Protein 6DDM (pdb70)

Sequence (519 aa):
EIILTQSSPTTTTMMAASPGEKIITITTCSASSSISSHYLHWYQQKSGFSSPKLLIYRTSNLASGVPARFSGSSGSGTSSYSLTIGTMEEAEDVVATYYCQQGSSSLPLTFGAGTKLLEEIKRTVAAPSVFIFPPPSDEQLKSGTASVVCCLLNNFYPREAKVQWKVDNALQSGNSQESVTEQDSSKDSTYSLSSSTLTLLSKADYEKHKVYACCEVTHQGLSSPVTKSFNRGECTTVPPMVNVTRSITVTCCRASSSSFYPRNIIILTWRQDGVSLSHHDTQQWGDDVLPDGNGTYQTWVATRICRGEEQRFTCCYMMEHSGNHSTHHPVPSIQLQQQSGPEELVKPGASSVKVSCCKASGYAFTSQNIYWVKQSHGKSLEWIGYIEPYNVVPMYNPKFKGKATLTVDKSSSSSAYIHLNSLTSEDSAIYYCCARSGSSNFDYWGQGTTLTVSSASTTKGPSVFPLAPSSSSGGTAALGCLVKDYFPEPVTVSWNSGALTSGVHTFPAVVLQSSSGLYSSLSSSVVTVPSSSSSLGTQTYICNVNHKPSNTKVDKKVEPKSC

B-factor: mean 20.98, std 7.05, range [11.7, 67.47]

Secondary structure (DSSP, 8-state):
---EEEE-SEEEE-TT--EEEEEEEEEEE-GGGEEEEEE-TTS--EEEEETTTEEPTT--TTEEEEEEEEEEEEEESS--GGG-EEEEEEE-SSSSPEE---EEEEE----BPPEEEEEPPPHHHHTTTEEEEEEEEEEEBSS--EEEEEETTEEP-SSEEEEEPPPPTTT--EEEEEEEEEEHHHHHT--EEEEEEE-TTSSS-EEEEEETT--/-EEEE---EEE-TT--EEEEEEEESS-GGGS-EEEEEE-TT--EEEEEEEETTTTEEEE-GGGTTTEEEEEETTTTEEEEEE-S--GGG-EEEEEEE-SSSTTSEE---EEEEE-SSPPBPPEEEEE-----TTEEEEEEEEEEEBSS--EEEEGGGTB-TTEEEPPPEE-TTS-EEEEEEEEEEGGGTTT---EEEEEEGGGTEEEEEE------/-BPPEEEEEE--EEEEEEEEEBSS--EEEEEETTEEPPGGGSEE---EE-SSS-EEEEEEEE--TT-GGGEEEEEEETTEEEEEEPP-

Nearest PDB structures (foldseek):
  6ddm-assembly1_C  TM=1.011E+00  e=1.868E-17  Homo sapiens
  7s7i-assembly2_B  TM=9.954E-01  e=9.973E-15  Homo sapiens
  1b3j-assembly1_A  TM=9.824E-01  e=3.465E-14  Homo sapiens
  7fi5-assembly1_C  TM=9.754E-01  e=7.003E-14  Homo sapiens
  7fi7-assembly1_C  TM=9.740E-01  e=9.181E-14  Homo sapiens

Foldseek 3Di:
DWAKAKPPQEDAEEFFDKDKIKIFTPWFFQLQFKFKWWAAPPGDIDTAGGSFFHGDPPHDPQWGKDDGIGMIMIIRNGDALQRFTWMKMWGDRDPPTDIYPTYGYAYDDPFDFWDKDKDWADPVVLVVWKTKIKIKGPFGPDPDKDKWKDFLNHTDDDQKDKDKDDQDSHSRGIMMMIIGMDTSVVVVVTFKIKIWMDDPNDPDIDIDIGTPPDD/DAFWDWDWEVPVKIKIKTDFAPDQDKDKAKFFQNHTDDPVQKDWFDWADDVPRGTMIMIMHDDDPPRQQRMWMWMDDPHDIDIGGHDD/DAWAKDAADEAEAQAKDKIKIADDDDQLQPWKKWKWWAAVPGDIDTAWIFRQNVTRIDGDPVCVVAWDWGADDVRSMIMIMGGNDDQVRFTWMKMAIDDPHRGPGIHPTYGYGHHPDDFDFWDKDKQAWDDPPQKTKIWIKTDFGDDDDKDKDKPVPPDDPQKDKDDWDQDPVRGIITMIMGMDGPVCLVPDWIWMWMADVHVRDTDIDTHHHDDD

CATH classification: 2.60.40.10 (+1 more: 2.60.40.10)

Structure (mmCIF, N/CA/C/O backbone):
data_6DDM
#
_entry.id   6DDM
#
_cell.length_a   58.690
_cell.length_b   50.177
_cell.length_c   88.633
_cell.angle_alpha   90.000
_cell.angle_beta   90.850
_cell.angle_gamma   90.000
#
_symmetry.space_group_name_H-M   'P 1 21 1'
#
loop_
_entity.id
_entity.type
_entity.pdbx_description
1 polymer 'Anti-MICA Fab fragment light chain clone 1D5'
2 polymer 'MHC class I polypeptide-related sequence A'
3 polymer 'Anti-MICA Fab fragment heavy chain clone 1D5'
4 water water
#
loop_
_atom_site.group_PDB
_atom_site.id
_atom_site.type_symbol
_atom_site.label_atom_id
_atom_site.label_alt_id
_atom_site.label_comp_id
_atom_site.label_asym_id
_atom_site.label_entity_id
_atom_site.label_seq_id
_atom_site.pdbx_PDB_ins_code
_atom_site.Cartn_x
_atom_site.Cartn_y
_atom_site.Cartn_z
_atom_site.occupancy
_atom_site.B_iso_or_equiv
_atom_site.auth_seq_id
_atom_site.auth_comp_id
_atom_site.auth_asym_id
_atom_site.auth_atom_id
_atom_site.pdbx_PDB_model_num
ATOM 1 N N . GLU A 1 1 ? 90.928 -0.064 46.215 1.00 28.86 1 GLU A N 1
ATOM 2 C CA . GLU A 1 1 ? 91.191 0.847 45.060 1.00 27.70 1 GLU A CA 1
ATOM 3 C C . GLU A 1 1 ? 90.156 1.975 44.993 1.00 26.67 1 GLU A C 1
ATOM 4 O O . GLU A 1 1 ? 89.080 1.874 45.589 1.00 27.21 1 GLU A O 1
ATOM 10 N N . ILE A 1 2 ? 90.485 3.058 44.285 1.00 24.49 2 ILE A N 1
ATOM 11 C CA . ILE A 1 2 ? 89.488 4.087 43.973 1.00 23.53 2 ILE A CA 1
ATOM 12 C C . ILE A 1 2 ? 88.513 3.506 42.950 1.00 22.32 2 ILE A C 1
ATOM 13 O O . ILE A 1 2 ? 88.916 3.101 41.853 1.00 22.64 2 ILE A O 1
ATOM 18 N N . ILE A 1 3 ? 87.235 3.440 43.328 1.00 21.53 3 ILE A N 1
ATOM 19 C CA . ILE A 1 3 ? 86.178 2.962 42.447 1.00 21.08 3 ILE A CA 1
ATOM 20 C C . ILE A 1 3 ? 85.562 4.170 41.750 1.00 19.73 3 ILE A C 1
ATOM 21 O O . ILE A 1 3 ? 85.227 5.161 42.406 1.00 19.52 3 ILE A O 1
ATOM 26 N N . LEU A 1 4 ? 85.443 4.083 40.424 1.00 18.78 4 LEU A N 1
ATOM 27 C CA . LEU A 1 4 ? 84.832 5.132 39.628 1.00 18.29 4 LEU A CA 1
ATOM 28 C C . LEU A 1 4 ? 83.480 4.620 39.163 1.00 18.13 4 LEU A C 1
ATOM 29 O O . LEU A 1 4 ? 83.402 3.583 38.511 1.00 18.22 4 LEU A O 1
ATOM 34 N N . THR A 1 5 ? 82.421 5.349 39.512 1.00 18.51 5 THR A N 1
ATOM 35 C CA . THR A 1 5 ? 81.059 4.964 39.174 1.00 18.65 5 THR A CA 1
ATOM 36 C C . THR A 1 5 ? 80.525 5.916 38.116 1.00 18.30 5 THR A C 1
ATOM 37 O O . THR A 1 5 ? 80.381 7.117 38.369 1.00 18.16 5 THR A O 1
ATOM 41 N N . GLN A 1 6 ? 80.232 5.368 36.944 1.00 18.45 6 GLN A N 1
ATOM 42 C CA . GLN A 1 6 ? 79.762 6.167 35.819 1.00 18.76 6 GLN A CA 1
ATOM 43 C C . GLN A 1 6 ? 78.252 6.099 35.704 1.00 19.97 6 GLN A C 1
ATOM 44 O O . GLN A 1 6 ? 77.663 5.019 35.845 1.00 20.43 6 GLN A O 1
ATOM 50 N N A SER A 1 7 ? 77.629 7.252 35.464 0.50 20.55 7 SER A N 1
ATOM 51 N N B SER A 1 7 ? 77.639 7.253 35.436 0.50 20.58 7 SER A N 1
ATOM 52 C CA A SER A 1 7 ? 76.184 7.336 35.277 0.50 21.31 7 SER A CA 1
ATOM 53 C CA B SER A 1 7 ? 76.193 7.368 35.283 0.50 21.37 7 SER A CA 1
ATOM 54 C C A SER A 1 7 ? 75.881 8.301 34.128 0.50 21.56 7 SER A C 1
ATOM 55 C C B SER A 1 7 ? 75.895 8.303 34.108 0.50 21.57 7 SER A C 1
ATOM 56 O O A SER A 1 7 ? 76.590 9.300 33.960 0.50 21.41 7 SER A O 1
ATOM 57 O O B SER A 1 7 ? 76.622 9.282 33.903 0.50 21.34 7 SER A O 1
ATOM 62 N N . PRO A 1 8 ? 74.869 7.983 33.296 1.00 22.05 8 PRO A N 1
ATOM 63 C CA . PRO A 1 8 ? 74.066 6.743 33.290 1.00 22.58 8 PRO A CA 1
ATOM 64 C C . PRO A 1 8 ? 74.895 5.585 32.690 1.00 23.04 8 PRO A C 1
ATOM 65 O O . PRO A 1 8 ? 75.968 5.829 32.143 1.00 23.12 8 PRO A O 1
ATOM 69 N N A THR A 1 9 ? 74.406 4.356 32.840 0.50 23.42 9 THR A N 1
ATOM 70 N N B THR A 1 9 ? 74.409 4.349 32.789 0.50 23.31 9 THR A N 1
ATOM 71 C CA A THR A 1 9 ? 75.047 3.174 32.267 0.50 23.42 9 THR A CA 1
ATOM 72 C CA B THR A 1 9 ? 75.091 3.200 32.174 0.50 23.20 9 THR A CA 1
ATOM 73 C C A THR A 1 9 ? 74.936 3.220 30.754 0.50 23.26 9 THR A C 1
ATOM 74 C C B THR A 1 9 ? 74.922 3.215 30.658 0.50 22.91 9 THR A C 1
ATOM 75 O O A THR A 1 9 ? 75.858 2.847 30.023 0.50 22.78 9 THR A O 1
ATOM 76 O O B THR A 1 9 ? 75.844 2.886 29.905 0.50 22.29 9 THR A O 1
ATOM 83 N N A THR A 1 10 ? 73.784 3.689 30.294 0.50 23.54 10 THR A N 1
ATOM 84 N N B THR A 1 10 ? 73.727 3.591 30.218 0.50 23.04 10 THR A N 1
ATOM 85 C CA A THR A 1 10 ? 73.531 3.835 28.886 0.50 23.80 10 THR A CA 1
ATOM 86 C CA B THR A 1 10 ? 73.467 3.806 28.812 0.50 23.24 10 THR A CA 1
ATOM 87 C C A THR A 1 10 ? 72.544 4.974 28.699 0.50 24.18 10 THR A C 1
ATOM 88 C C B THR A 1 10 ? 72.570 5.024 28.682 0.50 23.81 10 THR A C 1
ATOM 89 O O A THR A 1 10 ? 71.731 5.254 29.581 0.50 24.79 10 THR A O 1
ATOM 90 O O B THR A 1 10 ? 71.831 5.367 29.605 0.50 24.38 10 THR A O 1
ATOM 97 N N A MET A 1 11 ? 72.623 5.650 27.564 0.50 24.28 11 MET A N 1
ATOM 98 N N B MET A 1 11 ? 72.642 5.693 27.544 0.50 24.20 11 MET A N 1
ATOM 99 C CA A MET A 1 11 ? 71.677 6.712 27.285 0.50 24.91 11 MET A CA 1
ATOM 100 C CA B MET A 1 11 ? 71.714 6.770 27.276 0.50 25.05 11 MET A CA 1
ATOM 101 C C A MET A 1 11 ? 71.610 6.976 25.794 0.50 24.70 11 MET A C 1
ATOM 102 C C B MET A 1 11 ? 71.618 6.996 25.784 0.50 24.79 11 MET A C 1
ATOM 103 O O A MET A 1 11 ? 72.618 6.871 25.093 0.50 23.81 11 MET A O 1
ATOM 104 O O B MET A 1 11 ? 72.616 6.878 25.070 0.50 23.90 11 MET A O 1
ATOM 113 N N . ALA A 1 12 ? 70.405 7.298 25.327 1.00 24.94 12 ALA A N 1
ATOM 114 C CA . ALA A 1 12 ? 70.148 7.664 23.944 1.00 25.28 12 ALA A CA 1
ATOM 115 C C . ALA A 1 12 ? 69.921 9.172 23.950 1.00 25.39 12 ALA A C 1
ATOM 116 O O . ALA A 1 12 ? 69.120 9.678 24.745 1.00 27.49 12 ALA A O 1
ATOM 118 N N . ALA A 1 13 ? 70.640 9.882 23.088 1.00 24.04 13 ALA A N 1
ATOM 119 C CA . ALA A 1 13 ? 70.502 11.322 22.917 1.00 23.44 13 ALA A CA 1
ATOM 120 C C . ALA A 1 13 ? 69.965 11.621 21.522 1.00 23.02 13 ALA A C 1
ATOM 121 O O . ALA A 1 13 ? 70.322 10.941 20.567 1.00 22.44 13 ALA A O 1
ATOM 123 N N . SER A 1 14 ? 69.124 12.642 21.385 1.00 22.72 14 SER A N 1
ATOM 124 C CA . SER A 1 14 ? 68.689 13.079 20.060 1.00 23.01 14 SER A CA 1
ATOM 125 C C . SER A 1 14 ? 69.824 13.803 19.356 1.00 22.31 14 SER A C 1
ATOM 126 O O . SER A 1 14 ? 70.694 14.369 20.028 1.00 21.45 14 SER A O 1
ATOM 129 N N . PRO A 1 15 ? 69.836 13.791 18.006 1.00 22.27 15 PRO A N 1
ATOM 130 C CA . PRO A 1 15 ? 70.818 14.591 17.274 1.00 22.13 15 PRO A CA 1
ATOM 131 C C . PRO A 1 15 ? 70.727 16.057 17.686 1.00 22.11 15 PRO A C 1
ATOM 132 O O . PRO A 1 15 ? 69.626 16.596 17.779 1.00 22.07 15 PRO A O 1
ATOM 136 N N . GLY A 1 16 ? 71.871 16.668 17.983 1.00 21.49 16 GLY A N 1
ATOM 137 C CA . GLY A 1 16 ? 71.917 18.065 18.404 1.00 21.67 16 GLY A CA 1
ATOM 138 C C . GLY A 1 16 ? 71.681 18.317 19.880 1.00 21.72 16 GLY A C 1
ATOM 139 O O . GLY A 1 16 ? 71.717 19.467 20.324 1.00 22.50 16 GLY A O 1
ATOM 140 N N . GLU A 1 17 ? 71.421 17.261 20.644 1.00 21.00 17 GLU A N 1
ATOM 141 C CA . GLU A 1 17 ? 71.150 17.373 22.069 1.00 21.55 17 GLU A CA 1
ATOM 142 C C . GLU A 1 17 ? 72.457 17.556 22.841 1.00 20.28 17 GLU A C 1
ATOM 143 O O . GLU A 1 17 ? 73.478 16.945 22.507 1.00 19.37 17 GLU A O 1
ATOM 149 N N . LYS A 1 18 ? 72.418 18.404 23.864 1.00 19.84 18 LYS A N 1
ATOM 150 C CA . LYS A 1 18 ? 73.516 18.522 24.816 1.00 19.69 18 LYS A CA 1
ATOM 151 C C . LYS A 1 18 ? 73.384 17.369 25.809 1.00 19.50 18 LYS A C 1
ATOM 152 O O . LYS A 1 18 ? 72.345 17.236 26.464 1.00 20.87 18 LYS A O 1
ATOM 158 N N A ILE A 1 19 ? 74.415 16.540 25.922 0.50 18.62 19 ILE A N 1
ATOM 159 N N B ILE A 1 19 ? 74.423 16.542 25.909 0.50 18.86 19 ILE A N 1
ATOM 160 C CA A ILE A 1 19 ? 74.360 15.390 26.814 0.50 18.38 19 ILE A CA 1
ATOM 161 C CA B ILE A 1 19 ? 74.412 15.361 26.770 0.50 18.76 19 ILE A CA 1
ATOM 162 C C A ILE A 1 19 ? 75.568 15.392 27.738 0.50 17.99 19 ILE A C 1
ATOM 163 C C B ILE A 1 19 ? 75.569 15.465 27.752 0.50 18.23 19 ILE A C 1
ATOM 164 O O A ILE A 1 19 ? 76.702 15.601 27.297 0.50 17.50 19 ILE A O 1
ATOM 165 O O B ILE A 1 19 ? 76.680 15.817 27.359 0.50 17.72 19 ILE A O 1
ATOM 174 N N . THR A 1 20 ? 75.300 15.165 29.023 1.00 17.98 20 THR A N 1
ATOM 175 C CA . THR A 1 20 ? 76.316 15.157 30.070 1.00 17.99 20 THR A CA 1
ATOM 176 C C . THR A 1 20 ? 76.298 13.797 30.748 1.00 17.93 20 THR A C 1
ATOM 177 O O . THR A 1 20 ? 75.239 13.306 31.154 1.00 18.76 20 THR A O 1
ATOM 181 N N . ILE A 1 21 ? 77.479 13.201 30.869 1.00 17.25 21 ILE A N 1
ATOM 182 C CA . ILE A 1 21 ? 77.669 11.951 31.611 1.00 17.13 21 ILE A CA 1
ATOM 183 C C . ILE A 1 21 ? 78.603 12.242 32.783 1.00 16.86 21 ILE A C 1
ATOM 184 O O . ILE A 1 21 ? 79.438 13.155 32.713 1.00 16.60 21 ILE A O 1
ATOM 189 N N A THR A 1 22 ? 78.471 11.450 33.844 0.50 16.84 22 THR A N 1
ATOM 190 N N B THR A 1 22 ? 78.443 11.492 33.873 0.50 16.84 22 THR A N 1
ATOM 191 C CA A THR A 1 22 ? 79.125 11.724 35.116 0.50 17.08 22 THR A CA 1
ATOM 192 C CA B THR A 1 22 ? 79.168 11.770 35.110 0.50 17.05 22 THR A CA 1
ATOM 193 C C A THR A 1 22 ? 80.016 10.572 35.551 0.50 16.82 22 THR A C 1
ATOM 194 C C B THR A 1 22 ? 79.999 10.587 35.572 0.50 16.82 22 THR A C 1
ATOM 195 O O A THR A 1 22 ? 79.772 9.419 35.193 0.50 16.65 22 THR A O 1
ATOM 196 O O B THR A 1 22 ? 79.699 9.435 35.261 0.50 16.67 22 THR A O 1
ATOM 203 N N . CYS A 1 23 ? 81.053 10.908 36.311 1.00 16.80 23 CYS A N 1
ATOM 204 C CA . CYS A 1 23 ? 81.992 9.939 36.864 1.00 16.89 23 CYS A CA 1
ATOM 205 C C . CYS A 1 23 ? 82.196 10.328 38.322 1.00 17.16 23 CYS A C 1
ATOM 206 O O . CYS A 1 23 ? 82.682 11.427 38.628 1.00 17.42 23 CYS A O 1
ATOM 209 N N . SER A 1 24 ? 81.803 9.428 39.217 1.00 17.70 24 SER A N 1
ATOM 210 C CA . SER A 1 24 ? 81.888 9.666 40.648 1.00 18.49 24 SER A CA 1
ATOM 211 C C . SER A 1 24 ? 82.970 8.771 41.256 1.00 18.98 24 SER A C 1
ATOM 212 O O . SER A 1 24 ? 82.913 7.555 41.099 1.00 19.16 24 SER A O 1
ATOM 215 N N . ALA A 1 25 ? 83.938 9.377 41.932 1.00 19.42 25 ALA A N 1
ATOM 216 C CA . ALA A 1 25 ? 85.056 8.651 42.549 1.00 19.83 25 ALA A CA 1
ATOM 217 C C . ALA A 1 25 ? 84.755 8.354 44.013 1.00 20.96 25 ALA A C 1
ATOM 218 O O . ALA A 1 25 ? 84.177 9.188 44.714 1.00 21.57 25 ALA A O 1
ATOM 220 N N . SER A 1 26 ? 85.162 7.172 44.475 1.00 21.57 26 SER A N 1
ATOM 221 C CA . SER A 1 26 ? 84.886 6.752 45.860 1.00 22.93 26 SER A CA 1
ATOM 222 C C . SER A 1 26 ? 85.617 7.593 46.907 1.00 23.86 26 SER A C 1
ATOM 223 O O . SER A 1 26 ? 85.197 7.648 48.059 1.00 24.62 26 SER A O 1
ATOM 226 N N . SER A 1 27 ? 86.706 8.248 46.513 1.00 24.12 27 SER A N 1
ATOM 227 C CA . SER A 1 27 ? 87.333 9.283 47.340 1.00 24.76 27 SER A CA 1
ATOM 228 C C . SER A 1 27 ? 87.928 10.386 46.459 1.00 23.77 27 SER A C 1
ATOM 229 O O . SER A 1 27 ? 88.019 10.234 45.234 1.00 23.25 27 SER A O 1
ATOM 232 N N . SER A 1 28 A 88.300 11.498 47.083 1.00 23.75 27 SER A N 1
ATOM 233 C CA . SER A 1 28 A 88.734 12.692 46.359 1.00 23.56 27 SER A CA 1
ATOM 234 C C . SER A 1 28 A 90.040 12.470 45.601 1.00 23.21 27 SER A C 1
ATOM 235 O O . SER A 1 28 A 90.968 11.855 46.119 1.00 24.25 27 SER A O 1
ATOM 238 N N . ILE A 1 29 ? 90.084 12.958 44.363 1.00 22.01 28 ILE A N 1
ATOM 239 C CA . ILE A 1 29 ? 91.296 12.920 43.538 1.00 21.58 28 ILE A CA 1
ATOM 240 C C . ILE A 1 29 ? 91.553 14.306 42.953 1.00 20.82 28 ILE A C 1
ATOM 241 O O . ILE A 1 29 ? 90.637 15.121 42.856 1.00 21.28 28 ILE A O 1
ATOM 246 N N . SER A 1 30 ? 92.805 14.576 42.580 1.00 20.27 29 SER A N 1
ATOM 247 C CA . SER A 1 30 ? 93.129 15.787 41.828 1.00 19.45 29 SER A CA 1
ATOM 248 C C . SER A 1 30 ? 92.535 15.671 40.429 1.00 18.19 29 SER A C 1
ATOM 249 O O . SER A 1 30 ? 92.614 14.620 39.794 1.00 17.68 29 SER A O 1
ATOM 252 N N . SER A 1 31 ? 92.011 16.784 39.936 1.00 17.52 30 SER A N 1
ATOM 253 C CA . SER A 1 31 ? 91.506 16.858 38.569 1.00 17.02 30 SER A CA 1
ATOM 254 C C . SER A 1 31 ? 92.616 16.618 37.546 1.00 16.20 30 SER A C 1
ATOM 255 O O . SER A 1 31 ? 92.341 16.301 36.395 1.00 15.39 30 SER A O 1
ATOM 258 N N . HIS A 1 32 ? 93.874 16.766 37.962 1.00 15.93 31 HIS A N 1
ATOM 259 C CA . HIS A 1 32 ? 94.995 16.527 37.065 1.00 15.79 31 HIS A CA 1
ATOM 260 C C . HIS A 1 32 ? 95.243 15.042 36.785 1.00 15.09 31 HIS A C 1
ATOM 261 O O . HIS A 1 32 ? 96.009 14.708 35.886 1.00 14.95 31 HIS A O 1
ATOM 268 N N . TYR A 1 33 ? 94.598 14.160 37.547 1.00 14.91 32 TYR A N 1
ATOM 269 C CA . TYR A 1 33 ? 94.786 12.728 37.388 1.00 14.97 32 TYR A CA 1
ATOM 270 C C . TYR A 1 33 ? 93.467 12.018 37.055 1.00 14.58 32 TYR A C 1
ATOM 271 O O . TYR A 1 33 ? 93.268 10.865 37.428 1.00 14.93 32 TYR A O 1
ATOM 280 N N . LEU A 1 34 ? 92.584 12.710 36.330 1.00 14.11 33 LEU A N 1
ATOM 281 C CA . LEU A 1 34 ? 91.314 12.167 35.867 1.00 13.58 33 LEU A CA 1
ATOM 282 C C . LEU A 1 34 ? 91.230 12.414 34.369 1.00 12.99 33 LEU A C 1
ATOM 283 O O . LEU A 1 34 ? 91.383 13.556 33.921 1.00 13.15 33 LEU A O 1
ATOM 288 N N . HIS A 1 35 ? 91.024 11.343 33.606 1.00 12.41 34 HIS A N 1
ATOM 289 C CA . HIS A 1 35 ? 91.055 11.395 32.145 1.00 12.19 34 HIS A CA 1
ATOM 290 C C . HIS A 1 35 ? 89.855 10.628 31.602 1.00 11.91 34 HIS A C 1
ATOM 291 O O . HIS A 1 35 ? 89.278 9.786 32.294 1.00 12.13 34 HIS A O 1
ATOM 298 N N . TRP A 1 36 ? 89.482 10.935 30.358 1.00 11.86 35 TRP A N 1
ATOM 299 C CA . TRP A 1 36 ? 88.392 10.234 29.667 1.00 12.05 35 TRP A CA 1
ATOM 300 C C . TRP A 1 36 ? 88.835 9.630 28.340 1.00 12.34 35 TRP A C 1
ATOM 301 O O . TRP A 1 36 ? 89.631 10.224 27.616 1.00 12.33 35 TRP A O 1
ATOM 312 N N . TYR A 1 37 ? 88.261 8.471 28.016 1.00 12.39 36 TYR A N 1
ATOM 313 C CA . TYR A 1 37 ? 88.535 7.732 26.788 1.00 12.61 36 TYR A CA 1
ATOM 314 C C . TYR A 1 37 ? 87.233 7.434 26.065 1.00 12.91 36 TYR A C 1
ATOM 315 O O . TYR A 1 37 ? 86.191 7.263 26.690 1.00 13.60 36 TYR A O 1
ATOM 324 N N . GLN A 1 38 ? 87.312 7.365 24.741 1.00 13.32 37 GLN A N 1
ATOM 325 C CA . GLN A 1 38 ? 86.192 7.000 23.890 1.00 13.88 37 GLN A CA 1
ATOM 326 C C . GLN A 1 38 ? 86.548 5.721 23.153 1.00 14.45 37 GLN A C 1
ATOM 327 O O . GLN A 1 38 ? 87.626 5.638 22.576 1.00 14.39 37 GLN A O 1
ATOM 333 N N . GLN A 1 39 ? 85.649 4.742 23.168 1.00 15.07 38 GLN A N 1
ATOM 334 C CA . GLN A 1 39 ? 85.848 3.498 22.427 1.00 16.14 38 GLN A CA 1
ATOM 335 C C . GLN A 1 39 ? 84.660 3.264 21.513 1.00 16.97 38 GLN A C 1
ATOM 336 O O . GLN A 1 39 ? 83.554 2.978 21.983 1.00 17.02 38 GLN A O 1
ATOM 342 N N . LYS A 1 40 ? 84.904 3.422 20.216 1.00 19.24 39 LYS A N 1
ATOM 343 C CA . LYS A 1 40 ? 83.906 3.154 19.189 1.00 21.22 39 LYS A CA 1
ATOM 344 C C . LYS A 1 40 ? 83.935 1.662 18.919 1.00 22.93 39 LYS A C 1
ATOM 345 O O . LYS A 1 40 ? 84.995 1.030 18.989 1.00 23.25 39 LYS A O 1
ATOM 351 N N . SER A 1 41 ? 82.766 1.086 18.644 1.00 25.09 40 SER A N 1
ATOM 352 C CA . SER A 1 41 ? 82.632 -0.372 18.525 1.00 26.36 40 SER A CA 1
ATOM 353 C C . SER A 1 41 ? 83.525 -0.931 17.413 1.00 26.56 40 SER A C 1
ATOM 354 O O . SER A 1 41 ? 83.558 -0.394 16.306 1.00 27.70 40 SER A O 1
ATOM 357 N N . GLY A 1 42 ? 84.271 -1.984 17.739 1.00 26.85 41 GLY A N 1
ATOM 358 C CA . GLY A 1 42 ? 85.248 -2.587 16.821 1.00 26.79 41 GLY A CA 1
ATOM 359 C C . GLY A 1 42 ? 86.633 -1.950 16.818 1.00 26.30 41 GLY A C 1
ATOM 360 O O . GLY A 1 42 ? 87.500 -2.350 16.035 1.00 27.55 41 GLY A O 1
ATOM 361 N N . PHE A 1 43 ? 86.860 -0.971 17.693 1.00 24.66 42 PHE A N 1
ATOM 362 C CA . PHE A 1 43 ? 88.125 -0.256 17.733 1.00 22.95 42 PHE A CA 1
ATOM 363 C C . PHE A 1 43 ? 88.699 -0.223 19.146 1.00 20.05 42 PHE A C 1
ATOM 364 O O . PHE A 1 43 ? 88.030 -0.569 20.133 1.00 19.46 42 PHE A O 1
ATOM 372 N N A SER A 1 44 ? 89.959 0.184 19.241 0.50 19.19 43 SER A N 1
ATOM 373 N N B SER A 1 44 ? 89.959 0.190 19.233 0.50 18.74 43 SER A N 1
ATOM 374 C CA A SER A 1 44 ? 90.591 0.382 20.533 0.50 18.24 43 SER A CA 1
ATOM 375 C CA B SER A 1 44 ? 90.609 0.404 20.515 0.50 17.56 43 SER A CA 1
ATOM 376 C C A SER A 1 44 ? 90.060 1.673 21.159 0.50 17.13 43 SER A C 1
ATOM 377 C C B SER A 1 44 ? 90.074 1.688 21.153 0.50 16.76 43 SER A C 1
ATOM 378 O O A SER A 1 44 ? 89.537 2.537 20.446 0.50 16.88 43 SER A O 1
ATOM 379 O O B SER A 1 44 ? 89.556 2.558 20.445 0.50 16.52 43 SER A O 1
ATOM 384 N N . PRO A 1 45 ? 90.214 1.822 22.486 1.00 15.98 44 PRO A N 1
ATOM 385 C CA . PRO A 1 45 ? 89.938 3.121 23.100 1.00 15.43 44 PRO A CA 1
ATOM 386 C C . PRO A 1 45 ? 90.891 4.189 22.583 1.00 15.02 44 PRO A C 1
ATOM 387 O O . PRO A 1 45 ? 91.979 3.866 22.094 1.00 15.13 44 PRO A O 1
ATOM 391 N N . LYS A 1 46 ? 90.452 5.437 22.675 1.00 14.54 45 LYS A N 1
ATOM 392 C CA . LYS A 1 46 ? 91.255 6.596 22.332 1.00 14.52 45 LYS A CA 1
ATOM 393 C C . LYS A 1 46 ? 91.126 7.624 23.432 1.00 13.87 45 LYS A C 1
ATOM 394 O O . LYS A 1 46 ? 90.053 7.789 24.010 1.00 13.32 45 LYS A O 1
ATOM 396 N N . LEU A 1 47 ? 92.221 8.313 23.730 1.00 13.43 46 LEU A N 1
ATOM 397 C CA . LEU A 1 47 ? 92.173 9.447 24.652 1.00 13.11 46 LEU A CA 1
ATOM 398 C C . LEU A 1 47 ? 91.282 10.552 24.099 1.00 12.87 46 LEU A C 1
ATOM 399 O O . LEU A 1 47 ? 91.421 10.953 22.950 1.00 13.18 46 LEU A O 1
ATOM 404 N N . LEU A 1 48 ? 90.355 11.004 24.939 1.00 12.94 47 LEU A N 1
ATOM 405 C CA . LEU A 1 48 ? 89.424 12.065 24.606 1.00 13.11 47 LEU A CA 1
ATOM 406 C C . LEU A 1 48 ? 89.718 13.353 25.378 1.00 12.86 47 LEU A C 1
ATOM 407 O O . LEU A 1 48 ? 89.775 14.433 24.788 1.00 12.51 47 LEU A O 1
ATOM 412 N N . ILE A 1 49 ? 89.872 13.240 26.695 1.00 12.29 48 ILE A N 1
ATOM 413 C CA . ILE A 1 49 ? 90.085 14.398 27.582 1.00 12.85 48 ILE A CA 1
ATOM 414 C C . ILE A 1 49 ? 91.148 14.032 28.593 1.00 12.61 48 ILE A C 1
ATOM 415 O O . ILE A 1 49 ? 91.060 12.974 29.219 1.00 12.60 48 ILE A O 1
ATOM 420 N N . TYR A 1 50 ? 92.144 14.904 28.761 1.00 12.42 49 TYR A N 1
ATOM 421 C CA . TYR A 1 50 ? 93.158 14.714 29.791 1.00 12.53 49 TYR A CA 1
ATOM 422 C C . TYR A 1 50 ? 93.084 15.820 30.822 1.00 12.60 49 TYR A C 1
ATOM 423 O O . TYR A 1 50 ? 92.718 16.957 30.514 1.00 12.62 49 TYR A O 1
ATOM 432 N N . ARG A 1 51 ? 93.455 15.469 32.053 1.00 12.68 50 ARG A N 1
ATOM 433 C CA . ARG A 1 51 ? 93.380 16.327 33.227 1.00 12.94 50 ARG A CA 1
ATOM 434 C C . ARG A 1 51 ? 92.032 17.035 33.304 1.00 13.04 50 ARG A C 1
ATOM 435 O O . ARG A 1 51 ? 91.965 18.263 33.342 1.00 13.07 50 ARG A O 1
ATOM 443 N N . THR A 1 52 ? 90.970 16.230 33.268 1.00 12.78 51 THR A N 1
ATOM 444 C CA . THR A 1 52 ? 89.576 16.663 33.485 1.00 12.92 51 THR A CA 1
ATOM 445 C C . THR A 1 52 ? 88.920 17.467 32.371 1.00 12.94 51 THR A C 1
ATOM 446 O O . THR A 1 52 ? 87.761 17.204 32.067 1.00 12.81 51 THR A O 1
ATOM 450 N N . SER A 1 53 ? 89.631 18.431 31.793 1.00 12.96 52 SER A N 1
ATOM 451 C CA . SER A 1 53 ? 89.020 19.433 30.928 1.00 13.27 52 SER A CA 1
ATOM 452 C C . SER A 1 53 ? 89.773 19.747 29.635 1.00 13.33 52 SER A C 1
ATOM 453 O O . SER A 1 53 ? 89.328 20.618 28.892 1.00 13.89 52 SER A O 1
ATOM 456 N N . ASN A 1 54 ? 90.871 19.058 29.332 1.00 12.98 53 ASN A N 1
ATOM 457 C CA . ASN A 1 54 ? 91.674 19.390 28.158 1.00 13.29 53 ASN A CA 1
ATOM 458 C C . ASN A 1 54 ? 91.419 18.394 27.042 1.00 13.01 53 ASN A C 1
ATOM 459 O O . ASN A 1 54 ? 91.649 17.188 27.206 1.00 12.84 53 ASN A O 1
ATOM 464 N N . LEU A 1 55 ? 90.965 18.894 25.898 1.00 13.16 54 LEU A N 1
ATOM 465 C CA . LEU A 1 55 ? 90.695 18.031 24.751 1.00 13.31 54 LEU A CA 1
ATOM 466 C C . LEU A 1 55 ? 91.980 17.471 24.167 1.00 13.51 54 LEU A C 1
ATOM 467 O O . LEU A 1 55 ? 92.940 18.203 23.940 1.00 13.65 54 LEU A O 1
ATOM 472 N N . ALA A 1 56 ? 91.988 16.165 23.923 1.00 13.60 55 ALA A N 1
ATOM 473 C CA . ALA A 1 56 ? 93.130 15.528 23.281 1.00 14.40 55 ALA A CA 1
ATOM 474 C C . ALA A 1 56 ? 93.210 15.907 21.817 1.00 15.76 55 ALA A C 1
ATOM 475 O O . ALA A 1 56 ? 92.272 16.481 21.254 1.00 15.70 55 ALA A O 1
ATOM 477 N N . SER A 1 57 ? 94.344 15.592 21.195 1.00 17.26 56 SER A N 1
ATOM 478 C CA . SER A 1 57 ? 94.524 15.862 19.769 1.00 19.09 56 SER A CA 1
ATOM 479 C C . SER A 1 57 ? 93.447 15.158 18.932 1.00 19.03 56 SER A C 1
ATOM 480 O O . SER A 1 57 ? 93.040 14.027 19.232 1.00 19.64 56 SER A O 1
ATOM 483 N N . GLY A 1 58 ? 92.942 15.877 17.931 1.00 19.22 57 GLY A N 1
ATOM 484 C CA . GLY A 1 58 ? 91.888 15.371 17.054 1.00 18.87 57 GLY A CA 1
ATOM 485 C C . GLY A 1 58 ? 90.466 15.418 17.582 1.00 18.24 57 GLY A C 1
ATOM 486 O O . GLY A 1 58 ? 89.542 15.056 16.858 1.00 20.20 57 GLY A O 1
ATOM 487 N N . VAL A 1 59 ? 90.265 15.860 18.824 1.00 16.27 58 VAL A N 1
ATOM 488 C CA . VAL A 1 59 ? 88.941 15.839 19.447 1.00 15.24 58 VAL A CA 1
ATOM 489 C C . VAL A 1 59 ? 88.230 17.158 19.131 1.00 14.91 58 VAL A C 1
ATOM 490 O O . VAL A 1 59 ? 88.792 18.235 19.363 1.00 14.72 58 VAL A O 1
ATOM 494 N N . PRO A 1 60 ? 86.996 17.084 18.601 1.00 14.53 59 PRO A N 1
ATOM 495 C CA . PRO A 1 60 ? 86.299 18.312 18.228 1.00 14.61 59 PRO A CA 1
ATOM 496 C C . PRO A 1 60 ? 85.818 19.131 19.415 1.00 14.19 59 PRO A C 1
ATOM 497 O O . PRO A 1 60 ? 85.602 18.605 20.508 1.00 13.66 59 PRO A O 1
ATOM 501 N N . ALA A 1 61 ? 85.621 20.422 19.162 1.00 13.96 60 ALA A N 1
ATOM 502 C CA . ALA A 1 61 ? 85.322 21.410 20.204 1.00 13.97 60 ALA A CA 1
ATOM 503 C C . ALA A 1 61 ? 83.980 21.211 20.925 1.00 13.92 60 ALA A C 1
ATOM 504 O O . ALA A 1 61 ? 83.749 21.808 21.972 1.00 13.70 60 ALA A O 1
ATOM 506 N N . ARG A 1 62 ? 83.097 20.384 20.363 1.00 13.93 61 ARG A N 1
ATOM 507 C CA . ARG A 1 62 ? 81.828 20.069 21.022 1.00 14.17 61 ARG A CA 1
ATOM 508 C C . ARG A 1 62 ? 81.993 19.257 22.314 1.00 13.73 61 ARG A C 1
ATOM 509 O O . ARG A 1 62 ? 81.049 19.187 23.108 1.00 13.97 61 ARG A O 1
ATOM 517 N N . PHE A 1 63 ? 83.155 18.630 22.517 1.00 13.55 62 PHE A N 1
ATOM 518 C CA . PHE A 1 63 ? 83.441 17.952 23.772 1.00 13.22 62 PHE A CA 1
ATOM 519 C C . PHE A 1 63 ? 83.991 18.924 24.809 1.00 13.48 62 PHE A C 1
ATOM 520 O O . PHE A 1 63 ? 84.711 19.881 24.474 1.00 13.79 62 PHE A O 1
ATOM 528 N N . SER A 1 64 ? 83.663 18.651 26.067 1.00 13.30 63 SER A N 1
ATOM 529 C CA . SER A 1 64 ? 84.237 19.369 27.202 1.00 13.61 63 SER A CA 1
ATOM 530 C C . SER A 1 64 ? 84.153 18.495 28.432 1.00 13.52 63 SER A C 1
ATOM 531 O O . SER A 1 64 ? 83.439 17.482 28.448 1.00 13.58 63 SER A O 1
ATOM 534 N N . GLY A 1 65 ? 84.906 18.884 29.449 1.00 13.67 64 GLY A N 1
ATOM 535 C CA . GLY A 1 65 ? 84.906 18.174 30.710 1.00 13.94 64 GLY A CA 1
ATOM 536 C C . GLY A 1 65 ? 85.063 19.132 31.866 1.00 14.44 64 GLY A C 1
ATOM 537 O O . GLY A 1 65 ? 85.653 20.206 31.720 1.00 14.41 64 GLY A O 1
ATOM 538 N N A SER A 1 66 ? 84.512 18.747 33.015 0.50 14.83 65 SER A N 1
ATOM 539 N N B SER A 1 66 ? 84.516 18.762 33.020 0.50 14.87 65 SER A N 1
ATOM 540 C CA A SER A 1 66 ? 84.561 19.561 34.219 0.50 15.40 65 SER A CA 1
ATOM 541 C CA B SER A 1 66 ? 84.652 19.574 34.219 0.50 15.47 65 SER A CA 1
ATOM 542 C C A SER A 1 66 ? 84.668 18.633 35.419 0.50 15.54 65 SER A C 1
ATOM 543 C C B SER A 1 66 ? 84.538 18.695 35.443 0.50 15.66 65 SER A C 1
ATOM 544 O O A SER A 1 66 ? 84.455 17.422 35.306 0.50 15.41 65 SER A O 1
ATOM 545 O O B SER A 1 66 ? 83.972 17.602 35.389 0.50 15.71 65 SER A O 1
ATOM 550 N N . GLY A 1 67 ? 85.051 19.204 36.555 1.00 16.08 66 GLY A N 1
ATOM 551 C CA . GLY A 1 67 ? 84.979 18.511 37.828 1.00 16.54 66 GLY A CA 1
ATOM 552 C C . GLY A 1 67 ? 86.137 18.765 38.744 1.00 16.87 66 GLY A C 1
ATOM 553 O O . GLY A 1 67 ? 87.150 19.360 38.367 1.00 16.94 66 GLY A O 1
ATOM 554 N N . SER A 1 68 ? 85.950 18.303 39.971 1.00 17.45 67 SER A N 1
ATOM 555 C CA . SER A 1 68 ? 86.978 18.341 40.994 1.00 17.98 67 SER A CA 1
ATOM 556 C C . SER A 1 68 ? 86.525 17.419 42.103 1.00 18.04 67 SER A C 1
ATOM 557 O O . SER A 1 68 ? 85.358 17.015 42.139 1.00 17.81 67 SER A O 1
ATOM 560 N N . GLY A 1 69 ? 87.447 17.106 43.010 1.00 18.03 68 GLY A N 1
ATOM 561 C CA . GLY A 1 69 ? 87.122 16.290 44.173 1.00 18.34 68 GLY A CA 1
ATOM 562 C C . GLY A 1 69 ? 86.732 14.888 43.768 1.00 18.29 68 GLY A C 1
ATOM 563 O O . GLY A 1 69 ? 87.550 14.161 43.203 1.00 17.59 68 GLY A O 1
ATOM 564 N N . THR A 1 70 ? 85.472 14.535 44.026 1.00 18.76 69 THR A N 1
ATOM 565 C CA . THR A 1 70 ? 84.923 13.227 43.687 1.00 19.01 69 THR A CA 1
ATOM 566 C C . THR A 1 70 ? 83.962 13.218 42.486 1.00 18.51 69 THR A C 1
ATOM 567 O O . THR A 1 70 ? 83.505 12.148 42.091 1.00 19.19 69 THR A O 1
ATOM 571 N N A SER A 1 71 ? 83.676 14.387 41.909 0.50 18.13 70 SER A N 1
ATOM 572 N N B SER A 1 71 ? 83.651 14.391 41.927 0.50 18.25 70 SER A N 1
ATOM 573 C CA A SER A 1 71 ? 82.617 14.515 40.913 0.50 17.89 70 SER A CA 1
ATOM 574 C CA B SER A 1 71 ? 82.613 14.513 40.903 0.50 18.07 70 SER A CA 1
ATOM 575 C C A SER A 1 71 ? 83.129 15.120 39.615 0.50 17.17 70 SER A C 1
ATOM 576 C C B SER A 1 71 ? 83.166 15.105 39.622 0.50 17.26 70 SER A C 1
ATOM 577 O O A SER A 1 71 ? 83.534 16.282 39.591 0.50 17.47 70 SER A O 1
ATOM 578 O O B SER A 1 71 ? 83.656 16.234 39.620 0.50 17.56 70 SER A O 1
ATOM 583 N N . TYR A 1 72 ? 83.073 14.327 38.544 1.00 16.70 71 TYR A N 1
ATOM 584 C CA . TYR A 1 72 ? 83.568 14.708 37.218 1.00 16.15 71 TYR A CA 1
ATOM 585 C C . TYR A 1 72 ? 82.483 14.475 36.172 1.00 16.12 71 TYR A C 1
ATOM 586 O O . TYR A 1 72 ? 81.613 13.618 36.341 1.00 16.57 71 TYR A O 1
ATOM 595 N N . SER A 1 73 ? 82.532 15.254 35.101 1.00 15.76 72 SER A N 1
ATOM 596 C CA . SER A 1 73 ? 81.584 15.106 34.020 1.00 15.67 72 SER A CA 1
ATOM 597 C C . SER A 1 73 ? 82.227 15.345 32.667 1.00 14.99 72 SER A C 1
ATOM 598 O O . SER A 1 73 ? 83.249 16.035 32.557 1.00 14.64 72 SER A O 1
ATOM 601 N N . LEU A 1 74 ? 81.585 14.775 31.658 1.00 14.73 73 LEU A N 1
ATOM 602 C CA . LEU A 1 74 ? 81.937 14.966 30.261 1.00 14.67 73 LEU A CA 1
ATOM 603 C C . LEU A 1 74 ? 80.665 15.416 29.569 1.00 14.60 73 LEU A C 1
ATOM 604 O O . LEU A 1 74 ? 79.599 14.836 29.789 1.00 14.36 73 LEU A O 1
ATOM 609 N N . THR A 1 75 ? 80.776 16.449 28.741 1.00 14.52 74 THR A N 1
ATOM 610 C CA . THR A 1 75 ? 79.632 16.985 28.006 1.00 14.94 74 THR A CA 1
ATOM 611 C C . THR A 1 75 ? 79.904 17.022 26.508 1.00 14.78 74 THR A C 1
ATOM 612 O O . THR A 1 75 ? 80.968 17.453 26.081 1.00 14.67 74 THR A O 1
ATOM 616 N N . ILE A 1 76 ? 78.928 16.571 25.725 1.00 14.60 75 ILE A N 1
ATOM 617 C CA . ILE A 1 76 ? 78.912 16.759 24.279 1.00 14.80 75 ILE A CA 1
ATOM 618 C C . ILE A 1 76 ? 77.876 17.852 24.025 1.00 15.02 75 ILE A C 1
ATOM 619 O O . ILE A 1 76 ? 76.701 17.686 24.342 1.00 14.86 75 ILE A O 1
ATOM 624 N N . GLY A 1 77 ? 78.312 18.983 23.479 1.00 15.27 76 GLY A N 1
ATOM 625 C CA . GLY A 1 77 ? 77.438 20.145 23.337 1.00 15.82 76 GLY A CA 1
ATOM 626 C C . GLY A 1 77 ? 76.338 19.963 22.305 1.00 16.40 76 GLY A C 1
ATOM 627 O O . GLY A 1 77 ? 75.284 20.591 22.392 1.00 17.13 76 GLY A O 1
ATOM 628 N N . THR A 1 78 ? 76.605 19.104 21.323 1.00 16.49 77 THR A N 1
ATOM 629 C CA . THR A 1 78 ? 75.653 18.767 20.280 1.00 17.24 77 THR A CA 1
ATOM 630 C C . THR A 1 78 ? 75.922 17.331 19.816 1.00 16.94 77 THR A C 1
ATOM 631 O O . THR A 1 78 ? 76.934 17.066 19.176 1.00 16.73 77 THR A O 1
ATOM 635 N N . MET A 1 79 ? 75.043 16.398 20.177 1.00 16.93 78 MET A N 1
ATOM 636 C CA . MET A 1 79 ? 75.264 14.985 19.870 1.00 16.98 78 MET A CA 1
ATOM 637 C C . MET A 1 79 ? 75.275 14.761 18.358 1.00 17.18 78 MET A C 1
ATOM 638 O O . MET A 1 79 ? 74.323 15.142 17.677 1.00 17.89 78 MET A O 1
ATOM 643 N N A GLU A 1 80 ? 76.330 14.127 17.854 0.50 17.04 79 GLU A N 1
ATOM 644 N N B GLU A 1 80 ? 76.348 14.150 17.853 0.50 16.99 79 GLU A N 1
ATOM 645 C CA A GLU A 1 80 ? 76.422 13.791 16.436 0.50 17.45 79 GLU A CA 1
ATOM 646 C CA B GLU A 1 80 ? 76.468 13.797 16.435 0.50 17.36 79 GLU A CA 1
ATOM 647 C C A GLU A 1 80 ? 76.451 12.287 16.254 0.50 17.10 79 GLU A C 1
ATOM 648 C C B GLU A 1 80 ? 76.423 12.286 16.266 0.50 17.06 79 GLU A C 1
ATOM 649 O O A GLU A 1 80 ? 76.819 11.552 17.172 0.50 16.48 79 GLU A O 1
ATOM 650 O O B GLU A 1 80 ? 76.728 11.545 17.203 0.50 16.48 79 GLU A O 1
ATOM 661 N N . ALA A 1 81 ? 76.060 11.838 15.064 1.00 17.31 80 ALA A N 1
ATOM 662 C CA . ALA A 1 81 ? 75.992 10.397 14.740 1.00 17.39 80 ALA A CA 1
ATOM 663 C C . ALA A 1 81 ? 77.297 9.661 15.029 1.00 17.40 80 ALA A C 1
ATOM 664 O O . ALA A 1 81 ? 77.278 8.541 15.544 1.00 17.10 80 ALA A O 1
ATOM 666 N N . GLU A 1 82 ? 78.427 10.312 14.750 1.00 17.78 81 GLU A N 1
ATOM 667 C CA . GLU A 1 82 ? 79.740 9.704 14.993 1.00 18.11 81 GLU A CA 1
ATOM 668 C C . GLU A 1 82 ? 80.166 9.614 16.465 1.00 16.98 81 GLU A C 1
ATOM 669 O O . GLU A 1 82 ? 81.179 8.989 16.768 1.00 17.39 81 GLU A O 1
ATOM 675 N N . ASP A 1 83 ? 79.403 10.224 17.373 1.00 16.12 82 ASP A N 1
ATOM 676 C CA . ASP A 1 83 ? 79.697 10.183 18.805 1.00 15.27 82 ASP A CA 1
ATOM 677 C C . ASP A 1 83 ? 79.169 8.945 19.539 1.00 14.99 82 ASP A C 1
ATOM 678 O O . ASP A 1 83 ? 79.396 8.796 20.748 1.00 14.46 82 ASP A O 1
ATOM 683 N N A VAL A 1 84 ? 78.467 8.064 18.830 0.50 14.96 83 VAL A N 1
ATOM 684 N N B VAL A 1 84 ? 78.467 8.060 18.829 0.50 14.94 83 VAL A N 1
ATOM 685 C CA A VAL A 1 84 ? 78.029 6.808 19.413 0.50 14.94 83 VAL A CA 1
ATOM 686 C CA B VAL A 1 84 ? 78.019 6.803 19.417 0.50 14.90 83 VAL A CA 1
ATOM 687 C C A VAL A 1 84 ? 79.265 5.969 19.739 0.50 14.70 83 VAL A C 1
ATOM 688 C C B VAL A 1 84 ? 79.255 5.958 19.736 0.50 14.68 83 VAL A C 1
ATOM 689 O O A VAL A 1 84 ? 80.101 5.704 18.867 0.50 14.85 83 VAL A O 1
ATOM 690 O O B VAL A 1 84 ? 80.082 5.682 18.860 0.50 14.86 83 VAL A O 1
ATOM 697 N N . ALA A 1 85 ? 79.379 5.604 21.010 1.00 14.40 84 ALA A N 1
ATOM 698 C CA . ALA A 1 85 ? 80.597 4.998 21.561 1.00 14.22 84 ALA A CA 1
ATOM 699 C C . ALA A 1 85 ? 80.359 4.726 23.023 1.00 14.25 84 ALA A C 1
ATOM 700 O O . ALA A 1 85 ? 79.365 5.168 23.608 1.00 14.36 84 ALA A O 1
ATOM 702 N N . THR A 1 86 ? 81.298 4.007 23.617 1.00 14.34 85 THR A N 1
ATOM 703 C CA . THR A 1 86 ? 81.365 3.887 25.058 1.00 14.41 85 THR A CA 1
ATOM 704 C C . THR A 1 86 ? 82.447 4.833 25.574 1.00 14.06 85 THR A C 1
ATOM 705 O O . THR A 1 86 ? 83.527 4.910 24.991 1.00 14.30 85 THR A O 1
ATOM 709 N N . TYR A 1 87 ? 82.121 5.548 26.647 1.00 13.91 86 TYR A N 1
ATOM 710 C CA . TYR A 1 87 ? 82.973 6.574 27.235 1.00 13.84 86 TYR A CA 1
ATOM 711 C C . TYR A 1 87 ? 83.392 6.117 28.612 1.00 13.85 86 TYR A C 1
ATOM 712 O O . TYR A 1 87 ? 82.543 5.749 29.430 1.00 14.55 86 TYR A O 1
ATOM 721 N N . TYR A 1 88 ? 84.703 6.124 28.865 1.00 13.91 87 TYR A N 1
ATOM 722 C CA . TYR A 1 88 ? 85.279 5.669 30.138 1.00 13.91 87 TYR A CA 1
ATOM 723 C C . TYR A 1 88 ? 86.015 6.793 30.820 1.00 14.00 87 TYR A C 1
ATOM 724 O O . TYR A 1 88 ? 86.795 7.495 30.180 1.00 13.98 87 TYR A O 1
ATOM 733 N N . CYS A 1 89 ? 85.802 6.942 32.120 1.00 13.73 88 CYS A N 1
ATOM 734 C CA . CYS A 1 89 ? 86.680 7.766 32.938 1.00 13.99 88 CYS A CA 1
ATOM 735 C C . CYS A 1 89 ? 87.745 6.870 33.548 1.00 13.44 88 CYS A C 1
ATOM 736 O O . CYS A 1 89 ? 87.580 5.648 33.626 1.00 13.09 88 CYS A O 1
ATOM 739 N N . GLN A 1 90 ? 88.842 7.491 33.963 1.00 13.03 89 GLN A N 1
ATOM 740 C CA . GLN A 1 90 ? 90.008 6.766 34.469 1.00 13.16 89 GLN A CA 1
ATOM 741 C C . GLN A 1 90 ? 90.763 7.677 35.415 1.00 13.07 89 GLN A C 1
ATOM 742 O O . GLN A 1 90 ? 91.004 8.840 35.088 1.00 12.96 89 GLN A O 1
ATOM 748 N N . GLN A 1 91 ? 91.150 7.147 36.572 1.00 13.24 90 GLN A N 1
ATOM 749 C CA . GLN A 1 91 ? 91.947 7.901 37.543 1.00 13.46 90 GLN A CA 1
ATOM 750 C C . GLN A 1 91 ? 93.382 7.375 37.639 1.00 13.65 90 GLN A C 1
ATOM 751 O O . GLN A 1 91 ? 93.622 6.152 37.600 1.00 13.41 90 GLN A O 1
ATOM 757 N N . GLY A 1 92 ? 94.321 8.310 37.774 1.00 14.02 91 GLY A N 1
ATOM 758 C CA . GLY A 1 92 ? 95.720 7.987 38.005 1.00 14.35 91 GLY A CA 1
ATOM 759 C C . GLY A 1 92 ? 96.281 8.584 39.270 1.00 14.86 91 GLY A C 1
ATOM 760 O O . GLY A 1 92 ? 97.490 8.713 39.413 1.00 15.04 91 GLY A O 1
ATOM 761 N N . SER A 1 93 ? 95.395 8.955 40.188 1.00 15.53 92 SER A N 1
ATOM 762 C CA . SER A 1 93 ? 95.787 9.534 41.469 1.00 16.58 92 SER A CA 1
ATOM 763 C C . SER A 1 93 ? 96.401 8.492 42.396 1.00 17.17 92 SER A C 1
ATOM 764 O O . SER A 1 93 ? 97.421 8.755 43.027 1.00 17.39 92 SER A O 1
ATOM 767 N N A SER A 1 94 ? 95.779 7.325 42.500 0.50 17.50 93 SER A N 1
ATOM 768 N N B SER A 1 94 ? 95.762 7.320 42.449 0.50 17.37 93 SER A N 1
ATOM 769 C CA A SER A 1 94 ? 96.312 6.276 43.361 0.50 18.11 93 SER A CA 1
ATOM 770 C CA B SER A 1 94 ? 96.105 6.230 43.366 0.50 17.93 93 SER A CA 1
ATOM 771 C C A SER A 1 94 ? 96.379 4.958 42.628 0.50 18.15 93 SER A C 1
ATOM 772 C C B SER A 1 94 ? 96.375 4.948 42.586 0.50 18.03 93 SER A C 1
ATOM 773 O O A SER A 1 94 ? 95.591 4.677 41.723 0.50 18.12 93 SER A O 1
ATOM 774 O O B SER A 1 94 ? 95.715 4.687 41.576 0.50 17.97 93 SER A O 1
ATOM 779 N N . LEU A 1 95 ? 97.351 4.157 43.040 1.00 18.36 94 LEU A N 1
ATOM 780 C CA . LEU A 1 95 ? 97.547 2.821 42.515 1.00 18.63 94 LEU A CA 1
ATOM 781 C C . LEU A 1 95 ? 96.659 1.861 43.318 1.00 18.92 94 LEU A C 1
ATOM 782 O O . LEU A 1 95 ? 96.561 2.016 44.542 1.00 19.64 94 LEU A O 1
ATOM 787 N N . PRO A 1 96 ? 96.015 0.888 42.677 1.00 18.29 95 PRO A N 1
ATOM 788 C CA . PRO A 1 96 ? 96.080 0.668 41.236 1.00 17.77 95 PRO A CA 1
ATOM 789 C C . PRO A 1 96 ? 95.274 1.685 40.441 1.00 16.90 95 PRO A C 1
ATOM 790 O O . PRO A 1 96 ? 94.250 2.181 40.900 1.00 16.73 95 PRO A O 1
ATOM 794 N N . LEU A 1 97 ? 95.756 1.975 39.244 1.00 16.25 96 LEU A N 1
ATOM 795 C CA . LEU A 1 97 ? 95.025 2.799 38.290 1.00 15.92 96 LEU A CA 1
ATOM 796 C C . LEU A 1 97 ? 93.718 2.082 37.964 1.00 15.63 96 LEU A C 1
ATOM 797 O O . LEU A 1 97 ? 93.705 0.853 37.809 1.00 15.65 96 LEU A O 1
ATOM 802 N N . THR A 1 98 ? 92.620 2.839 37.881 1.00 15.17 97 THR A N 1
ATOM 803 C CA . THR A 1 98 ? 91.305 2.249 37.658 1.00 15.26 97 THR A CA 1
ATOM 804 C C . THR A 1 98 ? 90.482 3.019 36.635 1.00 14.73 97 THR A C 1
ATOM 805 O O . THR A 1 98 ? 90.679 4.225 36.442 1.00 14.22 97 THR A O 1
ATOM 809 N N . PHE A 1 99 ? 89.560 2.292 36.005 1.00 14.65 98 PHE A N 1
ATOM 810 C CA . PHE A 1 99 ? 88.614 2.825 35.030 1.00 14.56 98 PHE A CA 1
ATOM 811 C C . PHE A 1 99 ? 87.211 2.662 35.583 1.00 14.89 98 PHE A C 1
ATOM 812 O O . PHE A 1 99 ? 86.928 1.722 36.335 1.00 15.63 98 PHE A O 1
ATOM 820 N N . GLY A 1 100 ? 86.319 3.561 35.183 1.00 14.89 99 GLY A N 1
ATOM 821 C CA . GLY A 1 100 ? 84.887 3.332 35.370 1.00 15.30 99 GLY A CA 1
ATOM 822 C C . GLY A 1 100 ? 84.414 2.236 34.432 1.00 15.55 99 GLY A C 1
ATOM 823 O O . GLY A 1 100 ? 85.140 1.824 33.512 1.00 15.32 99 GLY A O 1
ATOM 824 N N . ALA A 1 101 ? 83.180 1.788 34.644 1.00 16.07 100 ALA A N 1
ATOM 825 C CA . ALA A 1 101 ? 82.591 0.705 33.858 1.00 16.73 100 ALA A CA 1
ATOM 826 C C . ALA A 1 101 ? 82.113 1.119 32.463 1.00 16.81 100 ALA A C 1
ATOM 827 O O . ALA A 1 101 ? 81.768 0.257 31.653 1.00 17.56 100 ALA A O 1
ATOM 829 N N . GLY A 1 102 ? 82.083 2.424 32.186 1.00 16.54 101 GLY A N 1
ATOM 830 C CA . GLY A 1 102 ? 81.723 2.925 30.873 1.00 16.83 101 GLY A CA 1
ATOM 831 C C . GLY A 1 102 ? 80.276 3.370 30.806 1.00 17.29 101 GLY A C 1
ATOM 832 O O . GLY A 1 102 ? 79.400 2.826 31.502 1.00 18.13 101 GLY A O 1
ATOM 833 N N . THR A 1 103 ? 80.038 4.393 29.995 1.00 17.26 102 THR A N 1
ATOM 834 C CA . THR A 1 103 ? 78.690 4.834 29.644 1.00 17.43 102 THR A CA 1
ATOM 835 C C . THR A 1 103 ? 78.568 4.681 28.144 1.00 17.53 102 THR A C 1
ATOM 836 O O . THR A 1 103 ? 79.368 5.251 27.398 1.00 16.57 102 THR A O 1
ATOM 840 N N . LYS A 1 104 ? 77.560 3.926 27.708 1.00 17.85 103 LYS A N 1
ATOM 841 C CA . LYS A 1 104 ? 77.322 3.706 26.294 1.00 18.54 103 LYS A CA 1
ATOM 842 C C . LYS A 1 104 ? 76.327 4.732 25.767 1.00 18.31 103 LYS A C 1
ATOM 843 O O . LYS A 1 104 ? 75.179 4.755 26.213 1.00 18.76 103 LYS A O 1
ATOM 849 N N A LEU A 1 105 ? 76.774 5.594 24.860 0.50 17.79 104 LEU A N 1
ATOM 850 N N B LEU A 1 105 ? 76.756 5.533 24.792 0.50 18.17 104 LEU A N 1
ATOM 851 C CA A LEU A 1 105 ? 75.917 6.623 24.276 0.50 17.98 104 LEU A CA 1
ATOM 852 C CA B LEU A 1 105 ? 75.896 6.520 24.127 0.50 18.59 104 LEU A CA 1
ATOM 853 C C A LEU A 1 105 ? 75.503 6.218 22.879 0.50 18.26 104 LEU A C 1
ATOM 854 C C B LEU A 1 105 ? 75.289 5.997 22.831 0.50 18.90 104 LEU A C 1
ATOM 855 O O A LEU A 1 105 ? 76.343 5.928 22.019 0.50 17.99 104 LEU A O 1
ATOM 856 O O B LEU A 1 105 ? 75.996 5.521 21.937 0.50 18.79 104 LEU A O 1
ATOM 865 N N A GLU A 1 106 ? 74.191 6.189 22.671 0.50 18.62 105 GLU A N 1
ATOM 866 N N B GLU A 1 106 ? 73.967 6.110 22.751 0.50 19.12 105 GLU A N 1
ATOM 867 C CA A GLU A 1 106 ? 73.613 5.939 21.368 0.50 19.11 105 GLU A CA 1
ATOM 868 C CA B GLU A 1 106 ? 73.203 5.816 21.549 0.50 19.52 105 GLU A CA 1
ATOM 869 C C A GLU A 1 106 ? 72.798 7.161 20.963 0.50 19.40 105 GLU A C 1
ATOM 870 C C B GLU A 1 106 ? 72.702 7.148 20.996 0.50 19.60 105 GLU A C 1
ATOM 871 O O A GLU A 1 106 ? 72.587 8.082 21.764 0.50 19.53 105 GLU A O 1
ATOM 872 O O B GLU A 1 106 ? 72.628 8.144 21.732 0.50 19.65 105 GLU A O 1
ATOM 883 N N . ILE A 1 107 ? 72.384 7.187 19.705 1.00 19.56 106 ILE A N 1
ATOM 884 C CA . ILE A 1 107 ? 71.725 8.354 19.128 1.00 20.26 106 ILE A CA 1
ATOM 885 C C . ILE A 1 107 ? 70.328 7.967 18.651 1.00 21.14 106 ILE A C 1
ATOM 886 O O . ILE A 1 107 ? 70.122 6.889 18.091 1.00 20.90 106 ILE A O 1
ATOM 891 N N . LYS A 1 108 ? 69.358 8.827 18.930 1.00 22.03 107 LYS A N 1
ATOM 892 C CA . LYS A 1 108 ? 68.036 8.668 18.349 1.00 23.56 107 LYS A CA 1
ATOM 893 C C . LYS A 1 108 ? 68.074 9.102 16.893 1.00 23.53 107 LYS A C 1
ATOM 894 O O . LYS A 1 108 ? 68.932 9.880 16.453 1.00 24.52 107 LYS A O 1
ATOM 900 N N . ARG A 1 109 ? 67.152 8.566 16.128 1.00 23.17 108 ARG A N 1
ATOM 901 C CA . ARG A 1 109 ? 66.937 9.024 14.782 1.00 22.91 108 ARG A CA 1
ATOM 902 C C . ARG A 1 109 ? 65.506 8.677 14.460 1.00 23.15 108 ARG A C 1
ATOM 903 O O . ARG A 1 109 ? 64.823 8.036 15.273 1.00 23.54 108 ARG A O 1
ATOM 911 N N . THR A 1 110 ? 65.059 9.084 13.284 1.00 23.41 109 THR A N 1
ATOM 912 C CA . THR A 1 110 ? 63.711 8.767 12.850 1.00 23.62 109 THR A CA 1
ATOM 913 C C . THR A 1 110 ? 63.561 7.253 12.758 1.00 22.57 109 THR A C 1
ATOM 914 O O . THR A 1 110 ? 64.526 6.532 12.477 1.00 22.44 109 THR A O 1
ATOM 918 N N . VAL A 1 111 ? 62.352 6.778 13.025 1.00 21.58 110 VAL A N 1
ATOM 919 C CA . VAL A 1 111 ? 62.052 5.356 12.925 1.00 20.44 110 VAL A CA 1
ATOM 920 C C . VAL A 1 111 ? 62.330 4.914 11.489 1.00 19.47 110 VAL A C 1
ATOM 921 O O . VAL A 1 111 ? 61.947 5.594 10.535 1.00 20.04 110 VAL A O 1
ATOM 925 N N . ALA A 1 112 ? 63.030 3.787 11.352 1.00 18.13 111 ALA A N 1
ATOM 926 C CA . ALA A 1 112 ? 63.350 3.199 10.057 1.00 17.47 111 ALA A CA 1
ATOM 927 C C . ALA A 1 112 ? 62.992 1.723 10.114 1.00 16.82 111 ALA A C 1
ATOM 928 O O . ALA A 1 112 ? 63.488 1.000 10.970 1.00 16.11 111 ALA A O 1
ATOM 930 N N . ALA A 1 113 ? 62.112 1.283 9.222 1.00 16.64 112 ALA A N 1
ATOM 931 C CA . ALA A 1 113 ? 61.736 -0.118 9.139 1.00 16.54 112 ALA A CA 1
ATOM 932 C C . ALA A 1 113 ? 62.890 -0.925 8.578 1.00 16.21 112 ALA A C 1
ATOM 933 O O . ALA A 1 113 ? 63.647 -0.422 7.746 1.00 16.66 112 ALA A O 1
ATOM 935 N N . PRO A 1 114 ? 63.034 -2.181 9.016 1.00 15.93 113 PRO A N 1
ATOM 936 C CA . PRO A 1 114 ? 64.041 -3.006 8.376 1.00 15.76 113 PRO A CA 1
ATOM 937 C C . PRO A 1 114 ? 63.674 -3.367 6.956 1.00 16.03 113 PRO A C 1
ATOM 938 O O . PRO A 1 114 ? 62.493 -3.503 6.636 1.00 16.53 113 PRO A O 1
ATOM 942 N N . SER A 1 115 ? 64.696 -3.502 6.119 1.00 15.95 114 SER A N 1
ATOM 943 C CA . SER A 1 115 ? 64.579 -4.227 4.864 1.00 16.05 114 SER A CA 1
ATOM 944 C C . SER A 1 115 ? 64.899 -5.674 5.190 1.00 15.63 114 SER A C 1
ATOM 945 O O . SER A 1 115 ? 65.930 -5.949 5.809 1.00 15.20 114 SER A O 1
ATOM 948 N N . VAL A 1 116 ? 64.033 -6.602 4.795 1.00 15.51 115 VAL A N 1
ATOM 949 C CA . VAL A 1 116 ? 64.154 -8.002 5.201 1.00 15.49 115 VAL A CA 1
ATOM 950 C C . VAL A 1 116 ? 64.528 -8.875 4.003 1.00 15.65 115 VAL A C 1
ATOM 951 O O . VAL A 1 116 ? 63.934 -8.749 2.932 1.00 16.27 115 VAL A O 1
ATOM 955 N N . PHE A 1 117 ? 65.513 -9.758 4.194 1.00 15.56 116 PHE A N 1
ATOM 956 C CA . PHE A 1 117 ? 66.022 -10.631 3.136 1.00 15.83 116 PHE A CA 1
ATOM 957 C C . PHE A 1 117 ? 66.197 -12.027 3.721 1.00 15.70 116 PHE A C 1
ATOM 958 O O . PHE A 1 117 ? 66.632 -12.155 4.860 1.00 15.46 116 PHE A O 1
ATOM 966 N N . ILE A 1 118 ? 65.882 -13.060 2.945 1.00 15.85 117 ILE A N 1
ATOM 967 C CA . 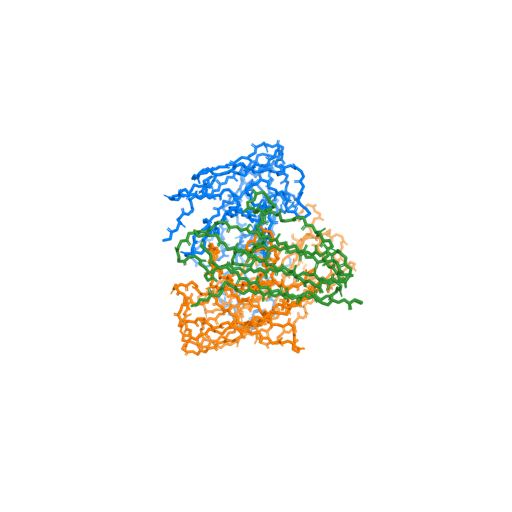ILE A 1 118 ? 66.056 -14.446 3.372 1.00 15.73 117 ILE A CA 1
ATOM 968 C C . ILE A 1 118 ? 66.967 -15.168 2.381 1.00 15.86 117 ILE A C 1
ATOM 969 O O . ILE A 1 118 ? 66.894 -14.945 1.161 1.00 16.00 117 ILE A O 1
ATOM 974 N N . PHE A 1 119 ? 67.836 -16.017 2.921 1.00 15.91 118 PHE A N 1
ATOM 975 C CA . PHE A 1 119 ? 68.827 -16.751 2.160 1.00 16.16 118 PHE A CA 1
ATOM 976 C C . PHE A 1 119 ? 68.691 -18.248 2.453 1.00 16.44 118 PHE A C 1
ATOM 977 O O . PHE A 1 119 ? 68.791 -18.658 3.621 1.00 15.98 118 PHE A O 1
ATOM 985 N N A PRO A 1 120 ? 68.522 -19.075 1.404 0.50 16.87 119 PRO A N 1
ATOM 986 N N B PRO A 1 120 ? 68.440 -19.071 1.422 0.50 16.82 119 PRO A N 1
ATOM 987 C CA A PRO A 1 120 ? 68.513 -20.509 1.631 0.50 17.28 119 PRO A CA 1
ATOM 988 C CA B PRO A 1 120 ? 68.504 -20.518 1.619 0.50 17.25 119 PRO A CA 1
ATOM 989 C C A PRO A 1 120 ? 69.929 -21.004 1.890 0.50 17.54 119 PRO A C 1
ATOM 990 C C B PRO A 1 120 ? 69.925 -20.999 1.894 0.50 17.51 119 PRO A C 1
ATOM 991 O O A PRO A 1 120 ? 70.885 -20.276 1.618 0.50 17.61 119 PRO A O 1
ATOM 992 O O B PRO A 1 120 ? 70.879 -20.262 1.636 0.50 17.58 119 PRO A O 1
ATOM 999 N N . PRO A 1 121 ? 70.072 -22.236 2.407 1.00 17.99 120 PRO A N 1
ATOM 1000 C CA . PRO A 1 121 ? 71.403 -22.810 2.513 1.00 18.63 120 PRO A CA 1
ATOM 1001 C C . PRO A 1 121 ? 72.006 -23.019 1.125 1.00 19.68 120 PRO A C 1
ATOM 1002 O O . PRO A 1 121 ? 71.275 -23.299 0.161 1.00 20.26 120 PRO A O 1
ATOM 1006 N N . SER A 1 122 ? 73.320 -22.850 1.032 1.00 20.69 121 SER A N 1
ATOM 1007 C CA . SER A 1 122 ? 74.057 -23.088 -0.205 1.00 21.93 121 SER A CA 1
ATOM 1008 C C . SER A 1 122 ? 74.116 -24.587 -0.497 1.00 23.12 121 SER A C 1
ATOM 1009 O O . SER A 1 122 ? 74.089 -25.402 0.422 1.00 22.74 121 SER A O 1
ATOM 1012 N N . ASP A 1 123 ? 74.180 -24.958 -1.778 1.00 24.94 122 ASP A N 1
ATOM 1013 C CA . ASP A 1 123 ? 74.397 -26.366 -2.139 1.00 26.54 122 ASP A CA 1
ATOM 1014 C C . ASP A 1 123 ? 75.723 -26.888 -1.586 1.00 27.00 122 ASP A C 1
ATOM 1015 O O . ASP A 1 123 ? 75.814 -28.052 -1.184 1.00 27.75 122 ASP A O 1
ATOM 1020 N N . GLU A 1 124 ? 76.733 -26.017 -1.546 1.00 27.52 123 GLU A N 1
ATOM 1021 C CA . GLU A 1 124 ? 78.040 -26.345 -0.954 1.00 28.08 123 GLU A CA 1
ATOM 1022 C C . GLU A 1 124 ? 77.918 -26.804 0.502 1.00 27.17 123 GLU A C 1
ATOM 1023 O O . GLU A 1 124 ? 78.496 -27.822 0.882 1.00 27.46 123 GLU A O 1
ATOM 1029 N N . GLN A 1 125 ? 77.164 -26.061 1.313 1.00 25.97 124 GLN A N 1
ATOM 1030 C CA . GLN A 1 125 ? 76.977 -26.443 2.716 1.00 25.54 124 GLN A CA 1
ATOM 1031 C C . GLN A 1 125 ? 76.164 -27.735 2.860 1.00 26.26 124 GLN A C 1
ATOM 1032 O O . GLN A 1 125 ? 76.468 -28.563 3.717 1.00 26.49 124 GLN A O 1
ATOM 1038 N N . LEU A 1 126 ? 75.139 -27.911 2.026 1.00 26.90 125 LEU A N 1
ATOM 1039 C CA . LEU A 1 126 ? 74.306 -29.116 2.114 1.00 27.95 125 LEU A CA 1
ATOM 1040 C C . LEU A 1 126 ? 75.099 -30.415 1.912 1.00 29.59 125 LEU A C 1
ATOM 1041 O O . LEU A 1 126 ? 74.779 -31.428 2.532 1.00 30.30 125 LEU A O 1
ATOM 1046 N N . LYS A 1 127 ? 76.146 -30.366 1.084 1.00 30.88 126 LYS A N 1
ATOM 1047 C CA . LYS A 1 127 ? 77.052 -31.509 0.882 1.00 32.31 126 LYS A CA 1
ATOM 1048 C C . LYS A 1 127 ? 77.619 -32.107 2.175 1.00 33.08 126 LYS A C 1
ATOM 1049 O O . LYS A 1 127 ? 77.823 -33.322 2.241 1.00 34.23 126 LYS A O 1
ATOM 1051 N N . SER A 1 128 ? 77.860 -31.269 3.190 1.00 33.09 127 SER A N 1
ATOM 1052 C CA . SER A 1 128 ? 78.464 -31.704 4.459 1.00 33.35 127 SER A CA 1
ATOM 1053 C C . SER A 1 128 ? 77.470 -31.948 5.616 1.00 32.68 127 SER A C 1
ATOM 1054 O O . SER A 1 128 ? 77.889 -32.076 6.774 1.00 33.18 127 SER A O 1
ATOM 1057 N N . GLY A 1 129 ? 76.173 -32.010 5.315 1.00 31.46 128 GLY A N 1
ATOM 1058 C CA . GLY A 1 129 ? 75.170 -32.513 6.266 1.00 30.69 128 GLY A CA 1
ATOM 1059 C C . GLY A 1 129 ? 74.413 -31.527 7.142 1.00 29.24 128 GLY A C 1
ATOM 1060 O O . GLY A 1 129 ? 73.593 -31.951 7.965 1.00 29.27 128 GLY A O 1
ATOM 1061 N N . THR A 1 130 ? 74.655 -30.225 6.974 1.00 27.76 129 THR A N 1
ATOM 1062 C CA . THR A 1 130 ? 73.962 -29.191 7.759 1.00 26.19 129 THR A CA 1
ATOM 1063 C C . THR A 1 130 ? 73.393 -28.123 6.831 1.00 24.42 129 THR A C 1
ATOM 1064 O O . THR A 1 130 ? 73.907 -27.902 5.736 1.00 24.84 129 THR A O 1
ATOM 1068 N N . ALA A 1 131 ? 72.299 -27.501 7.268 1.00 22.61 130 ALA A N 1
ATOM 1069 C CA . ALA A 1 131 ? 71.635 -26.434 6.536 1.00 21.15 130 ALA A CA 1
ATOM 1070 C C . ALA A 1 131 ? 71.486 -25.220 7.448 1.00 19.81 130 ALA A C 1
ATOM 1071 O O . ALA A 1 131 ? 70.902 -25.328 8.513 1.00 20.00 130 ALA A O 1
ATOM 1073 N N . SER A 1 132 ? 71.998 -24.069 7.015 1.00 18.44 131 SER A N 1
ATOM 1074 C CA . SER A 1 132 ? 71.829 -22.807 7.713 1.00 17.54 131 SER A CA 1
ATOM 1075 C C . SER A 1 132 ? 70.953 -21.918 6.839 1.00 16.89 131 SER A C 1
ATOM 1076 O O . SER A 1 132 ? 71.272 -21.712 5.678 1.00 17.14 131 SER A O 1
ATOM 1079 N N . VAL A 1 133 ? 69.848 -21.427 7.391 1.00 16.31 132 VAL A N 1
ATOM 1080 C CA . VAL A 1 133 ? 68.953 -20.504 6.700 1.00 16.05 132 VAL A CA 1
ATOM 1081 C C . VAL A 1 133 ? 69.140 -19.156 7.381 1.00 15.61 132 VAL A C 1
ATOM 1082 O O . VAL A 1 133 ? 69.074 -19.074 8.607 1.00 15.09 132 VAL A O 1
ATOM 1086 N N . VAL A 1 134 ? 69.393 -18.107 6.616 1.00 15.29 133 VAL A N 1
ATOM 1087 C CA . VAL A 1 134 ? 69.723 -16.811 7.193 1.00 15.19 133 VAL A CA 1
ATOM 1088 C C . VAL A 1 134 ? 68.688 -15.763 6.828 1.00 15.02 133 VAL A C 1
ATOM 1089 O O . VAL A 1 134 ? 68.313 -15.637 5.656 1.00 14.89 133 VAL A O 1
ATOM 1093 N N A CYS A 1 135 ? 68.233 -15.015 7.832 0.50 15.04 134 CYS A N 1
ATOM 1094 N N B CYS A 1 135 ? 68.211 -15.038 7.834 0.50 14.81 134 CYS A N 1
ATOM 1095 C CA A CYS A 1 135 ? 67.281 -13.923 7.672 0.50 15.22 134 CYS A CA 1
ATOM 1096 C CA B CYS A 1 135 ? 67.332 -13.907 7.638 0.50 14.83 134 CYS A CA 1
ATOM 1097 C C A CYS A 1 135 ? 67.970 -12.628 8.112 0.50 14.74 134 CYS A C 1
ATOM 1098 C C B CYS A 1 135 ? 68.074 -12.661 8.065 0.50 14.53 134 CYS A C 1
ATOM 1099 O O A CYS A 1 135 ? 68.450 -12.537 9.249 0.50 14.39 134 CYS A O 1
ATOM 1100 O O B CYS A 1 135 ? 68.696 -12.635 9.136 0.50 14.19 134 CYS A O 1
ATOM 1105 N N . LEU A 1 136 ? 68.031 -11.643 7.215 1.00 14.50 135 LEU A N 1
ATOM 1106 C CA . LEU A 1 136 ? 68.713 -10.376 7.453 1.00 14.34 135 LEU A CA 1
ATOM 1107 C C . LEU A 1 136 ? 67.688 -9.275 7.605 1.00 14.41 135 LEU A C 1
ATOM 1108 O O . LEU A 1 136 ? 66.815 -9.128 6.752 1.00 14.51 135 LEU A O 1
ATOM 1113 N N . LEU A 1 137 ? 67.784 -8.524 8.701 1.00 14.49 136 LEU A N 1
ATOM 1114 C CA . LEU A 1 137 ? 67.010 -7.306 8.909 1.00 14.69 136 LEU A CA 1
ATOM 1115 C C . LEU A 1 137 ? 68.003 -6.164 8.788 1.00 14.78 136 LEU A C 1
ATOM 1116 O O . LEU A 1 137 ? 68.895 -6.041 9.636 1.00 14.53 136 LEU A O 1
ATOM 1121 N N . ASN A 1 138 ? 67.877 -5.344 7.750 1.00 15.24 137 ASN A N 1
ATOM 1122 C CA . ASN A 1 138 ? 68.922 -4.373 7.442 1.00 15.55 137 ASN A CA 1
ATOM 1123 C C . ASN A 1 138 ? 68.489 -2.945 7.729 1.00 15.49 137 ASN A C 1
ATOM 1124 O O . ASN A 1 138 ? 67.405 -2.524 7.323 1.00 15.25 137 ASN A O 1
ATOM 1129 N N . ASN A 1 139 ? 69.362 -2.214 8.425 1.00 15.25 138 ASN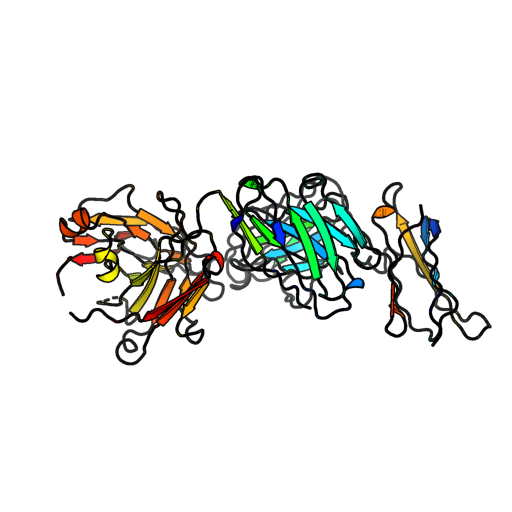 A N 1
ATOM 1130 C CA . ASN A 1 139 ? 69.286 -0.747 8.558 1.00 15.63 138 ASN A CA 1
ATOM 1131 C C . ASN A 1 139 ? 67.974 -0.244 9.162 1.00 15.68 138 ASN A C 1
ATOM 1132 O O . ASN A 1 139 ? 67.238 0.549 8.541 1.00 16.22 138 ASN A O 1
ATOM 1137 N N . PHE A 1 140 ? 67.710 -0.684 10.383 1.00 15.20 139 PHE A N 1
ATOM 1138 C CA . PHE A 1 140 ? 66.485 -0.322 11.102 1.00 15.55 139 PHE A CA 1
ATOM 1139 C C . PHE A 1 140 ? 66.748 0.472 12.369 1.00 15.74 139 PHE A C 1
ATOM 1140 O O . PHE A 1 140 ? 67.856 0.460 12.909 1.00 15.16 139 PHE A O 1
ATOM 1148 N N . TYR A 1 141 ? 65.715 1.171 12.830 1.00 16.27 140 TYR A N 1
ATOM 1149 C CA . TYR A 1 141 ? 65.771 1.906 14.092 1.00 16.96 140 TYR A CA 1
ATOM 1150 C C . TYR A 1 141 ? 64.345 2.046 14.615 1.00 17.61 140 TYR A C 1
ATOM 1151 O O . TYR A 1 141 ? 63.478 2.397 13.816 1.00 17.38 140 TYR A O 1
ATOM 1160 N N . PRO A 1 142 ? 64.070 1.828 15.911 1.00 18.75 141 PRO A N 1
ATOM 1161 C CA . PRO A 1 142 ? 65.031 1.485 16.972 1.00 19.10 141 PRO A CA 1
ATOM 1162 C C . PRO A 1 142 ? 65.477 0.020 16.957 1.00 19.56 141 PRO A C 1
ATOM 1163 O O . PRO A 1 142 ? 65.102 -0.720 16.061 1.00 19.03 141 PRO A O 1
ATOM 1167 N N . ARG A 1 143 ? 66.290 -0.380 17.934 1.00 20.53 142 ARG A N 1
ATOM 1168 C CA . ARG A 1 143 ? 66.916 -1.713 17.958 1.00 21.90 142 ARG A CA 1
ATOM 1169 C C . ARG A 1 143 ? 65.922 -2.856 18.152 1.00 22.01 142 ARG A C 1
ATOM 1170 O O . ARG A 1 143 ? 66.171 -3.970 17.689 1.00 21.31 142 ARG A O 1
ATOM 1178 N N . GLU A 1 144 ? 64.803 -2.572 18.816 1.00 22.80 143 GLU A N 1
ATOM 1179 C CA . GLU A 1 144 ? 63.851 -3.611 19.222 1.00 24.00 143 GLU A CA 1
ATOM 1180 C C . GLU A 1 144 ? 63.153 -4.191 18.005 1.00 23.92 143 GLU A C 1
ATOM 1181 O O . GLU A 1 144 ? 62.546 -3.464 17.215 1.00 24.09 143 GLU A O 1
ATOM 1187 N N . ALA A 1 145 ? 63.266 -5.503 17.860 1.00 23.74 144 ALA A N 1
ATOM 1188 C CA . ALA A 1 145 ? 62.630 -6.225 16.774 1.00 23.94 144 ALA A CA 1
ATOM 1189 C C . ALA A 1 145 ? 62.306 -7.636 17.237 1.00 24.27 144 ALA A C 1
ATOM 1190 O O . ALA A 1 145 ? 62.963 -8.169 18.135 1.00 25.00 144 ALA A O 1
ATOM 1192 N N . LYS A 1 146 ? 61.275 -8.223 16.644 1.00 24.22 145 LYS A N 1
ATOM 1193 C CA . LYS A 1 146 ? 60.933 -9.627 16.873 1.00 23.94 145 LYS A CA 1
ATOM 1194 C C . LYS A 1 146 ? 61.117 -10.353 15.542 1.00 22.64 145 LYS A C 1
ATOM 1195 O O . LYS A 1 146 ? 60.616 -9.899 14.512 1.00 22.02 145 LYS A O 1
ATOM 1201 N N . VAL A 1 147 ? 61.861 -11.455 15.571 1.00 21.44 146 VAL A N 1
ATOM 1202 C CA . VAL A 1 147 ? 62.050 -12.316 14.409 1.00 21.00 146 VAL A CA 1
ATOM 1203 C C . VAL A 1 147 ? 61.574 -13.712 14.771 1.00 20.12 146 VAL A C 1
ATOM 1204 O O . VAL A 1 147 ? 62.072 -14.297 15.728 1.00 19.83 146 VAL A O 1
ATOM 1208 N N . GLN A 1 148 ? 60.609 -14.225 14.014 1.00 19.02 147 GLN A N 1
ATOM 1209 C CA . GLN A 1 148 ? 60.047 -15.564 14.227 1.00 18.96 147 GLN A CA 1
ATOM 1210 C C . GLN A 1 148 ? 60.255 -16.403 12.976 1.00 18.44 147 GLN A C 1
ATOM 1211 O O . GLN A 1 148 ? 59.930 -15.965 11.868 1.00 18.34 147 GLN A O 1
ATOM 1213 N N . TRP A 1 149 ? 60.793 -17.606 13.146 1.00 18.05 148 TRP A N 1
ATOM 1214 C CA . TRP A 1 149 ? 60.963 -18.561 12.049 1.00 18.01 148 TRP A CA 1
ATOM 1215 C C . TRP A 1 149 ? 59.779 -19.517 12.003 1.00 18.39 148 TRP A C 1
ATOM 1216 O O . TRP A 1 149 ? 59.280 -19.968 13.041 1.00 18.26 148 TRP A O 1
ATOM 1227 N N . LYS A 1 150 ? 59.330 -19.816 10.787 1.00 18.65 149 LYS A N 1
ATOM 1228 C CA . LYS A 1 150 ? 58.334 -20.849 10.566 1.00 19.49 149 LYS A CA 1
ATOM 1229 C C . LYS A 1 150 ? 58.813 -21.779 9.464 1.00 19.15 149 LYS A C 1
ATOM 1230 O O . LYS A 1 150 ? 59.346 -21.331 8.451 1.00 19.08 149 LYS A O 1
ATOM 1236 N N . VAL A 1 151 ? 58.614 -23.076 9.679 1.00 18.94 150 VAL A N 1
ATOM 1237 C CA . VAL A 1 151 ? 58.957 -24.105 8.712 1.00 19.09 150 VAL A CA 1
ATOM 1238 C C . VAL A 1 151 ? 57.680 -24.899 8.469 1.00 19.52 150 VAL A C 1
ATOM 1239 O O . VAL A 1 151 ? 57.107 -25.444 9.419 1.00 19.49 150 VAL A O 1
ATOM 1243 N N . ASP A 1 152 ? 57.217 -24.922 7.216 1.00 20.03 151 ASP A N 1
ATOM 1244 C CA . ASP A 1 152 ? 55.912 -25.517 6.855 1.00 20.90 151 ASP A CA 1
ATOM 1245 C C . ASP A 1 152 ? 54.785 -24.968 7.747 1.00 21.44 151 ASP A C 1
ATOM 1246 O O . ASP A 1 152 ? 53.896 -25.708 8.187 1.00 21.60 151 ASP A O 1
ATOM 1251 N N . ASN A 1 153 ? 54.859 -23.660 8.014 1.00 21.68 152 ASN A N 1
ATOM 1252 C CA . ASN A 1 153 ? 53.903 -22.926 8.849 1.00 22.78 152 ASN A CA 1
ATOM 1253 C C . ASN A 1 153 ? 53.914 -23.287 10.348 1.00 23.00 152 ASN A C 1
ATOM 1254 O O . ASN A 1 153 ? 53.018 -22.869 11.086 1.00 24.60 152 ASN A O 1
ATOM 1259 N N . ALA A 1 154 ? 54.929 -24.024 10.811 1.00 22.38 153 ALA A N 1
ATOM 1260 C CA . ALA A 1 154 ? 55.074 -24.365 12.232 1.00 21.97 153 ALA A CA 1
ATOM 1261 C C . ALA A 1 154 ? 56.097 -23.429 12.862 1.00 21.20 153 ALA A C 1
ATOM 1262 O O . ALA A 1 154 ? 57.222 -23.323 12.373 1.00 20.01 153 ALA A O 1
ATOM 1264 N N . LEU A 1 155 ? 55.716 -22.764 13.953 1.00 21.28 154 LEU A N 1
ATOM 1265 C CA . LEU A 1 155 ? 56.623 -21.851 14.652 1.00 21.07 154 LEU A CA 1
ATOM 1266 C C . LEU A 1 155 ? 57.810 -22.627 15.219 1.00 20.59 154 LEU A C 1
ATOM 1267 O O . LEU A 1 155 ? 57.639 -23.662 15.862 1.00 20.83 154 LEU A O 1
ATOM 1272 N N . GLN A 1 156 ? 59.009 -22.128 14.951 1.00 19.76 155 GLN A N 1
ATOM 1273 C CA . GLN A 1 156 ? 60.241 -22.746 15.428 1.00 19.80 155 GLN A CA 1
ATOM 1274 C C . GLN A 1 156 ? 60.645 -22.151 16.766 1.00 20.01 155 GLN A C 1
ATOM 1275 O O . GLN A 1 156 ? 60.385 -20.977 17.044 1.00 19.86 155 GLN A O 1
ATOM 1281 N N . SER A 1 157 ? 61.299 -22.968 17.584 1.00 20.53 156 SER A N 1
ATOM 1282 C CA . SER A 1 157 ? 61.813 -22.525 18.871 1.00 20.96 156 SER A CA 1
ATOM 1283 C C . SER A 1 157 ? 63.093 -23.275 19.181 1.00 20.92 156 SER A C 1
ATOM 1284 O O . SER A 1 157 ? 63.156 -24.493 19.019 1.00 21.02 156 SER A O 1
ATOM 1287 N N . GLY A 1 158 ? 64.112 -22.529 19.594 1.00 20.73 157 GLY A N 1
ATOM 1288 C CA . GLY A 1 158 ? 65.347 -23.105 20.092 1.00 21.25 157 GLY A CA 1
ATOM 1289 C C . GLY A 1 158 ? 66.437 -23.386 19.078 1.00 21.05 157 GLY A C 1
ATOM 1290 O O . GLY A 1 158 ? 67.566 -23.646 19.476 1.00 21.93 157 GLY A O 1
ATOM 1291 N N . ASN A 1 159 ? 66.127 -23.257 17.786 1.00 20.35 158 ASN A N 1
ATOM 1292 C CA . ASN A 1 159 ? 67.020 -23.690 16.687 1.00 19.95 158 ASN A CA 1
ATOM 1293 C C . ASN A 1 159 ? 67.542 -22.512 15.852 1.00 19.82 158 ASN A C 1
ATOM 1294 O O . ASN A 1 159 ? 68.039 -22.701 14.731 1.00 19.16 158 ASN A O 1
ATOM 1299 N N . SER A 1 160 ? 67.449 -21.307 16.411 1.00 19.85 159 SER A N 1
ATOM 1300 C CA . SER A 1 160 ? 68.031 -20.117 15.788 1.00 20.18 159 SER A CA 1
ATOM 1301 C C . SER A 1 160 ? 68.953 -19.377 16.750 1.00 20.53 159 SER A C 1
ATOM 1302 O O . SER A 1 160 ? 68.832 -19.517 17.970 1.00 20.81 159 SER A O 1
ATOM 1305 N N . GLN A 1 161 ? 69.894 -18.623 16.182 1.00 20.58 160 GLN A N 1
ATOM 1306 C CA . GLN A 1 161 ? 70.743 -17.688 16.943 1.00 20.87 160 GLN A CA 1
ATOM 1307 C C . GLN A 1 161 ? 70.729 -16.338 16.216 1.00 20.67 160 GLN A C 1
ATOM 1308 O O . GLN A 1 161 ? 70.733 -16.309 14.975 1.00 19.99 160 GLN A O 1
ATOM 1314 N N . GLU A 1 162 ? 70.662 -15.246 16.988 1.00 20.82 161 GLU A N 1
ATOM 1315 C CA . GLU A 1 162 ? 70.607 -13.859 16.495 1.00 20.86 161 GLU A CA 1
ATOM 1316 C C . GLU A 1 162 ? 71.915 -13.126 16.818 1.00 19.68 161 GLU A C 1
ATOM 1317 O O . GLU A 1 162 ? 72.576 -13.410 17.834 1.00 19.52 161 GLU A O 1
ATOM 1323 N N . SER A 1 163 ? 72.254 -12.160 15.971 1.00 18.28 162 SER A N 1
ATOM 1324 C CA . SER A 1 163 ? 73.413 -11.300 16.152 1.00 17.72 162 SER A CA 1
ATOM 1325 C C . SER A 1 163 ? 73.034 -9.920 15.629 1.00 16.86 162 SER A C 1
ATOM 1326 O O . SER A 1 163 ? 72.369 -9.819 14.604 1.00 15.88 162 SER A O 1
ATOM 1329 N N . VAL A 1 164 ? 73.427 -8.867 16.340 1.00 16.35 163 VAL A N 1
ATOM 1330 C CA . VAL A 1 164 ? 73.055 -7.489 15.982 1.00 16.39 163 VAL A CA 1
ATOM 1331 C C . VAL A 1 164 ? 74.299 -6.630 15.922 1.00 16.27 163 VAL A C 1
ATOM 1332 O O . VAL A 1 164 ? 75.182 -6.753 16.773 1.00 16.29 163 VAL A O 1
ATOM 1336 N N . THR A 1 165 ? 74.385 -5.764 14.926 1.00 16.47 164 THR A N 1
ATOM 1337 C CA . THR A 1 165 ? 75.497 -4.824 14.857 1.00 17.06 164 THR A CA 1
ATOM 1338 C C . THR A 1 165 ? 75.305 -3.701 15.861 1.00 17.82 164 THR A C 1
ATOM 1339 O O . THR A 1 165 ? 74.210 -3.462 16.380 1.00 17.88 164 THR A O 1
ATOM 1343 N N . GLU A 1 166 ? 76.394 -3.013 16.143 1.00 18.64 165 GLU A N 1
ATOM 1344 C CA . GLU A 1 166 ? 76.316 -1.786 16.906 1.00 19.62 165 GLU A CA 1
ATOM 1345 C C . GLU A 1 166 ? 75.811 -0.682 15.986 1.00 18.96 165 GLU A C 1
ATOM 1346 O O . GLU A 1 166 ? 75.856 -0.788 14.751 1.00 18.90 165 GLU A O 1
ATOM 1352 N N . GLN A 1 167 ? 75.295 0.372 16.601 1.00 18.54 166 GLN A N 1
ATOM 1353 C CA . GLN A 1 167 ? 74.667 1.448 15.862 1.00 18.55 166 GLN A CA 1
ATOM 1354 C C . GLN A 1 167 ? 75.634 2.056 14.845 1.00 18.52 166 GLN A C 1
ATOM 1355 O O . GLN A 1 167 ? 76.787 2.350 15.172 1.00 18.48 166 GLN A O 1
ATOM 1361 N N . ASP A 1 168 ? 75.182 2.217 13.608 1.00 18.75 167 ASP A N 1
ATOM 1362 C CA . ASP A 1 168 ? 76.051 2.681 12.529 1.00 19.02 167 ASP A CA 1
ATOM 1363 C C . ASP A 1 168 ? 76.461 4.141 12.761 1.00 18.85 167 ASP A C 1
ATOM 1364 O O . ASP A 1 168 ? 75.618 4.979 13.094 1.00 18.32 167 ASP A O 1
ATOM 1369 N N A SER A 1 169 ? 77.748 4.431 12.571 0.50 18.76 168 SER A N 1
ATOM 1370 N N B SER A 1 169 ? 77.747 4.429 12.567 0.50 18.85 168 SER A N 1
ATOM 1371 C CA A SER A 1 169 ? 78.303 5.759 12.852 0.50 18.94 168 SER A CA 1
ATOM 1372 C CA B SER A 1 169 ? 78.308 5.755 12.846 0.50 19.08 168 SER A CA 1
ATOM 1373 C C A SER A 1 169 ? 77.827 6.849 11.888 0.50 19.39 168 SER A C 1
ATOM 1374 C C B SER A 1 169 ? 77.863 6.847 11.872 0.50 19.46 168 SER A C 1
ATOM 1375 O O A SER A 1 169 ? 77.947 8.039 12.203 0.50 19.65 168 SER A O 1
ATOM 1376 O O B SER A 1 169 ? 78.044 8.035 12.163 0.50 19.71 168 SER A O 1
ATOM 1381 N N . LYS A 1 170 ? 77.311 6.453 10.721 1.00 19.73 169 LYS A N 1
ATOM 1382 C CA . LYS A 1 170 ? 76.831 7.395 9.700 1.00 20.06 169 LYS A CA 1
ATOM 1383 C C . LYS A 1 170 ? 75.305 7.553 9.704 1.00 20.06 169 LYS A C 1
ATOM 1384 O O . LYS A 1 170 ? 74.806 8.673 9.840 1.00 21.16 169 LYS A O 1
ATOM 1386 N N . ASP A 1 171 ? 74.569 6.447 9.542 1.00 19.37 170 ASP A N 1
ATOM 1387 C CA . ASP A 1 171 ? 73.096 6.504 9.445 1.00 19.06 170 ASP A CA 1
ATOM 1388 C C . ASP A 1 171 ? 72.337 6.148 10.727 1.00 18.13 170 ASP A C 1
ATOM 1389 O O . ASP A 1 171 ? 71.109 6.198 10.746 1.00 18.07 170 ASP A O 1
ATOM 1394 N N . SER A 1 172 ? 73.055 5.767 11.784 1.00 16.94 171 SER A N 1
ATOM 1395 C CA . SER A 1 172 ? 72.470 5.531 13.106 1.00 16.53 171 SER A CA 1
ATOM 1396 C C . SER A 1 172 ? 71.472 4.365 13.188 1.00 16.33 171 SER A C 1
ATOM 1397 O O . SER A 1 172 ? 70.629 4.323 14.089 1.00 16.64 171 SER A O 1
ATOM 1400 N N . THR A 1 173 ? 71.597 3.414 12.265 1.00 15.96 172 THR A N 1
ATOM 1401 C CA . THR A 1 173 ? 70.736 2.227 12.242 1.00 15.82 172 THR A CA 1
ATOM 1402 C C . THR A 1 173 ? 71.447 1.000 12.790 1.00 15.47 172 THR A C 1
ATOM 1403 O O . THR A 1 173 ? 72.668 0.998 12.988 1.00 15.41 172 THR A O 1
ATOM 1407 N N . TYR A 1 174 ? 70.652 -0.037 13.025 1.00 15.43 173 TYR A N 1
ATOM 1408 C CA . TYR A 1 174 ? 71.120 -1.365 13.398 1.00 15.19 173 TYR A CA 1
ATOM 1409 C C . TYR A 1 174 ? 70.810 -2.320 12.266 1.00 14.87 173 TYR A C 1
ATOM 1410 O O . TYR A 1 174 ? 69.931 -2.066 11.444 1.00 14.98 173 TYR A O 1
ATOM 1419 N N . SER A 1 175 ? 71.549 -3.419 12.226 1.00 14.25 174 SER A N 1
ATOM 1420 C CA . SER A 1 175 ? 71.197 -4.556 11.390 1.00 14.26 174 SER A CA 1
ATOM 1421 C C . SER A 1 175 ? 71.274 -5.815 12.231 1.00 14.05 174 SER A C 1
ATOM 1422 O O . SER A 1 175 ? 71.960 -5.854 13.246 1.00 13.76 174 SER A O 1
ATOM 1425 N N . LEU A 1 176 ? 70.539 -6.843 11.821 1.00 14.17 175 LEU A N 1
ATOM 1426 C CA . LEU A 1 176 ? 70.398 -8.055 12.612 1.00 14.53 175 LEU A CA 1
ATOM 1427 C C . LEU A 1 176 ? 70.391 -9.254 11.677 1.00 14.63 175 LEU A C 1
ATOM 1428 O O . LEU A 1 176 ? 69.731 -9.222 10.621 1.00 14.69 175 LEU A O 1
ATOM 1433 N N A SER A 1 177 ? 71.150 -10.283 12.043 0.50 14.58 176 SER A N 1
ATOM 1434 N N B SER A 1 177 ? 71.090 -10.317 12.073 0.50 14.95 176 SER A N 1
ATOM 1435 C CA A SER A 1 177 ? 71.051 -11.578 11.392 0.50 14.85 176 SER A CA 1
ATOM 1436 C CA B SER A 1 177 ? 71.153 -11.573 11.315 0.50 15.42 176 SER A CA 1
ATOM 1437 C C A SER A 1 177 ? 70.366 -12.549 12.328 0.50 15.25 176 SER A C 1
ATOM 1438 C C B SER A 1 177 ? 70.636 -12.711 12.203 0.50 15.67 176 SER A C 1
ATOM 1439 O O A SER A 1 177 ? 70.464 -12.458 13.559 0.50 14.90 176 SER A O 1
ATOM 1440 O O B SER A 1 177 ? 71.179 -12.903 13.298 0.50 15.56 176 SER A O 1
ATOM 1445 N N . SER A 1 178 ? 69.615 -13.455 11.739 1.00 15.91 177 SER A N 1
ATOM 1446 C CA . SER A 1 178 ? 69.032 -14.587 12.480 1.00 16.39 177 SER A CA 1
ATOM 1447 C C . SER A 1 178 ? 69.326 -15.826 11.649 1.00 16.74 177 SER A C 1
ATOM 1448 O O . SER A 1 178 ? 69.008 -15.849 10.454 1.00 16.67 177 SER A O 1
ATOM 1451 N N . THR A 1 179 ? 69.949 -16.829 12.243 1.00 16.59 178 THR A N 1
ATOM 1452 C CA . THR A 1 179 ? 70.350 -18.029 11.522 1.00 16.80 178 THR A CA 1
ATOM 1453 C C . THR A 1 179 ? 69.627 -19.224 12.105 1.00 16.73 178 THR A C 1
ATOM 1454 O O . THR A 1 179 ? 69.801 -19.525 13.282 1.00 16.42 178 THR A O 1
ATOM 1458 N N . LEU A 1 180 ? 68.830 -19.891 11.272 1.00 16.71 179 LEU A N 1
ATOM 1459 C CA . LEU A 1 180 ? 68.114 -21.116 11.619 1.00 17.26 179 LEU A CA 1
ATOM 1460 C C . LEU A 1 180 ? 68.986 -22.288 11.198 1.00 18.01 179 LEU A C 1
ATOM 1461 O O . LEU A 1 180 ? 69.403 -22.370 10.046 1.00 17.80 179 LEU A O 1
ATOM 1466 N N . THR A 1 181 ? 69.263 -23.200 12.128 1.00 18.87 180 THR A N 1
ATOM 1467 C CA . THR A 1 181 ? 70.117 -24.355 11.845 1.00 20.15 180 THR A CA 1
ATOM 1468 C C . THR A 1 181 ? 69.349 -25.677 11.964 1.00 20.82 180 THR A C 1
ATOM 1469 O O . THR A 1 181 ? 68.735 -25.947 12.995 1.00 21.41 180 THR A O 1
ATOM 1473 N N A LEU A 1 182 ? 69.438 -26.487 10.909 0.50 21.32 181 LEU A N 1
ATOM 1474 N N B LEU A 1 182 ? 69.368 -26.485 10.913 0.50 21.46 181 LEU A N 1
ATOM 1475 C CA A LEU A 1 182 ? 68.760 -27.778 10.796 0.50 21.93 181 LEU A CA 1
ATOM 1476 C CA B LEU A 1 182 ? 68.845 -27.845 10.992 0.50 22.19 181 LEU A CA 1
ATOM 1477 C C A LEU A 1 182 ? 69.738 -28.772 10.180 0.50 22.52 181 LEU A C 1
ATOM 1478 C C B LEU A 1 182 ? 69.714 -28.777 10.180 0.50 22.66 181 LEU A C 1
ATOM 1479 O O A LEU A 1 182 ? 70.687 -28.369 9.515 0.50 22.19 181 LEU A O 1
ATOM 1480 O O B LEU A 1 182 ? 70.557 -28.346 9.399 0.50 22.33 181 LEU A O 1
ATOM 1489 N N . SER A 1 183 ? 69.516 -30.069 10.400 1.00 23.34 182 SER A N 1
ATOM 1490 C CA . SER A 1 183 ? 70.244 -31.095 9.663 1.00 24.53 182 SER A CA 1
ATOM 1491 C C . SER A 1 183 ? 69.800 -31.064 8.207 1.00 25.45 182 SER A C 1
ATOM 1492 O O . SER A 1 183 ? 68.688 -30.616 7.906 1.00 25.03 182 SER A O 1
ATOM 1495 N N . LYS A 1 184 ? 70.673 -31.514 7.307 1.00 26.75 183 LYS A N 1
ATOM 1496 C CA . LYS A 1 184 ? 70.320 -31.647 5.897 1.00 27.69 183 LYS A CA 1
ATOM 1497 C C . LYS A 1 184 ? 69.071 -32.519 5.760 1.00 28.08 183 LYS A C 1
ATOM 1498 O O . LYS A 1 184 ? 68.164 -32.177 5.011 1.00 27.60 183 LYS A O 1
ATOM 1504 N N . ALA A 1 185 ? 69.031 -33.621 6.512 1.00 28.82 184 ALA A N 1
ATOM 1505 C CA . ALA A 1 185 ? 67.884 -34.532 6.514 1.00 29.21 184 ALA A CA 1
ATOM 1506 C C . ALA A 1 185 ? 66.583 -33.806 6.859 1.00 28.85 184 ALA A C 1
ATOM 1507 O O . ALA A 1 185 ? 65.592 -33.967 6.154 1.00 29.38 184 ALA A O 1
ATOM 1509 N N . ASP A 1 186 ? 66.599 -33.004 7.927 1.00 28.14 185 ASP A N 1
ATOM 1510 C CA . ASP A 1 186 ? 65.413 -32.226 8.324 1.00 27.69 185 ASP A CA 1
ATOM 1511 C C . ASP A 1 186 ? 65.068 -31.135 7.298 1.00 26.25 185 ASP A C 1
ATOM 1512 O O . ASP A 1 186 ? 63.890 -30.918 6.983 1.00 26.30 185 ASP A O 1
ATOM 1517 N N . TYR A 1 187 ? 66.091 -30.469 6.764 1.00 24.86 186 TYR A N 1
ATOM 1518 C CA . TYR A 1 187 ? 65.893 -29.443 5.748 1.00 23.89 186 TYR A CA 1
ATOM 1519 C C . TYR A 1 187 ? 65.206 -29.996 4.484 1.00 24.51 186 TYR A C 1
ATOM 1520 O O . TYR A 1 187 ? 64.293 -29.373 3.939 1.00 23.67 186 TYR A O 1
ATOM 1529 N N . GLU A 1 188 ? 65.639 -31.171 4.033 1.00 25.55 187 GLU A N 1
ATOM 1530 C CA . GLU A 1 188 ? 65.062 -31.803 2.839 1.00 26.75 187 GLU A CA 1
ATOM 1531 C C . GLU A 1 188 ? 63.645 -32.373 3.058 1.00 26.75 187 GLU A C 1
ATOM 1532 O O . GLU A 1 188 ? 62.939 -32.657 2.088 1.00 27.07 187 GLU A O 1
ATOM 1538 N N . LYS A 1 189 ? 63.239 -32.533 4.318 1.00 26.55 188 LYS A N 1
ATOM 1539 C CA . LYS A 1 189 ? 61.887 -32.992 4.681 1.00 26.96 188 LYS A CA 1
ATOM 1540 C C . LYS A 1 189 ? 60.815 -31.897 4.737 1.00 25.97 188 LYS A C 1
ATOM 1541 O O . LYS A 1 189 ? 59.638 -32.210 4.928 1.00 26.66 188 LYS A O 1
ATOM 1547 N N . HIS A 1 190 ? 61.205 -30.630 4.598 1.00 24.52 189 HIS A N 1
ATOM 1548 C CA . HIS A 1 190 ? 60.252 -29.513 4.647 1.00 23.82 189 HIS A CA 1
ATOM 1549 C C . HIS A 1 190 ? 60.403 -28.627 3.429 1.00 22.64 189 HIS A C 1
ATOM 1550 O O . HIS A 1 190 ? 61.401 -28.699 2.715 1.00 22.49 189 HIS A O 1
ATOM 1557 N N . LYS A 1 191 ? 59.390 -27.802 3.186 1.00 21.78 190 LYS A N 1
ATOM 1558 C CA . LYS A 1 191 ? 59.298 -27.011 1.968 1.00 21.30 190 LYS A CA 1
ATOM 1559 C C . LYS A 1 191 ? 59.382 -25.498 2.206 1.00 20.12 190 LYS A C 1
ATOM 1560 O O . LYS A 1 191 ? 60.210 -24.828 1.595 1.00 19.71 190 LYS A O 1
ATOM 1566 N N . VAL A 1 192 ? 58.498 -24.970 3.0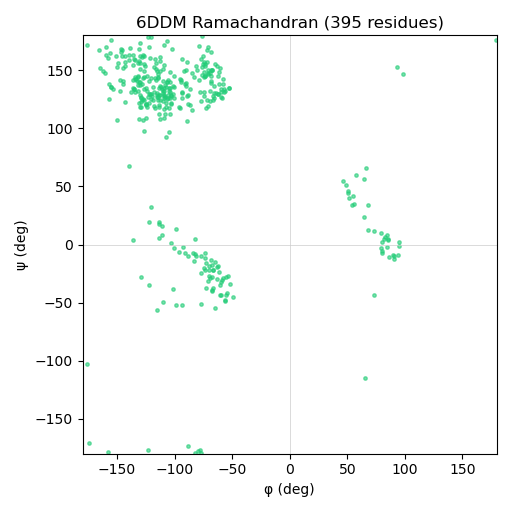53 1.00 19.36 191 VAL A N 1
ATOM 1567 C CA . VAL A 1 192 ? 58.340 -23.522 3.216 1.00 18.73 191 VAL A CA 1
ATOM 1568 C C . VAL A 1 192 ? 59.164 -23.019 4.403 1.00 18.03 191 VAL A C 1
ATOM 1569 O O . VAL A 1 192 ? 58.920 -23.410 5.546 1.00 18.13 191 VAL A O 1
ATOM 1573 N N . TYR A 1 193 ? 60.131 -22.155 4.108 1.00 17.29 192 TYR A N 1
ATOM 1574 C CA . TYR A 1 193 ? 61.012 -21.557 5.109 1.00 16.91 192 TYR A CA 1
ATOM 1575 C C . TYR A 1 193 ? 60.709 -20.073 5.142 1.00 16.74 192 TYR A C 1
ATOM 1576 O O . TYR A 1 193 ? 60.840 -19.392 4.125 1.00 16.74 192 TYR A O 1
ATOM 1585 N N . ALA A 1 194 ? 60.282 -19.586 6.304 1.00 16.75 193 ALA A N 1
ATOM 1586 C CA . ALA A 1 194 ? 59.771 -18.221 6.431 1.00 16.96 193 ALA A CA 1
ATOM 1587 C C . ALA A 1 194 ? 60.336 -17.519 7.655 1.00 16.99 193 ALA A C 1
ATOM 1588 O O . ALA A 1 194 ? 60.422 -18.107 8.728 1.00 17.11 193 ALA A O 1
ATOM 1590 N N A CYS A 1 195 ? 60.781 -16.276 7.503 0.50 17.03 194 CYS A N 1
ATOM 1591 N N B CYS A 1 195 ? 60.637 -16.238 7.469 0.50 16.63 194 CYS A N 1
ATOM 1592 C CA A CYS A 1 195 ? 61.099 -15.461 8.671 0.50 17.13 194 CYS A CA 1
ATOM 1593 C CA B CYS A 1 195 ? 61.139 -15.351 8.494 0.50 16.41 194 CYS A CA 1
ATOM 1594 C C A CYS A 1 195 ? 60.173 -14.254 8.689 0.50 17.13 194 CYS A C 1
ATOM 1595 C C B CYS A 1 195 ? 60.121 -14.225 8.648 0.50 16.73 194 CYS A C 1
ATOM 1596 O O A CYS A 1 195 ? 60.026 -13.543 7.694 0.50 17.13 194 CYS A O 1
ATOM 1597 O O B CYS A 1 195 ? 59.867 -13.514 7.679 0.50 16.72 194 CYS A O 1
ATOM 1602 N N . GLU A 1 196 ? 59.523 -14.074 9.832 1.00 17.14 195 GLU A N 1
ATOM 1603 C CA . GLU A 1 196 ? 58.503 -13.058 10.051 1.00 17.83 195 GLU A CA 1
ATOM 1604 C C . GLU A 1 196 ? 59.077 -12.020 11.004 1.00 17.27 195 GLU A C 1
ATOM 1605 O O . GLU A 1 196 ? 59.554 -12.362 12.091 1.00 16.86 195 GLU A O 1
ATOM 1611 N N . VAL A 1 197 ? 58.976 -10.758 10.611 1.00 16.94 196 VAL A N 1
ATOM 1612 C CA . VAL A 1 197 ? 59.631 -9.662 11.300 1.00 16.87 196 VAL A CA 1
ATOM 1613 C C . VAL A 1 197 ? 58.599 -8.661 11.801 1.00 17.30 196 VAL A C 1
ATOM 1614 O O . VAL A 1 197 ? 57.769 -8.188 11.023 1.00 17.64 196 VAL A O 1
ATOM 1618 N N . THR A 1 198 ? 58.686 -8.335 13.094 1.00 17.86 197 THR A N 1
ATOM 1619 C CA . THR A 1 198 ? 57.852 -7.305 13.719 1.00 18.60 197 THR A CA 1
ATOM 1620 C C . THR A 1 198 ? 58.745 -6.172 14.187 1.00 18.24 197 THR A C 1
ATOM 1621 O O . THR A 1 198 ? 59.744 -6.400 14.859 1.00 18.21 197 THR A O 1
ATOM 1625 N N . HIS A 1 199 ? 58.370 -4.951 13.834 1.00 18.25 198 HIS A N 1
ATOM 1626 C CA . HIS A 1 199 ? 59.156 -3.770 14.166 1.00 18.24 198 HIS A CA 1
ATOM 1627 C C . HIS A 1 199 ? 58.245 -2.554 14.070 1.00 19.19 198 HIS A C 1
ATOM 1628 O O . HIS A 1 199 ? 57.334 -2.519 13.250 1.00 19.28 198 HIS A O 1
ATOM 1635 N N . GLN A 1 200 ? 58.481 -1.553 14.904 1.00 20.19 199 GLN A N 1
ATOM 1636 C CA . GLN A 1 200 ? 57.535 -0.429 14.977 1.00 21.60 199 GLN A CA 1
ATOM 1637 C C . GLN A 1 200 ? 57.452 0.434 13.701 1.00 21.47 199 GLN A C 1
ATOM 1638 O O . GLN A 1 200 ? 56.475 1.118 13.487 1.00 22.30 199 GLN A O 1
ATOM 1644 N N . GLY A 1 201 ? 58.487 0.395 12.873 1.00 20.54 200 GLY A N 1
ATOM 1645 C CA . GLY A 1 201 ? 58.448 0.935 11.506 1.00 20.62 200 GLY A CA 1
ATOM 1646 C C . GLY A 1 201 ? 57.572 0.235 10.475 1.00 20.75 200 GLY A C 1
ATOM 1647 O O . GLY A 1 201 ? 57.340 0.789 9.391 1.00 20.92 200 GLY A O 1
ATOM 1648 N N . LEU A 1 202 ? 57.103 -0.975 10.781 1.00 20.52 201 LEU A N 1
ATOM 1649 C CA . LEU A 1 202 ? 56.214 -1.738 9.902 1.00 21.00 201 LEU A CA 1
ATOM 1650 C C . LEU A 1 202 ? 54.791 -1.691 10.443 1.00 22.09 201 LEU A C 1
ATOM 1651 O O . LEU A 1 202 ? 54.569 -1.942 11.628 1.00 22.45 201 LEU A O 1
ATOM 1656 N N . SER A 1 203 ? 53.826 -1.395 9.578 1.00 23.11 202 SER A N 1
ATOM 1657 C CA . SER A 1 203 ? 52.434 -1.292 10.023 1.00 24.27 202 SER A CA 1
ATOM 1658 C C . SER A 1 203 ? 51.871 -2.655 10.425 1.00 24.57 202 SER A C 1
ATOM 1659 O O . SER A 1 203 ? 50.978 -2.727 11.274 1.00 25.62 202 SER A O 1
ATOM 1662 N N . SER A 1 204 ? 52.380 -3.721 9.809 1.00 24.23 203 SER A N 1
ATOM 1663 C CA . SER A 1 204 ? 52.122 -5.095 10.260 1.00 24.13 203 SER A CA 1
ATOM 1664 C C . SER A 1 204 ? 53.357 -5.960 9.999 1.00 23.32 203 SER A C 1
ATOM 1665 O O . SER A 1 204 ? 54.249 -5.544 9.252 1.00 23.02 203 SER A O 1
ATOM 1668 N N . PRO A 1 205 ? 53.420 -7.163 10.600 1.00 22.70 204 PRO A N 1
ATOM 1669 C CA . PRO A 1 205 ? 54.652 -7.935 10.417 1.00 21.88 204 PRO A CA 1
ATOM 1670 C C . PRO A 1 205 ? 54.929 -8.313 8.958 1.00 21.25 204 PRO A C 1
ATOM 1671 O O . PRO A 1 205 ? 53.995 -8.543 8.183 1.00 21.91 204 PRO A O 1
ATOM 1675 N N . VAL A 1 206 ? 56.206 -8.340 8.588 1.00 20.33 205 VAL A N 1
ATOM 1676 C CA . VAL A 1 206 ? 56.632 -8.668 7.228 1.00 20.04 205 VAL A CA 1
ATOM 1677 C C . VAL A 1 206 ? 57.174 -10.092 7.245 1.00 19.38 205 VAL A C 1
ATOM 1678 O O . VAL A 1 206 ? 57.992 -10.437 8.111 1.00 18.86 205 VAL A O 1
ATOM 1682 N N . THR A 1 207 ? 56.719 -10.914 6.303 1.00 19.32 206 THR A N 1
ATOM 1683 C CA . THR A 1 207 ? 57.238 -12.263 6.143 1.00 19.14 206 THR A CA 1
ATOM 1684 C C . THR A 1 207 ? 57.979 -12.389 4.814 1.00 18.68 206 THR A C 1
ATOM 1685 O O . THR A 1 207 ? 57.450 -12.018 3.768 1.00 19.08 206 THR A O 1
ATOM 1689 N N . LYS A 1 208 ? 59.209 -12.892 4.866 1.00 18.15 207 LYS A N 1
ATOM 1690 C CA . LYS A 1 208 ? 59.958 -13.294 3.683 1.00 18.06 207 LYS A CA 1
ATOM 1691 C C . LYS A 1 208 ? 60.134 -14.798 3.737 1.00 17.92 207 LYS A C 1
ATOM 1692 O O . LYS A 1 208 ? 60.458 -15.354 4.786 1.00 17.28 207 LYS A O 1
ATOM 1698 N N . SER A 1 209 ? 59.906 -15.460 2.609 1.00 18.02 208 SER A N 1
ATOM 1699 C CA . SER A 1 209 ? 59.956 -16.903 2.577 1.00 18.35 208 SER A CA 1
ATOM 1700 C C . SER A 1 209 ? 60.488 -17.426 1.266 1.00 18.23 208 SER A C 1
ATOM 1701 O O . SER A 1 209 ? 60.504 -16.710 0.249 1.00 18.36 208 SER A O 1
ATOM 1704 N N . PHE A 1 210 ? 60.904 -18.683 1.286 1.00 18.08 209 PHE A N 1
ATOM 1705 C CA . PHE A 1 210 ? 61.158 -19.428 0.055 1.00 18.40 209 PHE A CA 1
ATOM 1706 C C . PHE A 1 210 ? 60.658 -20.859 0.201 1.00 18.90 209 PHE A C 1
ATOM 1707 O O . PHE A 1 210 ? 60.471 -21.372 1.316 1.00 18.67 209 PHE A O 1
ATOM 1715 N N . ASN A 1 211 ? 60.417 -21.493 -0.945 1.00 19.63 210 ASN A N 1
ATOM 1716 C CA . ASN A 1 211 ? 60.110 -22.911 -1.002 1.00 20.48 210 ASN A CA 1
ATOM 1717 C C . ASN A 1 211 ? 61.345 -23.667 -1.468 1.00 20.73 210 ASN A C 1
ATOM 1718 O O . ASN A 1 211 ? 61.860 -23.404 -2.556 1.00 20.63 210 ASN A O 1
ATOM 1723 N N . ARG A 1 212 ? 61.824 -24.603 -0.651 1.00 21.21 211 ARG A N 1
ATOM 1724 C CA . ARG A 1 212 ? 62.961 -25.432 -1.028 1.00 21.97 211 ARG A CA 1
ATOM 1725 C C . ARG A 1 212 ? 62.663 -26.169 -2.338 1.00 22.84 211 ARG A C 1
ATOM 1726 O O . ARG A 1 212 ? 61.583 -26.730 -2.500 1.00 23.08 211 ARG A O 1
ATOM 1734 N N . GLY A 1 213 ? 63.620 -26.145 -3.260 1.00 23.64 212 GLY A N 1
ATOM 1735 C CA . GLY A 1 213 ? 63.511 -26.878 -4.523 1.00 24.71 212 GLY A CA 1
ATOM 1736 C C . GLY A 1 213 ? 62.779 -26.149 -5.638 1.00 25.60 212 GLY A C 1
ATOM 1737 O O . GLY A 1 213 ? 62.574 -26.725 -6.710 1.00 25.74 212 GLY A O 1
ATOM 1738 N N . GLU A 1 214 ? 62.390 -24.894 -5.406 1.00 26.34 213 GLU A N 1
ATOM 1739 C CA . GLU A 1 214 ? 61.639 -24.106 -6.396 1.00 27.79 213 GLU A CA 1
ATOM 1740 C C . GLU A 1 214 ? 62.464 -22.949 -6.925 1.00 29.87 213 GLU A C 1
ATOM 1741 O O . GLU A 1 214 ? 63.298 -22.399 -6.207 1.00 30.60 213 GLU A O 1
ATOM 1747 N N . CYS A 1 215 ? 62.209 -22.577 -8.178 1.00 32.91 214 CYS A N 1
ATOM 1748 C CA . CYS A 1 215 ? 62.831 -21.395 -8.780 1.00 35.17 214 CYS A CA 1
ATOM 1749 C C . CYS A 1 215 ? 62.135 -20.126 -8.281 1.00 35.92 214 CYS A C 1
ATOM 1750 O O . CYS A 1 215 ? 60.957 -20.131 -7.905 1.00 36.69 214 CYS A O 1
ATOM 1754 N N A THR B 2 1 ? 128.046 21.687 21.906 0.50 16.99 204 THR C N 1
ATOM 1755 N N B THR B 2 1 ? 127.816 21.256 21.718 0.50 16.92 204 THR C N 1
ATOM 1756 C CA A THR B 2 1 ? 126.987 21.202 22.832 0.50 16.29 204 THR C CA 1
ATOM 1757 C CA B THR B 2 1 ? 126.899 21.004 22.853 0.50 16.15 204 THR C CA 1
ATOM 1758 C C A THR B 2 1 ? 127.610 20.520 24.065 0.50 16.15 204 THR C C 1
ATOM 1759 C C B THR B 2 1 ? 127.685 20.613 24.093 0.50 16.04 204 THR C C 1
ATOM 1760 O O A THR B 2 1 ? 128.585 19.775 23.942 0.50 16.77 204 THR C O 1
ATOM 1761 O O B THR B 2 1 ? 128.849 20.200 24.007 0.50 16.54 204 THR C O 1
ATOM 1768 N N . VAL B 2 2 ? 127.054 20.798 25.245 1.00 15.46 205 VAL C N 1
ATOM 1769 C CA . VAL B 2 2 ? 127.555 20.263 26.519 1.00 15.81 205 VAL C CA 1
ATOM 1770 C C . VAL B 2 2 ? 126.351 19.624 27.193 1.00 15.83 205 VAL C C 1
ATOM 1771 O O . VAL B 2 2 ? 125.344 20.297 27.410 1.00 14.80 205 VAL C O 1
ATOM 1775 N N . PRO B 2 3 ? 126.430 18.318 27.494 1.00 17.13 206 PRO C N 1
ATOM 1776 C CA . PRO B 2 3 ? 125.274 17.614 28.038 1.00 17.24 206 PRO C CA 1
ATOM 1777 C C . PRO B 2 3 ? 125.036 17.983 29.494 1.00 16.95 206 PRO C C 1
ATOM 1778 O O . PRO B 2 3 ? 126.000 18.199 30.239 1.00 17.66 206 PRO C O 1
ATOM 1782 N N . PRO B 2 4 ? 123.762 18.063 29.911 1.00 16.74 207 PRO C N 1
ATOM 1783 C CA . PRO B 2 4 ? 123.511 18.364 31.312 1.00 16.78 207 PRO C CA 1
ATOM 1784 C C . PRO B 2 4 ? 123.916 17.247 32.251 1.00 17.78 207 PRO C C 1
ATOM 1785 O O . PRO B 2 4 ? 123.798 16.071 31.908 1.00 18.19 207 PRO C O 1
ATOM 1789 N N . MET B 2 5 ? 124.396 17.641 33.424 1.00 18.56 208 MET C N 1
ATOM 1790 C CA . MET B 2 5 ? 124.510 16.752 34.573 1.00 20.15 208 MET C CA 1
ATOM 1791 C C . MET B 2 5 ? 123.183 16.826 35.312 1.00 19.50 208 MET C C 1
ATOM 1792 O O . MET B 2 5 ? 122.780 17.904 35.743 1.00 19.21 208 MET C O 1
ATOM 1797 N N . VAL B 2 6 ? 122.506 15.688 35.450 1.00 19.51 209 VAL C N 1
ATOM 1798 C CA . VAL B 2 6 ? 121.181 15.634 36.070 1.00 19.33 209 VAL C CA 1
ATOM 1799 C C . VAL B 2 6 ? 121.287 14.968 37.425 1.00 19.98 209 VAL C C 1
ATOM 1800 O O . VAL B 2 6 ? 121.830 13.874 37.525 1.00 21.77 209 VAL C O 1
ATOM 1804 N N . ASN B 2 7 ? 120.776 15.646 38.452 1.00 19.50 210 ASN C N 1
ATOM 1805 C CA . ASN B 2 7 ? 120.785 15.141 39.821 1.00 20.19 210 ASN C CA 1
ATOM 1806 C C . ASN B 2 7 ? 119.425 15.366 40.435 1.00 19.41 210 ASN C C 1
ATOM 1807 O O . ASN B 2 7 ? 118.872 16.470 40.346 1.00 19.00 210 ASN C O 1
ATOM 1809 N N . VAL B 2 8 ? 118.893 14.317 41.052 1.00 19.65 211 VAL C N 1
ATOM 1810 C CA . VAL B 2 8 ? 117.617 14.375 41.737 1.00 19.35 211 VAL C CA 1
ATOM 1811 C C . VAL B 2 8 ? 117.858 14.295 43.241 1.00 20.37 211 VAL C C 1
ATOM 1812 O O . VAL B 2 8 ? 118.644 13.461 43.719 1.00 21.37 211 VAL C O 1
ATOM 1816 N N . THR B 2 9 ? 117.182 15.159 43.985 1.00 20.67 212 THR C N 1
ATOM 1817 C CA . THR B 2 9 ? 117.285 15.173 45.442 1.00 22.37 212 THR C CA 1
ATOM 1818 C C . THR B 2 9 ? 115.906 15.098 46.094 1.00 22.63 212 THR C C 1
ATOM 1819 O O . THR B 2 9 ? 114.946 15.673 45.588 1.00 21.65 212 THR C O 1
ATOM 1823 N N . ARG B 2 10 ? 115.828 14.382 47.220 1.00 24.29 213 ARG C N 1
ATOM 1824 C CA . ARG B 2 10 ? 114.604 14.231 48.011 1.00 25.06 213 ARG C CA 1
ATOM 1825 C C . ARG B 2 10 ? 114.823 15.023 49.292 1.00 26.73 213 ARG C C 1
ATOM 1826 O O . ARG B 2 10 ? 115.849 14.842 49.955 1.00 28.27 213 ARG C O 1
ATOM 1834 N N . SER B 2 11 ? 113.883 15.907 49.627 1.00 27.20 214 SER C N 1
ATOM 1835 C CA . SER B 2 11 ? 113.899 16.633 50.905 1.00 29.11 214 SER C CA 1
ATOM 1836 C C . SER B 2 11 ? 112.552 16.524 51.598 1.00 29.70 214 SER C C 1
ATOM 1837 O O . SER B 2 11 ? 111.532 16.941 51.057 1.00 28.60 214 SER C O 1
ATOM 1840 N N . ILE B 2 18 ? 107.156 15.922 51.228 1.00 24.87 221 ILE C N 1
ATOM 1841 C CA . ILE B 2 18 ? 108.400 15.655 50.520 1.00 24.04 221 ILE C CA 1
ATOM 1842 C C . ILE B 2 18 ? 108.470 16.510 49.255 1.00 22.43 221 ILE C C 1
ATOM 1843 O O . ILE B 2 18 ? 107.527 16.507 48.468 1.00 21.94 221 ILE C O 1
ATOM 1848 N N . THR B 2 19 ? 109.578 17.228 49.068 1.00 21.94 222 THR C N 1
ATOM 1849 C CA . THR B 2 19 ? 109.864 17.947 47.825 1.00 20.68 222 THR C CA 1
ATOM 1850 C C . THR B 2 19 ? 110.941 17.167 47.099 1.00 19.72 222 THR C C 1
ATOM 1851 O O . THR B 2 19 ? 111.968 16.822 47.692 1.00 20.51 222 THR C O 1
ATOM 1855 N N . VAL B 2 20 ? 110.700 16.867 45.825 1.00 18.11 223 VAL C N 1
ATOM 1856 C CA . VAL B 2 20 ? 111.714 16.247 44.979 1.00 17.57 223 VAL C CA 1
ATOM 1857 C C . VAL B 2 20 ? 112.133 17.302 43.965 1.00 16.74 223 VAL C C 1
ATOM 1858 O O . VAL B 2 20 ? 111.279 17.974 43.365 1.00 16.15 223 VAL C O 1
ATOM 1862 N N . THR B 2 21 ? 113.443 17.472 43.803 1.00 16.68 224 THR C N 1
ATOM 1863 C CA . THR B 2 21 ? 114.009 18.508 42.940 1.00 16.44 224 THR C CA 1
ATOM 1864 C C . THR B 2 21 ? 114.926 17.851 41.927 1.00 16.15 224 THR C C 1
ATOM 1865 O O . THR B 2 21 ? 115.785 17.040 42.290 1.00 16.56 224 THR C O 1
ATOM 1869 N N A CYS B 2 22 ? 114.751 18.193 40.657 0.50 15.15 225 CYS C N 1
ATOM 1870 N N B CYS B 2 22 ? 114.712 18.201 40.659 0.50 16.02 225 CYS C N 1
ATOM 1871 C CA A CYS B 2 22 ? 115.594 17.672 39.594 0.50 14.90 225 CYS C CA 1
ATOM 1872 C CA B CYS B 2 22 ? 115.546 17.776 39.546 0.50 16.29 225 CYS C CA 1
ATOM 1873 C C A CYS B 2 22 ? 116.400 18.827 39.019 0.50 14.83 225 CYS C C 1
ATOM 1874 C C B CYS B 2 22 ? 116.406 18.932 39.136 0.50 15.71 225 CYS C C 1
ATOM 1875 O O A CYS B 2 22 ? 115.828 19.754 38.444 0.50 14.39 225 CYS C O 1
ATOM 1876 O O B CYS B 2 22 ? 115.871 19.974 38.765 0.50 15.30 225 CYS C O 1
ATOM 1881 N N . ARG B 2 23 ? 117.722 18.757 39.182 1.00 15.62 226 ARG C N 1
ATOM 1882 C CA . ARG B 2 23 ? 118.644 19.823 38.789 1.00 15.74 226 ARG C CA 1
ATOM 1883 C C . ARG B 2 23 ? 119.367 19.392 37.542 1.00 15.01 226 ARG C C 1
ATOM 1884 O O . ARG B 2 23 ? 119.873 18.272 37.483 1.00 15.48 226 ARG C O 1
ATOM 1892 N N . ALA B 2 24 ? 119.424 20.284 36.558 1.00 14.00 227 ALA C N 1
ATOM 1893 C CA . ALA B 2 24 ? 120.239 20.075 35.356 1.00 13.58 227 ALA C CA 1
ATOM 1894 C C . ALA B 2 24 ? 121.296 21.165 35.342 1.00 13.47 227 ALA C C 1
ATOM 1895 O O . ALA B 2 24 ? 120.958 22.349 35.379 1.00 13.21 227 ALA C O 1
ATOM 1897 N N A SER B 2 25 ? 122.558 20.758 35.296 0.50 13.87 228 SER C N 1
ATOM 1898 N N B SER B 2 25 ? 122.570 20.785 35.286 0.50 13.77 228 SER C N 1
ATOM 1899 C CA A SER B 2 25 ? 123.671 21.680 35.425 0.50 14.32 228 SER C CA 1
ATOM 1900 C CA B SER B 2 25 ? 123.657 21.766 35.343 0.50 14.13 228 SER C CA 1
ATOM 1901 C C A SER B 2 25 ? 124.651 21.532 34.281 0.50 14.24 228 SER C C 1
ATOM 1902 C C B SER B 2 25 ? 124.714 21.595 34.261 0.50 14.21 228 SER C C 1
ATOM 1903 O O A SER B 2 25 ? 124.707 20.491 33.629 0.50 14.32 228 SER C O 1
ATOM 1904 O O B SER B 2 25 ? 124.794 20.560 33.601 0.50 14.33 228 SER C O 1
ATOM 1909 N N A SER B 2 26 ? 125.393 22.604 34.034 0.50 14.33 229 SER C N 1
ATOM 1910 N N B SER B 2 26 ? 125.518 22.642 34.106 0.50 14.50 229 SER C N 1
ATOM 1911 C CA A SER B 2 26 ? 126.547 22.580 33.145 0.50 14.57 229 SER C CA 1
ATOM 1912 C CA B SER B 2 26 ? 126.569 22.729 33.095 0.50 14.77 229 SER C CA 1
ATOM 1913 C C A SER B 2 26 ? 126.239 22.267 31.684 0.50 14.06 229 SER C C 1
ATOM 1914 C C B SER B 2 26 ? 126.164 22.162 31.738 0.50 14.17 229 SER C C 1
ATOM 1915 O O A SER B 2 26 ? 127.090 21.689 30.992 0.50 14.42 229 SER C O 1
ATOM 1916 O O B SER B 2 26 ? 126.827 21.265 31.190 0.50 14.58 229 SER C O 1
ATOM 1921 N N . PHE B 2 27 ? 125.073 22.704 31.195 1.00 13.39 230 PHE C N 1
ATOM 1922 C CA . PHE B 2 27 ? 124.634 22.368 29.829 1.00 13.02 230 PHE C CA 1
ATOM 1923 C C . PHE B 2 27 ? 124.689 23.551 28.879 1.00 12.90 230 PHE C C 1
ATOM 1924 O O . PHE B 2 27 ? 124.677 24.710 29.285 1.00 12.81 230 PHE C O 1
ATOM 1932 N N . TYR B 2 28 ? 124.787 23.229 27.589 1.00 13.05 231 TYR C N 1
ATOM 1933 C CA . TYR B 2 28 ? 124.818 24.232 26.526 1.00 13.51 231 TYR C CA 1
ATOM 1934 C C . TYR B 2 28 ? 124.315 23.548 25.255 1.00 13.65 231 TYR C C 1
ATOM 1935 O O . TYR B 2 28 ? 124.745 22.438 24.974 1.00 13.73 231 TYR C O 1
ATOM 1944 N N . PRO B 2 29 ? 123.431 24.175 24.474 1.00 13.79 232 PRO C N 1
ATOM 1945 C CA . PRO B 2 29 ? 122.893 25.530 24.676 1.00 13.91 232 PRO C CA 1
ATOM 1946 C C . PRO B 2 29 ? 121.781 25.563 25.727 1.00 13.72 232 PRO C C 1
ATOM 1947 O O . PRO B 2 29 ? 121.474 24.538 26.335 1.00 12.94 232 PRO C O 1
ATOM 1951 N N . ARG B 2 30 ? 121.206 26.745 25.932 1.00 14.48 233 ARG C N 1
ATOM 1952 C CA . ARG B 2 30 ? 120.275 26.976 27.045 1.00 14.59 233 ARG C CA 1
ATOM 1953 C C . ARG B 2 30 ? 118.925 26.276 26.921 1.00 14.81 233 ARG C C 1
ATOM 1954 O O . ARG B 2 30 ? 118.247 26.081 27.921 1.00 14.49 233 ARG C O 1
ATOM 1956 N N . ASN B 2 31 ? 118.558 25.856 25.719 1.00 15.53 234 ASN C N 1
ATOM 1957 C CA . ASN B 2 31 ? 117.254 25.285 25.453 1.00 16.02 234 ASN C CA 1
ATOM 1958 C C . ASN B 2 31 ? 117.217 23.899 26.086 1.00 15.06 234 ASN C C 1
ATOM 1959 O O . ASN B 2 31 ? 118.075 23.077 25.793 1.00 15.07 234 ASN C O 1
ATOM 1964 N N . ILE B 2 32 ? 116.241 23.637 26.946 1.00 14.57 235 ILE C N 1
ATOM 1965 C CA . ILE B 2 32 ? 116.132 22.345 27.621 1.00 14.30 235 ILE C CA 1
ATOM 1966 C C . ILE B 2 32 ? 114.685 22.086 28.015 1.00 14.55 235 ILE C C 1
ATOM 1967 O O . ILE B 2 32 ? 113.933 23.036 28.248 1.00 14.85 235 ILE C O 1
ATOM 1972 N N A ILE B 2 33 ? 114.307 20.809 28.050 0.50 14.75 236 ILE C N 1
ATOM 1973 N N B ILE B 2 33 ? 114.311 20.812 28.065 0.50 14.71 236 ILE C N 1
ATOM 1974 C CA A ILE B 2 33 ? 113.025 20.357 28.587 0.50 15.02 236 ILE C CA 1
ATOM 1975 C CA B ILE B 2 33 ? 113.023 20.384 28.590 0.50 14.97 236 ILE C CA 1
ATOM 1976 C C A ILE B 2 33 ? 113.309 19.561 29.850 0.50 14.68 236 ILE C C 1
ATOM 1977 C C B ILE B 2 33 ? 113.291 19.557 29.839 0.50 14.65 236 ILE C C 1
ATOM 1978 O O A ILE B 2 33 ? 114.140 18.651 29.838 0.50 14.56 236 ILE C O 1
ATOM 1979 O O B ILE B 2 33 ? 114.096 18.625 29.808 0.50 14.54 236 ILE C O 1
ATOM 1988 N N . LEU B 2 34 ? 112.623 19.914 30.938 1.00 14.66 237 LEU C N 1
ATOM 1989 C CA . LEU B 2 34 ? 112.735 19.200 32.203 1.00 15.00 237 LEU C CA 1
ATOM 1990 C C . LEU B 2 34 ? 111.316 19.120 32.737 1.00 14.89 237 LEU C C 1
ATOM 1991 O O . LEU B 2 34 ? 110.570 20.102 32.659 1.00 16.15 237 LEU C O 1
ATOM 1996 N N . THR B 2 35 ? 110.931 17.965 33.262 1.00 14.24 238 THR C N 1
ATOM 1997 C CA . THR B 2 35 ? 109.625 17.853 33.901 1.00 14.01 238 THR C CA 1
ATOM 1998 C C . THR B 2 35 ? 109.566 16.629 34.785 1.00 13.56 238 THR C C 1
ATOM 1999 O O . THR B 2 35 ? 110.174 15.600 34.508 1.00 13.85 238 THR C O 1
ATOM 2003 N N . TRP B 2 36 ? 108.774 16.742 35.837 1.00 13.04 239 TRP C N 1
ATOM 2004 C CA . TRP B 2 36 ? 108.403 15.601 36.637 1.00 12.80 239 TRP C CA 1
ATOM 2005 C C . TRP B 2 36 ? 107.278 14.841 35.951 1.00 12.74 239 TRP C C 1
ATOM 2006 O O . TRP B 2 36 ? 106.472 15.412 35.197 1.00 12.81 239 TRP C O 1
ATOM 2017 N N . ARG B 2 37 ? 107.275 13.537 36.213 1.00 12.86 240 ARG C N 1
ATOM 2018 C CA . ARG B 2 37 ? 106.238 12.619 35.756 1.00 13.13 240 ARG C CA 1
ATOM 2019 C C . ARG B 2 37 ? 105.786 11.755 36.920 1.00 13.25 240 ARG C C 1
ATOM 2020 O O . ARG B 2 37 ? 106.596 11.402 37.778 1.00 13.44 240 ARG C O 1
ATOM 2028 N N . GLN B 2 38 ? 104.498 11.425 36.946 1.00 13.20 241 GLN C N 1
ATOM 2029 C CA . GLN B 2 38 ? 103.939 10.446 37.879 1.00 13.56 241 GLN C CA 1
ATOM 2030 C C . GLN B 2 38 ? 103.467 9.266 37.035 1.00 13.76 241 GLN C C 1
ATOM 2031 O O . GLN B 2 38 ? 102.619 9.438 36.169 1.00 13.69 241 GLN C O 1
ATOM 2037 N N . ASP B 2 39 ? 104.035 8.082 37.256 1.00 13.87 242 ASP C N 1
ATOM 2038 C CA . ASP B 2 39 ? 103.762 6.892 36.439 1.00 14.51 242 ASP C CA 1
ATOM 2039 C C . ASP B 2 39 ? 103.992 7.161 34.945 1.00 14.34 242 ASP C C 1
ATOM 2040 O O . ASP B 2 39 ? 103.301 6.606 34.089 1.00 14.80 242 ASP C O 1
ATOM 2045 N N . GLY B 2 40 ? 104.974 8.013 34.637 1.00 13.72 243 GLY C N 1
ATOM 2046 C CA . GLY B 2 40 ? 105.261 8.370 33.248 1.00 13.81 243 GLY C CA 1
ATOM 2047 C C . GLY B 2 40 ? 104.457 9.525 32.676 1.00 13.56 243 GLY C C 1
ATOM 2048 O O . GLY B 2 40 ? 104.768 9.996 31.585 1.00 13.75 243 GLY C O 1
ATOM 2049 N N . VAL B 2 41 ? 103.428 9.964 33.397 1.00 13.48 244 VAL C N 1
ATOM 2050 C CA . VAL B 2 41 ? 102.530 11.025 32.938 1.00 13.63 244 VAL C CA 1
ATOM 2051 C C . VAL B 2 41 ? 103.129 12.374 33.332 1.00 13.39 244 VAL C C 1
ATOM 2052 O O . VAL B 2 41 ? 103.356 12.634 34.512 1.00 13.01 244 VAL C O 1
ATOM 2056 N N . SER B 2 42 ? 103.397 13.224 32.348 1.00 14.01 245 SER C N 1
ATOM 2057 C CA . SER B 2 42 ? 104.036 14.509 32.619 1.00 14.12 245 SER C CA 1
ATOM 2058 C C . SER B 2 42 ? 103.091 15.398 33.427 1.00 14.28 245 SER C C 1
ATOM 2059 O O . SER B 2 42 ? 101.923 15.525 33.093 1.00 15.26 245 SER C O 1
ATOM 2062 N N . LEU B 2 43 ? 103.586 15.934 34.548 1.00 13.96 246 LEU C N 1
ATOM 2063 C CA . LEU B 2 43 ? 102.794 16.851 35.369 1.00 14.34 246 LEU C CA 1
ATOM 2064 C C . LEU B 2 43 ? 102.554 18.160 34.632 1.00 14.87 246 LEU C C 1
ATOM 2065 O O . LEU B 2 43 ? 103.383 18.597 33.834 1.00 14.70 246 LEU C O 1
ATOM 2070 N N . SER B 2 44 ? 101.427 18.792 34.939 1.00 15.71 247 SER C N 1
ATOM 2071 C CA . SER B 2 44 ? 101.166 20.147 34.448 1.00 16.61 247 SER C CA 1
ATOM 2072 C C . SER B 2 44 ? 102.255 21.105 34.930 1.00 16.62 247 SER C C 1
ATOM 2073 O O . SER B 2 44 ? 102.907 20.853 35.951 1.00 15.81 247 SER C O 1
ATOM 2076 N N A HIS B 2 45 ? 102.451 22.204 34.206 0.50 17.21 248 HIS C N 1
ATOM 2077 N N B HIS B 2 45 ? 102.436 22.201 34.200 0.50 17.26 248 HIS C N 1
ATOM 2078 C CA A HIS B 2 45 ? 103.430 23.221 34.607 0.50 17.36 248 HIS C CA 1
ATOM 2079 C CA B HIS B 2 45 ? 103.386 23.244 34.586 0.50 17.47 248 HIS C CA 1
ATOM 2080 C C A HIS B 2 45 ? 103.069 23.842 35.968 0.50 17.94 248 HIS C C 1
ATOM 2081 C C B HIS B 2 45 ? 103.062 23.820 35.968 0.50 17.97 248 HIS C C 1
ATOM 2082 O O A HIS B 2 45 ? 103.955 24.117 36.777 0.50 17.76 248 HIS C O 1
ATOM 2083 O O B HIS B 2 45 ? 103.956 24.043 36.783 0.50 17.76 248 HIS C O 1
ATOM 2096 N N . ASP B 2 46 ? 101.774 24.015 36.233 1.00 18.83 249 ASP C N 1
ATOM 2097 C CA . ASP B 2 46 ? 101.304 24.684 37.460 1.00 19.85 249 ASP C CA 1
ATOM 2098 C C . ASP B 2 46 ? 101.271 23.845 38.740 1.00 19.24 249 ASP C C 1
ATOM 2099 O O . ASP B 2 46 ? 100.848 24.348 39.776 1.00 20.39 249 ASP C O 1
ATOM 2104 N N . THR B 2 47 ? 101.676 22.571 38.673 1.00 17.61 250 THR C N 1
ATOM 2105 C CA . THR B 2 47 ? 101.864 21.743 39.874 1.00 17.09 250 THR C CA 1
ATOM 2106 C C . THR B 2 47 ? 103.347 21.428 40.115 1.00 15.98 250 THR C C 1
ATOM 2107 O O . THR B 2 47 ? 103.677 20.516 40.872 1.00 15.47 250 THR C O 1
ATOM 2111 N N . GLN B 2 48 ? 104.225 22.185 39.456 1.00 15.43 251 GLN C N 1
ATOM 2112 C CA . GLN B 2 48 ? 105.664 22.116 39.670 1.00 14.95 251 GLN C CA 1
ATOM 2113 C C . GLN B 2 48 ? 106.193 23.521 39.931 1.00 15.51 251 GLN C C 1
ATOM 2114 O O . GLN B 2 48 ? 105.541 24.511 39.599 1.00 16.10 251 GLN C O 1
ATOM 2120 N N . GLN B 2 49 ? 107.385 23.588 40.524 1.00 15.74 252 GLN C N 1
ATOM 2121 C CA . GLN B 2 49 ? 108.073 24.841 40.804 1.00 16.61 252 GLN C CA 1
ATOM 2122 C C . GLN B 2 49 ? 109.297 24.866 39.918 1.00 15.90 252 GLN C C 1
ATOM 2123 O O . GLN B 2 49 ? 109.978 23.853 39.786 1.00 15.56 252 GLN C O 1
ATOM 2129 N N . TRP B 2 50 ? 109.559 26.013 39.303 1.00 16.22 253 TRP C N 1
ATOM 2130 C CA . TRP B 2 50 ? 110.487 26.101 38.177 1.00 15.68 253 TRP C CA 1
ATOM 2131 C C . TRP B 2 50 ? 111.611 27.070 38.440 1.00 16.20 253 TRP C C 1
ATOM 2132 O O . TRP B 2 50 ? 111.371 28.218 38.815 1.00 17.39 253 TRP C O 1
ATOM 2143 N N . GLY B 2 51 ? 112.837 26.609 38.218 1.00 15.70 254 GLY C N 1
ATOM 2144 C CA . GLY B 2 51 ? 113.968 27.499 38.201 1.00 16.22 254 GLY C CA 1
ATOM 2145 C C . GLY B 2 51 ? 114.064 28.212 36.878 1.00 16.47 254 GLY C C 1
ATOM 2146 O O . GLY B 2 51 ? 113.556 27.742 35.854 1.00 16.20 254 GLY C O 1
ATOM 2147 N N A ASP B 2 52 ? 114.715 29.368 36.891 0.50 17.23 255 ASP C N 1
ATOM 2148 N N B ASP B 2 52 ? 114.739 29.350 36.898 0.50 17.26 255 ASP C N 1
ATOM 2149 C CA A ASP B 2 52 ? 115.126 30.022 35.662 0.50 17.42 255 ASP C CA 1
ATOM 2150 C CA B ASP B 2 52 ? 115.146 30.030 35.692 0.50 17.48 255 ASP C CA 1
ATOM 2151 C C A ASP B 2 52 ? 116.262 29.209 35.048 0.50 16.68 255 ASP C C 1
ATOM 2152 C C B ASP B 2 52 ? 116.279 29.223 35.058 0.50 16.72 255 ASP C C 1
ATOM 2153 O O A ASP B 2 52 ? 116.803 28.300 35.684 0.50 16.14 255 ASP C O 1
ATOM 2154 O O B ASP B 2 52 ? 116.834 28.322 35.693 0.50 16.21 255 ASP C O 1
ATOM 2163 N N . VAL B 2 53 ? 116.589 29.515 33.798 1.00 16.67 256 VAL C N 1
ATOM 2164 C CA . VAL B 2 53 ? 117.742 28.918 33.114 1.00 16.54 256 VAL C CA 1
ATOM 2165 C C . VAL B 2 53 ? 118.826 29.989 33.161 1.00 17.36 256 VAL C C 1
ATOM 2166 O O . VAL B 2 53 ? 118.732 30.997 32.456 1.00 18.57 256 VAL C O 1
ATOM 2170 N N . LEU B 2 54 ? 119.833 29.777 34.007 1.00 17.36 257 LEU C N 1
ATOM 2171 C CA . LEU B 2 54 ? 120.811 30.814 34.331 1.00 18.26 257 LEU C CA 1
ATOM 2172 C C . LEU B 2 54 ? 122.212 30.420 33.879 1.00 18.02 257 LEU C C 1
ATOM 2173 O O . LEU B 2 54 ? 122.591 29.261 34.015 1.00 17.04 257 LEU C O 1
ATOM 2178 N N . PRO B 2 55 ? 122.992 31.393 33.365 1.00 18.74 258 PRO C N 1
ATOM 2179 C CA . PRO B 2 55 ? 124.394 31.107 33.052 1.00 19.01 258 PRO C CA 1
ATOM 2180 C C . PRO B 2 55 ? 125.208 30.883 34.329 1.00 19.69 258 PRO C C 1
ATOM 2181 O O . PRO B 2 55 ? 124.892 31.465 35.371 1.00 20.60 258 PRO C O 1
ATOM 2185 N N . ASP B 2 56 ? 126.254 30.067 34.236 1.00 19.71 259 ASP C N 1
ATOM 2186 C CA . ASP B 2 56 ? 127.048 29.666 35.404 1.00 20.61 259 ASP C CA 1
ATOM 2187 C C . ASP B 2 56 ? 128.473 30.224 35.453 1.00 22.05 259 ASP C C 1
ATOM 2188 O O . ASP B 2 56 ? 129.263 29.809 36.306 1.00 23.06 259 ASP C O 1
ATOM 2193 N N . GLY B 2 57 ? 128.818 31.136 34.548 1.00 22.65 260 GLY C N 1
ATOM 2194 C CA . GLY B 2 57 ? 130.176 31.702 34.521 1.00 23.81 260 GLY C CA 1
ATOM 2195 C C . GLY B 2 57 ? 131.251 30.844 33.857 1.00 23.93 260 GLY C C 1
ATOM 2196 O O . GLY B 2 57 ? 132.385 31.305 33.706 1.00 25.01 260 GLY C O 1
ATOM 2197 N N . ASN B 2 58 ? 130.907 29.611 33.459 1.00 23.23 261 ASN C N 1
ATOM 2198 C CA . ASN B 2 58 ? 131.818 28.717 32.736 1.00 23.35 261 ASN C CA 1
ATOM 2199 C C . ASN B 2 58 ? 131.322 28.465 31.320 1.00 22.05 261 ASN C C 1
ATOM 2200 O O . ASN B 2 58 ? 131.750 27.502 30.683 1.00 22.41 261 ASN C O 1
ATOM 2205 N N . GLY B 2 59 ? 130.442 29.340 30.825 1.00 20.88 262 GLY C N 1
ATOM 2206 C CA . GLY B 2 59 ? 129.891 29.231 29.478 1.00 19.84 262 GLY C CA 1
ATOM 2207 C C . GLY B 2 59 ? 128.717 28.280 29.326 1.00 18.44 262 GLY C C 1
ATOM 2208 O O . GLY B 2 59 ? 128.264 28.048 28.206 1.00 18.36 262 GLY C O 1
ATOM 2209 N N . THR B 2 60 ? 128.211 27.735 30.432 1.00 17.33 263 THR C N 1
ATOM 2210 C CA . THR B 2 60 ? 127.110 26.779 30.395 1.00 16.19 263 THR C CA 1
ATOM 2211 C C . THR B 2 60 ? 125.964 27.297 31.254 1.00 15.74 263 THR C C 1
ATOM 2212 O O . THR B 2 60 ? 126.025 28.424 31.739 1.00 16.05 263 THR C O 1
ATOM 2216 N N . TYR B 2 61 ? 124.902 26.509 31.376 1.00 15.13 264 TYR C N 1
ATOM 2217 C CA . TYR B 2 61 ? 123.682 26.922 32.051 1.00 15.20 264 TYR C CA 1
ATOM 2218 C C . TYR B 2 61 ? 123.247 25.882 33.064 1.00 14.51 264 TYR C C 1
ATOM 2219 O O . TYR B 2 61 ? 123.665 24.724 33.012 1.00 13.76 264 TYR C O 1
ATOM 2228 N N . GLN B 2 62 ? 122.376 26.312 33.974 1.00 14.50 265 GLN C N 1
ATOM 2229 C CA . GLN B 2 62 ? 121.749 25.423 34.920 1.00 14.56 265 GLN C CA 1
ATOM 2230 C C . GLN B 2 62 ? 120.306 25.827 35.182 1.00 13.79 265 GLN C C 1
ATOM 2231 O O . GLN B 2 62 ? 119.913 26.992 35.042 1.00 14.06 265 GLN C O 1
ATOM 2237 N N . THR B 2 63 ? 119.518 24.836 35.564 1.00 12.96 266 THR C N 1
ATOM 2238 C CA . THR B 2 63 ? 118.131 25.053 35.941 1.00 12.75 266 THR C CA 1
ATOM 2239 C C . THR B 2 63 ? 117.663 23.904 36.817 1.00 12.36 266 THR C C 1
ATOM 2240 O O . THR B 2 63 ? 118.442 22.989 37.137 1.00 12.36 266 THR C O 1
ATOM 2244 N N . TRP B 2 64 ? 116.399 23.963 37.217 1.00 12.22 267 TRP C N 1
ATOM 2245 C CA . TRP B 2 64 ? 115.821 22.933 38.058 1.00 12.36 267 TRP C CA 1
ATOM 2246 C C . TRP B 2 64 ? 114.306 22.951 37.972 1.00 12.26 267 TRP C C 1
ATOM 2247 O O . TRP B 2 64 ? 113.712 23.929 37.519 1.00 12.31 267 TRP C O 1
ATOM 2258 N N . VAL B 2 65 ? 113.692 21.854 38.409 1.00 12.15 268 VAL C N 1
ATOM 2259 C CA . VAL B 2 65 ? 112.249 21.771 38.558 1.00 12.36 268 VAL C CA 1
ATOM 2260 C C . VAL B 2 65 ? 111.946 20.907 39.777 1.00 12.72 268 VAL C C 1
ATOM 2261 O O . VAL B 2 65 ? 112.614 19.899 40.017 1.00 12.63 268 VAL C O 1
ATOM 2265 N N . ALA B 2 66 ? 110.940 21.315 40.540 1.00 13.43 269 ALA C N 1
ATOM 2266 C CA . ALA B 2 66 ? 110.576 20.615 41.768 1.00 14.18 269 ALA C CA 1
ATOM 2267 C C . ALA B 2 66 ? 109.094 20.330 41.809 1.00 14.42 269 ALA C C 1
ATOM 2268 O O . ALA B 2 66 ? 108.310 21.004 41.149 1.00 14.44 269 ALA C O 1
ATOM 2270 N N . THR B 2 67 ? 108.710 19.324 42.577 1.00 15.04 270 THR C N 1
ATOM 2271 C CA . THR B 2 67 ? 107.302 19.092 42.855 1.00 15.56 270 THR C CA 1
ATOM 2272 C C . THR B 2 67 ? 107.175 18.462 44.234 1.00 16.74 270 THR C C 1
ATOM 2273 O O . THR B 2 67 ? 108.139 17.884 44.757 1.00 16.65 270 THR C O 1
ATOM 2277 N N . ARG B 2 68 ? 105.997 18.630 44.828 1.00 18.16 271 ARG C N 1
ATOM 2278 C CA . ARG B 2 68 ? 105.736 18.166 46.190 1.00 20.01 271 ARG C CA 1
ATOM 2279 C C . ARG B 2 68 ? 104.921 16.888 46.143 1.00 19.72 271 ARG C C 1
ATOM 2280 O O . ARG B 2 68 ? 103.899 16.838 45.472 1.00 19.39 271 ARG C O 1
ATOM 2288 N N . ILE B 2 69 ? 105.383 15.854 46.851 1.00 20.13 272 ILE C N 1
ATOM 2289 C CA . ILE B 2 69 ? 104.732 14.546 46.849 1.00 20.31 272 ILE C CA 1
ATOM 2290 C C . ILE B 2 69 ? 104.541 14.038 48.275 1.00 21.66 272 ILE C C 1
ATOM 2291 O O . ILE B 2 69 ? 105.097 14.593 49.223 1.00 22.41 272 ILE C O 1
ATOM 2296 N N . CYS B 2 70 ? 103.746 12.981 48.401 1.00 22.31 273 CYS C N 1
ATOM 2297 C CA . CYS B 2 70 ? 103.498 12.339 49.692 1.00 23.95 273 CYS C CA 1
ATOM 2298 C C . CYS B 2 70 ? 104.507 11.233 49.955 1.00 23.98 273 CYS C C 1
ATOM 2299 O O . CYS B 2 70 ? 104.978 10.590 49.021 1.00 23.04 273 CYS C O 1
ATOM 2302 N N . ARG B 2 71 ? 104.805 11.000 51.235 1.00 24.95 274 ARG C N 1
ATOM 2303 C CA . ARG B 2 71 ? 105.655 9.883 51.665 1.00 25.60 274 ARG C CA 1
ATOM 2304 C C . ARG B 2 71 ? 105.135 8.564 51.092 1.00 25.18 274 ARG C C 1
ATOM 2305 O O . ARG B 2 71 ? 103.931 8.312 51.108 1.00 25.16 274 ARG C O 1
ATOM 2307 N N . GLY B 2 72 ? 106.046 7.754 50.556 1.00 25.17 275 GLY C N 1
ATOM 2308 C CA . GLY B 2 72 ? 105.707 6.476 49.939 1.00 25.16 275 GLY C CA 1
ATOM 2309 C C . GLY B 2 72 ? 105.408 6.541 48.453 1.00 23.87 275 GLY C C 1
ATOM 2310 O O . GLY B 2 72 ? 105.282 5.504 47.814 1.00 24.34 275 GLY C O 1
ATOM 2311 N N . GLU B 2 73 ? 105.282 7.746 47.898 1.00 22.67 276 GLU C N 1
ATOM 2312 C CA . GLU B 2 73 ? 104.955 7.906 46.482 1.00 21.53 276 GLU C CA 1
ATOM 2313 C C . GLU B 2 73 ? 106.180 8.036 45.597 1.00 20.31 276 GLU C C 1
ATOM 2314 O O . GLU B 2 73 ? 106.032 8.101 44.380 1.00 18.95 276 GLU C O 1
ATOM 2320 N N . GLU B 2 74 ? 107.372 8.041 46.188 1.00 20.37 277 GLU C N 1
ATOM 2321 C CA . GLU B 2 74 ? 108.611 8.332 45.463 1.00 19.76 277 GLU C CA 1
ATOM 2322 C C . GLU B 2 74 ? 108.833 7.464 44.239 1.00 19.00 277 GLU C C 1
ATOM 2323 O O . GLU B 2 74 ? 109.250 7.970 43.207 1.00 17.85 277 GLU C O 1
ATOM 2329 N N . GLN B 2 75 ? 108.542 6.168 44.351 1.00 19.39 278 GLN C N 1
ATOM 2330 C CA . GLN B 2 75 ? 108.751 5.230 43.241 1.00 19.44 278 GLN C CA 1
ATOM 2331 C C . GLN B 2 75 ? 107.902 5.534 42.000 1.00 18.28 278 GLN C C 1
ATOM 2332 O O . GLN B 2 75 ? 108.228 5.065 40.909 1.00 18.59 278 GLN C O 1
ATOM 2334 N N . ARG B 2 76 ? 106.830 6.311 42.155 1.00 17.33 279 ARG C N 1
ATOM 2335 C CA . ARG B 2 76 ? 106.003 6.705 41.021 1.00 16.49 279 ARG C CA 1
ATOM 2336 C C . ARG B 2 76 ? 106.552 7.905 40.260 1.00 15.57 279 ARG C C 1
ATOM 2337 O O . ARG B 2 76 ? 106.112 8.168 39.139 1.00 14.98 279 ARG C O 1
ATOM 2345 N N . PHE B 2 77 ? 107.513 8.631 40.840 1.00 15.51 280 PHE C N 1
ATOM 2346 C CA . PHE B 2 77 ? 107.968 9.899 40.267 1.00 14.93 280 PHE C CA 1
ATOM 2347 C C . PHE B 2 77 ? 109.315 9.793 39.577 1.00 15.04 280 PHE C C 1
ATOM 2348 O O . PHE B 2 77 ? 110.243 9.186 40.105 1.00 15.78 280 PHE C O 1
ATOM 2356 N N . THR B 2 78 ? 109.402 10.378 38.386 1.00 14.72 281 THR C N 1
ATOM 2357 C CA . THR B 2 78 ? 110.649 10.427 37.633 1.00 15.08 281 THR C CA 1
ATOM 2358 C C . THR B 2 78 ? 110.823 11.811 37.015 1.00 14.81 281 THR C C 1
ATOM 2359 O O . THR B 2 78 ? 109.834 12.510 36.763 1.00 14.25 281 THR C O 1
ATOM 2363 N N A CYS B 2 79 ? 112.069 12.215 36.791 0.50 14.62 282 CYS C N 1
ATOM 2364 N N B CYS B 2 79 ? 112.096 12.158 36.789 0.50 15.83 282 CYS C N 1
ATOM 2365 C CA A CYS B 2 79 ? 112.371 13.477 36.126 0.50 14.23 282 CYS C CA 1
ATOM 2366 C CA B CYS B 2 79 ? 112.556 13.343 36.068 0.50 16.27 282 CYS C CA 1
ATOM 2367 C C A CYS B 2 79 ? 112.849 13.175 34.709 0.50 14.54 282 CYS C C 1
ATOM 2368 C C B CYS B 2 79 ? 112.773 13.004 34.638 0.50 15.72 282 CYS C C 1
ATOM 2369 O O A CYS B 2 79 ? 113.842 12.463 34.528 0.50 14.78 282 CYS C O 1
ATOM 2370 O O B CYS B 2 79 ? 113.586 12.125 34.365 0.50 16.00 282 CYS C O 1
ATOM 2375 N N . TYR B 2 80 ? 112.142 13.729 33.725 1.00 14.64 283 TYR C N 1
ATOM 2376 C CA . TYR B 2 80 ? 112.456 13.571 32.308 1.00 15.12 283 TYR C CA 1
ATOM 2377 C C . TYR B 2 80 ? 113.156 14.815 31.801 1.00 15.01 283 TYR C C 1
ATOM 2378 O O . TYR B 2 80 ? 112.774 15.932 32.157 1.00 14.60 283 TYR C O 1
ATOM 2387 N N A MET B 2 81 ? 114.187 14.602 30.972 0.50 14.88 284 MET C N 1
ATOM 2388 N N B MET B 2 81 ? 114.147 14.620 30.941 0.50 16.15 284 MET C N 1
ATOM 2389 C CA A MET B 2 81 ? 115.059 15.654 30.438 0.50 14.52 284 MET C CA 1
ATOM 2390 C CA B MET B 2 81 ? 114.891 15.727 30.394 0.50 16.57 284 MET C CA 1
ATOM 2391 C C A MET B 2 81 ? 115.200 15.463 28.928 0.50 15.29 284 MET C C 1
ATOM 2392 C C B MET B 2 81 ? 115.192 15.480 28.938 0.50 16.49 284 MET C C 1
ATOM 2393 O O A MET B 2 81 ? 115.352 14.331 28.477 0.50 15.99 284 MET C O 1
ATOM 2394 O O B MET B 2 81 ? 115.472 14.349 28.547 0.50 17.07 284 MET C O 1
ATOM 2403 N N . GLU B 2 82 ? 115.116 16.545 28.149 1.00 15.77 285 GLU C N 1
ATOM 2404 C CA . GLU B 2 82 ? 115.514 16.525 26.732 1.00 16.39 285 GLU C CA 1
ATOM 2405 C C . GLU B 2 82 ? 116.431 17.681 26.518 1.00 15.32 285 GLU C C 1
ATOM 2406 O O . GLU B 2 82 ? 116.123 18.793 26.927 1.00 14.39 285 GLU C O 1
ATOM 2412 N N . HIS B 2 83 ? 117.516 17.431 25.797 1.00 15.02 286 HIS C N 1
ATOM 2413 C CA . HIS B 2 83 ? 118.463 18.472 25.478 1.00 14.86 286 HIS C CA 1
ATOM 2414 C C . HIS B 2 83 ? 119.229 18.078 24.239 1.00 15.93 286 HIS C C 1
ATOM 2415 O O . HIS B 2 83 ? 119.799 16.998 24.197 1.00 16.30 286 HIS C O 1
ATOM 2422 N N . SER B 2 84 ? 119.226 18.950 23.226 1.00 16.91 287 SER C N 1
ATOM 2423 C CA . SER B 2 84 ? 120.033 18.763 22.013 1.00 18.21 287 SER C CA 1
ATOM 2424 C C . SER B 2 84 ? 119.879 17.386 21.366 1.00 19.65 287 SER C C 1
ATOM 2425 O O . SER B 2 84 ? 120.854 16.743 20.976 1.00 20.48 287 SER C O 1
ATOM 2428 N N . GLY B 2 85 ? 118.635 16.942 21.267 1.00 20.20 288 GLY C N 1
ATOM 2429 C CA . GLY B 2 85 ? 118.319 15.668 20.639 1.00 21.85 288 GLY C CA 1
ATOM 2430 C C . GLY B 2 85 ? 118.535 14.428 21.493 1.00 22.24 288 GLY C C 1
ATOM 2431 O O . GLY B 2 85 ? 118.311 13.318 21.007 1.00 24.03 288 GLY C O 1
ATOM 2432 N N . ASN B 2 86 ? 118.949 14.596 22.752 1.00 21.71 289 ASN C N 1
ATOM 2433 C CA . ASN B 2 86 ? 119.169 13.485 23.667 1.00 22.13 289 ASN C CA 1
ATOM 2434 C C . ASN B 2 86 ? 118.112 13.585 24.745 1.00 20.97 289 ASN C C 1
ATOM 2435 O O . ASN B 2 86 ? 117.500 14.644 24.923 1.00 20.18 289 ASN C O 1
ATOM 2440 N N . HIS B 2 87 ? 117.884 12.486 25.457 1.00 20.64 290 HIS C N 1
ATOM 2441 C CA . HIS B 2 87 ? 116.924 12.475 26.558 1.00 19.62 290 HIS C CA 1
ATOM 2442 C C . HIS B 2 87 ? 117.318 11.456 27.606 1.00 19.53 290 HIS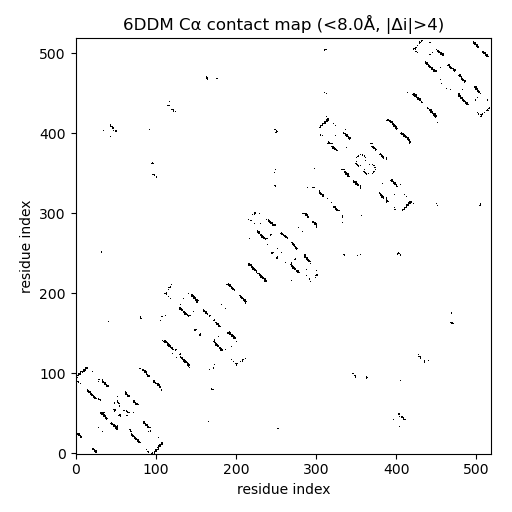 C C 1
ATOM 2443 O O . HIS B 2 87 ? 118.092 10.537 27.337 1.00 20.61 290 HIS C O 1
ATOM 2450 N N . SER B 2 88 ? 116.754 11.613 28.791 1.00 18.70 291 SER C N 1
ATOM 2451 C CA . SER B 2 88 ? 116.993 10.689 29.888 1.00 18.83 291 SER C CA 1
ATOM 2452 C C . SER B 2 88 ? 115.855 10.774 30.882 1.00 17.81 291 SER C C 1
ATOM 2453 O O . SER B 2 88 ? 115.112 11.758 30.917 1.00 16.86 291 SER C O 1
ATOM 2456 N N . THR B 2 89 ? 115.751 9.729 31.689 1.00 17.89 292 THR C N 1
ATOM 2457 C CA . THR B 2 89 ? 114.764 9.639 32.743 1.00 17.59 292 THR C CA 1
ATOM 2458 C C . THR B 2 89 ? 115.488 9.230 34.023 1.00 18.07 292 THR C C 1
ATOM 2459 O O . THR B 2 89 ? 116.295 8.302 34.002 1.00 18.77 292 THR C O 1
ATOM 2463 N N A HIS B 2 90 ? 115.175 9.916 35.123 0.50 17.56 293 HIS C N 1
ATOM 2464 N N B HIS B 2 90 ? 115.203 9.927 35.123 0.50 17.52 293 HIS C N 1
ATOM 2465 C CA A HIS B 2 90 ? 115.848 9.731 36.408 0.50 18.18 293 HIS C CA 1
ATOM 2466 C CA B HIS B 2 90 ? 115.858 9.666 36.403 0.50 18.15 293 HIS C CA 1
ATOM 2467 C C A HIS B 2 90 ? 114.830 9.470 37.508 0.50 17.97 293 HIS C C 1
ATOM 2468 C C B HIS B 2 90 ? 114.840 9.458 37.501 0.50 17.94 293 HIS C C 1
ATOM 2469 O O A HIS B 2 90 ? 113.850 10.208 37.609 0.50 16.94 293 HIS C O 1
ATOM 2470 O O B HIS B 2 90 ? 113.875 10.217 37.593 0.50 16.89 293 HIS C O 1
ATOM 2483 N N . PRO B 2 91 ? 115.065 8.447 38.356 1.00 18.69 294 PRO C N 1
ATOM 2484 C CA . PRO B 2 91 ? 114.180 8.212 39.481 1.00 18.87 294 PRO C CA 1
ATOM 2485 C C . PRO B 2 91 ? 114.532 9.115 40.653 1.00 18.67 294 PRO C C 1
ATOM 2486 O O . PRO B 2 91 ? 115.556 9.807 40.634 1.00 18.72 294 PRO C O 1
ATOM 2490 N N . VAL B 2 92 ? 113.673 9.096 41.660 1.00 18.78 295 VAL C N 1
ATOM 2491 C CA . VAL B 2 92 ? 113.970 9.698 42.948 1.00 19.17 295 VAL C CA 1
ATOM 2492 C C . VAL B 2 92 ? 114.900 8.700 43.645 1.00 20.76 295 VAL C C 1
ATOM 2493 O O . VAL B 2 92 ? 114.545 7.527 43.777 1.00 21.57 295 VAL C O 1
ATOM 2497 N N . PRO B 2 93 ? 116.102 9.144 44.068 1.00 21.53 296 PRO C N 1
ATOM 2498 C CA . PRO B 2 93 ? 116.967 8.227 44.815 1.00 23.31 296 PRO C CA 1
ATOM 2499 C C . PRO B 2 93 ? 116.332 7.739 46.102 1.00 24.36 296 PRO C C 1
ATOM 2500 O O . PRO B 2 93 ? 115.494 8.425 46.699 1.00 24.03 296 PRO C O 1
ATOM 2504 N N . SER B 2 94 ? 116.731 6.543 46.509 1.00 25.84 297 SER C N 1
ATOM 2505 C CA . SER B 2 94 ? 116.202 5.932 47.721 1.00 27.09 297 SER C CA 1
ATOM 2506 C C . SER B 2 94 ? 117.356 5.420 48.566 1.00 29.15 297 SER C C 1
ATOM 2507 O O . SER B 2 94 ? 117.158 4.643 49.494 1.00 30.72 297 SER C O 1
ATOM 2511 N N . ILE C 3 2 ? 102.473 8.669 15.824 1.00 24.69 2 ILE B N 1
ATOM 2512 C CA . ILE C 3 2 ? 102.768 7.622 16.858 1.00 24.05 2 ILE B CA 1
ATOM 2513 C C . ILE C 3 2 ? 101.917 6.374 16.595 1.00 23.04 2 ILE B C 1
ATOM 2514 O O . ILE C 3 2 ? 100.712 6.477 16.400 1.00 23.59 2 ILE B O 1
ATOM 2519 N N . GLN C 3 3 ? 102.571 5.212 16.568 1.00 22.03 3 GLN B N 1
ATOM 2520 C CA . GLN C 3 3 ? 101.931 3.928 16.268 1.00 21.18 3 GLN B CA 1
ATOM 2521 C C . GLN C 3 3 ? 102.426 2.875 17.249 1.00 20.16 3 GLN B C 1
ATOM 2522 O O . GLN C 3 3 ? 103.625 2.793 17.513 1.00 19.76 3 GLN B O 1
ATOM 2524 N N . LEU C 3 4 ? 101.493 2.089 17.783 1.00 19.17 4 LEU B N 1
ATOM 2525 C CA . LEU C 3 4 ? 101.799 0.926 18.613 1.00 18.92 4 LEU B CA 1
ATOM 2526 C C . LEU C 3 4 ? 101.191 -0.280 17.899 1.00 18.74 4 LEU B C 1
ATOM 2527 O O . LEU C 3 4 ? 99.964 -0.378 17.779 1.00 18.80 4 LEU B O 1
ATOM 2532 N N A GLN C 3 5 ? 102.054 -1.172 17.409 0.50 18.87 5 GLN B N 1
ATOM 2533 N N B GLN C 3 5 ? 102.043 -1.175 17.398 0.50 18.87 5 GLN B N 1
ATOM 2534 C CA A GLN C 3 5 ? 101.635 -2.321 16.610 0.50 18.99 5 GLN B CA 1
ATOM 2535 C CA B GLN C 3 5 ? 101.585 -2.310 16.597 0.50 18.96 5 GLN B CA 1
ATOM 2536 C C A GLN C 3 5 ? 101.836 -3.595 17.409 0.50 18.31 5 GLN B C 1
ATOM 2537 C C B GLN C 3 5 ? 101.827 -3.605 17.360 0.50 18.31 5 GLN B C 1
ATOM 2538 O O A GLN C 3 5 ? 102.967 -3.941 17.738 0.50 18.59 5 GLN B O 1
ATOM 2539 O O B GLN C 3 5 ? 102.970 -3.972 17.617 0.50 18.62 5 GLN B O 1
ATOM 2550 N N . GLN C 3 6 ? 100.742 -4.285 17.727 1.00 17.60 6 GLN B N 1
ATOM 2551 C CA . GLN C 3 6 ? 100.815 -5.515 18.510 1.00 17.03 6 GLN B CA 1
ATOM 2552 C C . GLN C 3 6 ? 100.888 -6.751 17.648 1.00 17.17 6 GLN B C 1
ATOM 2553 O O . GLN C 3 6 ? 100.482 -6.739 16.483 1.00 17.45 6 GLN B O 1
ATOM 2559 N N . SER C 3 7 ? 101.366 -7.829 18.264 1.00 17.29 7 SER B N 1
ATOM 2560 C CA . SER C 3 7 ? 101.363 -9.148 17.641 1.00 17.44 7 SER B CA 1
ATOM 2561 C C . SER C 3 7 ? 99.941 -9.666 17.495 1.00 17.23 7 SER B C 1
ATOM 2562 O O . SER C 3 7 ? 98.981 -9.128 18.089 1.00 16.90 7 SER B O 1
ATOM 2565 N N . GLY C 3 8 ? 99.817 -10.709 16.682 1.00 17.62 8 GLY B N 1
ATOM 2566 C CA . GLY C 3 8 ? 98.526 -11.208 16.264 1.00 17.49 8 GLY B CA 1
ATOM 2567 C C . GLY C 3 8 ? 97.778 -12.013 17.312 1.00 17.41 8 GLY B C 1
ATOM 2568 O O . GLY C 3 8 ? 98.281 -12.223 18.428 1.00 17.16 8 GLY B O 1
ATOM 2569 N N . PRO C 3 9 ? 96.567 -12.474 16.960 1.00 17.44 9 PRO B N 1
ATOM 2570 C CA . PRO C 3 9 ? 95.753 -13.250 17.898 1.00 17.25 9 PRO B CA 1
ATOM 2571 C C . PRO C 3 9 ? 96.416 -14.583 18.238 1.00 17.53 9 PRO B C 1
ATOM 2572 O O . PRO C 3 9 ? 97.174 -15.129 17.423 1.00 18.25 9 PRO B O 1
ATOM 2576 N N A GLU C 3 10 ? 96.089 -15.096 19.420 0.50 17.28 10 GLU B N 1
ATOM 2577 N N B GLU C 3 10 ? 96.176 -15.083 19.446 0.50 17.47 10 GLU B N 1
ATOM 2578 C CA A GLU C 3 10 ? 96.718 -16.292 19.958 0.50 17.56 10 GLU B CA 1
ATOM 2579 C CA B GLU C 3 10 ? 96.769 -16.352 19.872 0.50 17.88 10 GLU B CA 1
ATOM 2580 C C A GLU C 3 10 ? 95.696 -17.216 20.608 0.50 17.07 10 GLU B C 1
ATOM 2581 C C B GLU C 3 10 ? 95.799 -17.225 20.655 0.50 17.27 10 GLU B C 1
ATOM 2582 O O A GLU C 3 10 ? 94.780 -16.752 21.291 0.50 16.70 10 GLU B O 1
ATOM 2583 O O B GLU C 3 10 ? 95.061 -16.743 21.510 0.50 16.94 10 GLU B O 1
ATOM 2594 N N . LEU C 3 11 ? 95.837 -18.515 20.337 1.00 17.02 11 LEU B N 1
ATOM 2595 C CA . LEU C 3 11 ? 95.133 -19.575 21.064 1.00 16.67 11 LEU B CA 1
ATOM 2596 C C . LEU C 3 11 ? 96.206 -20.278 21.869 1.00 16.82 11 LEU B C 1
ATOM 2597 O O . LEU C 3 11 ? 97.201 -20.736 21.300 1.00 17.07 11 LEU B O 1
ATOM 2602 N N . VAL C 3 12 ? 96.006 -20.355 23.178 1.00 16.33 12 VAL B N 1
ATOM 2603 C CA . VAL C 3 12 ? 96.960 -21.001 24.076 1.00 17.03 12 VAL B CA 1
ATOM 2604 C C . VAL C 3 12 ? 96.227 -21.965 25.001 1.00 16.92 12 VAL B C 1
ATOM 2605 O O . VAL C 3 12 ? 95.102 -21.700 25.433 1.00 16.86 12 VAL B O 1
ATOM 2609 N N . LYS C 3 13 ? 96.873 -23.085 25.307 1.00 17.27 13 LYS B N 1
ATOM 2610 C CA . LYS C 3 13 ? 96.260 -24.103 26.141 1.00 17.59 13 LYS B CA 1
ATOM 2611 C C . LYS C 3 13 ? 96.274 -23.671 27.611 1.00 17.58 13 LYS B C 1
ATOM 2612 O O . LYS C 3 13 ? 97.198 -22.982 28.046 1.00 17.63 13 LYS B O 1
ATOM 2618 N N . PRO C 3 14 ? 95.236 -24.055 28.376 1.00 17.73 14 PRO B N 1
ATOM 2619 C CA . PRO C 3 14 ? 95.194 -23.804 29.813 1.00 17.98 14 PRO B CA 1
ATOM 2620 C C . PRO C 3 14 ? 96.446 -24.303 30.520 1.00 18.45 14 PRO B C 1
ATOM 2621 O O . PRO C 3 14 ? 96.920 -25.410 30.240 1.00 18.72 14 PRO B O 1
ATOM 2625 N N . GLY C 3 15 ? 96.985 -23.465 31.406 1.00 18.52 15 GLY B N 1
ATOM 2626 C CA . GLY C 3 15 ? 98.174 -23.787 32.173 1.00 19.25 15 GLY B CA 1
ATOM 2627 C C . GLY C 3 15 ? 99.484 -23.377 31.518 1.00 19.37 15 GLY B C 1
ATOM 2628 O O . GLY C 3 15 ? 100.515 -23.377 32.177 1.00 20.38 15 GLY B O 1
ATOM 2629 N N . ALA C 3 16 ? 99.448 -23.016 30.233 1.00 18.81 16 ALA B N 1
ATOM 2630 C CA . ALA C 3 16 ? 100.645 -22.622 29.490 1.00 18.87 16 ALA B CA 1
ATOM 2631 C C . ALA C 3 16 ? 100.826 -21.107 29.637 1.00 18.33 16 ALA B C 1
ATOM 2632 O O . ALA C 3 16 ? 100.100 -20.469 30.412 1.00 18.01 16 ALA B O 1
ATOM 2634 N N A SER C 3 17 ? 101.802 -20.554 28.918 0.50 18.26 17 SER B N 1
ATOM 2635 N N B SER C 3 17 ? 101.789 -20.546 28.911 0.50 18.48 17 SER B N 1
ATOM 2636 C CA A SER C 3 17 ? 102.108 -19.122 28.949 0.50 17.95 17 SER B CA 1
ATOM 2637 C CA B SER C 3 17 ? 102.068 -19.113 28.953 0.50 18.32 17 SER B CA 1
ATOM 2638 C C A SER C 3 17 ? 102.049 -18.540 27.546 0.50 17.81 17 SER B C 1
ATOM 2639 C C B SER C 3 17 ? 102.077 -18.540 27.548 0.50 18.03 17 SER B C 1
ATOM 2640 O O A SER C 3 17 ? 101.984 -19.276 26.563 0.50 17.98 17 SER B O 1
ATOM 2641 O O B SER C 3 17 ? 102.081 -19.280 26.566 0.50 18.22 17 SER B O 1
ATOM 2646 N N . VAL C 3 18 ? 102.068 -17.212 27.469 1.00 17.60 18 VAL B N 1
ATOM 2647 C CA . VAL C 3 18 ? 102.099 -16.499 26.187 1.00 17.75 18 VAL B CA 1
ATOM 2648 C C . VAL C 3 18 ? 102.849 -15.182 26.350 1.00 17.76 18 VAL B C 1
ATOM 2649 O O . VAL C 3 18 ? 102.840 -14.597 27.428 1.00 17.13 18 VAL B O 1
ATOM 2653 N N . LYS C 3 19 ? 103.481 -14.732 25.269 1.00 18.14 19 LYS B N 1
ATOM 2654 C CA . LYS C 3 19 ? 104.163 -13.437 25.238 1.00 18.27 19 LYS B CA 1
ATOM 2655 C C . LYS C 3 19 ? 103.616 -12.625 24.079 1.00 17.72 19 LYS B C 1
ATOM 2656 O O . LYS C 3 19 ? 103.670 -13.070 22.940 1.00 18.32 19 LYS B O 1
ATOM 2662 N N . VAL C 3 20 ? 103.069 -11.450 24.388 1.00 16.79 20 VAL B N 1
ATOM 2663 C CA . VAL C 3 20 ? 102.468 -10.555 23.394 1.00 16.45 20 VAL B CA 1
ATOM 2664 C C . VAL C 3 20 ? 103.412 -9.367 23.235 1.00 16.70 20 VAL B C 1
ATOM 2665 O O . VAL C 3 20 ? 103.951 -8.882 24.227 1.00 16.31 20 VAL B O 1
ATOM 2669 N N . SER C 3 21 ? 103.637 -8.931 21.994 1.00 17.16 21 SER B N 1
ATOM 2670 C CA . SER C 3 21 ? 104.566 -7.838 21.710 1.00 17.74 21 SER B CA 1
ATOM 2671 C C . SER C 3 21 ? 103.837 -6.573 21.276 1.00 17.51 21 SER B C 1
ATOM 2672 O O . SER C 3 21 ? 102.693 -6.623 20.813 1.00 17.14 21 SER B O 1
ATOM 2675 N N A CYS C 3 22 ? 104.523 -5.447 21.443 0.50 18.00 22 CYS B N 1
ATOM 2676 N N B CYS C 3 22 ? 104.521 -5.438 21.433 0.50 17.35 22 CYS B N 1
ATOM 2677 C CA A CYS C 3 22 ? 104.013 -4.142 21.072 0.50 18.34 22 CYS B CA 1
ATOM 2678 C CA B CYS C 3 22 ? 103.993 -4.113 21.104 0.50 17.29 22 CYS B CA 1
ATOM 2679 C C A CYS C 3 22 ? 105.171 -3.320 20.539 0.50 18.64 22 CYS B C 1
ATOM 2680 C C B CYS C 3 22 ? 105.135 -3.261 20.552 0.50 18.03 22 CYS B C 1
ATOM 2681 O O A CYS C 3 22 ? 106.038 -2.915 21.308 0.50 18.75 22 CYS B O 1
ATOM 2682 O O B CYS C 3 22 ? 105.956 -2.767 21.323 0.50 18.25 22 CYS B O 1
ATOM 2687 N N . LYS C 3 23 ? 105.193 -3.104 19.226 1.00 18.93 23 LYS B N 1
ATOM 2688 C CA . LYS C 3 23 ? 106.248 -2.312 18.574 1.00 19.92 23 LYS B CA 1
ATOM 2689 C C . LYS C 3 23 ? 105.830 -0.848 18.504 1.00 19.51 23 LYS B C 1
ATOM 2690 O O . LYS C 3 23 ? 104.798 -0.529 17.906 1.00 19.66 23 LYS B O 1
ATOM 2696 N N . ALA C 3 24 ? 106.641 0.021 19.108 1.00 19.59 24 ALA B N 1
ATOM 2697 C CA . ALA C 3 24 ? 106.341 1.447 19.224 1.00 19.53 24 ALA B CA 1
ATOM 2698 C C . ALA C 3 24 ? 107.157 2.249 18.226 1.00 20.18 24 ALA B C 1
ATOM 2699 O O . ALA C 3 24 ? 108.372 2.102 18.170 1.00 20.57 24 ALA B O 1
ATOM 2701 N N . SER C 3 25 ? 106.483 3.091 17.444 1.00 20.30 25 SER B N 1
ATOM 2702 C CA . SER C 3 25 ? 107.155 3.952 16.473 1.00 21.24 25 SER B CA 1
ATOM 2703 C C . SER C 3 25 ? 106.587 5.366 16.509 1.00 21.06 25 SER B C 1
ATOM 2704 O O . SER C 3 25 ? 105.510 5.599 17.053 1.00 20.40 25 SER B O 1
ATOM 2707 N N . GLY C 3 26 ? 107.335 6.302 15.929 1.00 21.72 26 GLY B N 1
ATOM 2708 C CA . GLY C 3 26 ? 106.926 7.707 15.859 1.00 22.02 26 GLY B CA 1
ATOM 2709 C C . GLY C 3 26 ? 107.469 8.600 16.965 1.00 22.04 26 GLY B C 1
ATOM 2710 O O . GLY C 3 26 ? 107.184 9.793 16.982 1.00 22.83 26 GLY B O 1
ATOM 2711 N N . TYR C 3 27 ? 108.236 8.027 17.894 1.00 21.55 27 TYR B N 1
ATOM 2712 C CA . TYR C 3 27 ? 108.871 8.777 18.976 1.00 21.35 27 TYR B CA 1
ATOM 2713 C C . TYR C 3 27 ? 110.034 7.926 19.485 1.00 21.18 27 TYR B C 1
ATOM 2714 O O . TYR C 3 27 ? 110.140 6.747 19.126 1.00 21.22 27 TYR B O 1
ATOM 2723 N N . ALA C 3 28 ? 110.884 8.504 20.330 1.00 21.10 28 ALA B N 1
ATOM 2724 C CA . ALA C 3 28 ? 112.045 7.801 20.871 1.00 21.30 28 ALA B CA 1
ATOM 2725 C C . ALA C 3 28 ? 111.576 6.771 21.892 1.00 20.80 28 ALA B C 1
ATOM 2726 O O . ALA C 3 28 ? 110.980 7.123 22.915 1.00 19.85 28 ALA B O 1
ATOM 2728 N N . PHE C 3 29 ? 111.831 5.498 21.597 1.00 20.89 29 PHE B N 1
ATOM 2729 C CA . PHE C 3 29 ? 111.274 4.385 22.366 1.00 20.64 29 PHE B CA 1
ATOM 2730 C C . PHE C 3 29 ? 111.447 4.534 23.880 1.00 19.64 29 PHE B C 1
ATOM 2731 O O . PHE C 3 29 ? 110.503 4.341 24.640 1.00 19.14 29 PHE B O 1
ATOM 2739 N N . THR C 3 30 ? 112.639 4.922 24.318 1.00 19.50 30 THR B N 1
ATOM 2740 C CA . THR C 3 30 ? 112.922 4.996 25.753 1.00 18.90 30 THR B CA 1
ATOM 2741 C C . THR C 3 30 ? 112.442 6.283 26.443 1.00 18.51 30 THR B C 1
ATOM 2742 O O . THR C 3 30 ? 112.704 6.462 27.630 1.00 18.80 30 THR B O 1
ATOM 2746 N N . SER C 3 31 ? 111.734 7.155 25.727 1.00 17.75 31 SER B N 1
ATOM 2747 C CA . SER C 3 31 ? 111.308 8.449 26.278 1.00 17.60 31 SER B CA 1
ATOM 2748 C C . SER C 3 31 ? 109.937 8.452 26.960 1.00 16.81 31 SER B C 1
ATOM 2749 O O . SER C 3 31 ? 109.558 9.479 27.524 1.00 16.68 31 SER B O 1
ATOM 2752 N N . GLN C 3 32 ? 109.177 7.354 26.869 1.00 16.39 32 GLN B N 1
ATOM 2753 C CA . GLN C 3 32 ? 107.820 7.289 27.428 1.00 15.95 32 GLN B CA 1
ATOM 2754 C C . GLN C 3 32 ? 107.531 5.899 27.968 1.00 15.60 32 GLN B C 1
ATOM 2755 O O . GLN C 3 32 ? 108.066 4.905 27.467 1.00 15.93 32 GLN B O 1
ATOM 2761 N N . ASN C 3 33 ? 106.661 5.825 28.974 1.00 15.27 33 ASN B N 1
ATOM 2762 C CA . ASN C 3 33 ? 106.263 4.532 29.539 1.00 15.14 33 ASN B CA 1
ATOM 2763 C C . ASN C 3 33 ? 105.319 3.783 28.608 1.00 15.10 33 ASN B C 1
ATOM 2764 O O . ASN C 3 33 ? 104.480 4.383 27.929 1.00 15.22 33 ASN B O 1
ATOM 2769 N N . ILE C 3 34 ? 105.458 2.464 28.604 1.00 14.98 34 ILE B N 1
ATOM 2770 C CA . ILE C 3 34 ? 104.487 1.577 27.962 1.00 14.95 34 ILE B CA 1
ATOM 2771 C C . ILE C 3 34 ? 103.593 0.962 29.026 1.00 14.49 34 ILE B C 1
ATOM 2772 O O . ILE C 3 34 ? 104.060 0.489 30.060 1.00 14.64 34 ILE B O 1
ATOM 2777 N N . TYR C 3 35 ? 102.298 0.936 28.724 1.00 13.77 35 TYR B N 1
ATOM 2778 C CA . TYR C 3 35 ? 101.257 0.427 29.591 1.00 13.49 35 TYR B CA 1
ATOM 2779 C C . TYR C 3 35 ? 100.590 -0.789 28.948 1.00 13.29 35 TYR B C 1
ATOM 2780 O O . TYR C 3 35 ? 100.583 -0.919 27.721 1.00 13.64 35 TYR B O 1
ATOM 2789 N N . TRP C 3 36 ? 99.986 -1.642 29.772 1.00 13.54 36 TRP B N 1
ATOM 2790 C CA . TRP C 3 36 ? 99.179 -2.755 29.289 1.00 13.39 36 TRP B CA 1
ATOM 2791 C C . TRP C 3 36 ? 97.830 -2.774 29.988 1.00 13.42 36 TRP B C 1
ATOM 2792 O O . TRP C 3 36 ? 97.756 -2.532 31.191 1.00 13.10 36 TRP B O 1
ATOM 2803 N N . VAL C 3 37 ? 96.791 -3.077 29.204 1.00 13.38 37 VAL B N 1
ATOM 2804 C CA . VAL C 3 37 ? 95.392 -3.063 29.621 1.00 13.62 37 VAL B CA 1
ATOM 2805 C C . VAL C 3 37 ? 94.709 -4.348 29.154 1.00 13.59 37 VAL B C 1
ATOM 2806 O O . VAL C 3 37 ? 94.952 -4.814 28.054 1.00 13.74 37 VAL B O 1
ATOM 2810 N N . LYS C 3 38 ? 93.840 -4.889 29.999 1.00 14.02 38 LYS B N 1
ATOM 2811 C CA . LYS C 3 38 ? 93.009 -6.041 29.664 1.00 14.38 38 LYS B CA 1
ATOM 2812 C C . LYS C 3 38 ? 91.566 -5.599 29.470 1.00 14.66 38 LYS B C 1
ATOM 2813 O O . LYS C 3 38 ? 91.062 -4.802 30.259 1.00 14.84 38 LYS B O 1
ATOM 2819 N N . GLN C 3 39 ? 90.924 -6.105 28.416 1.00 15.06 39 GLN B N 1
ATOM 2820 C CA . GLN C 3 39 ? 89.482 -5.926 28.238 1.00 15.94 39 GLN B CA 1
ATOM 2821 C C . GLN C 3 39 ? 88.845 -7.277 27.917 1.00 16.75 39 GLN B C 1
ATOM 2822 O O . GLN C 3 39 ? 88.989 -7.800 26.816 1.00 16.60 39 GLN B O 1
ATOM 2828 N N . SER C 3 40 ? 88.113 -7.815 28.882 1.00 19.01 40 SER B N 1
ATOM 2829 C CA . SER C 3 40 ? 87.354 -9.041 28.660 1.00 20.72 40 SER B CA 1
ATOM 2830 C C . SER C 3 40 ? 86.151 -8.718 27.786 1.00 22.14 40 SER B C 1
ATOM 2831 O O . SER C 3 40 ? 85.701 -7.568 27.741 1.00 22.18 40 SER B O 1
ATOM 2834 N N . HIS C 3 41 ? 85.645 -9.721 27.068 1.00 24.00 41 HIS B N 1
ATOM 2835 C CA . HIS C 3 41 ? 84.569 -9.484 26.107 1.00 25.23 41 HIS B CA 1
ATOM 2836 C C . HIS C 3 41 ? 83.349 -8.886 26.800 1.00 25.41 41 HIS B C 1
ATOM 2837 O O . HIS C 3 41 ? 82.872 -9.431 27.789 1.00 25.93 41 HIS B O 1
ATOM 2844 N N . GLY C 3 42 ? 82.882 -7.749 26.283 1.00 25.46 42 GLY B N 1
ATOM 2845 C CA . GLY C 3 42 ? 81.723 -7.046 26.831 1.00 25.53 42 GLY B CA 1
ATOM 2846 C C . GLY C 3 42 ? 81.952 -6.323 28.149 1.00 25.80 42 GLY B C 1
ATOM 2847 O O . GLY C 3 42 ? 80.989 -5.867 28.777 1.00 27.11 42 GLY B O 1
ATOM 2848 N N . LYS C 3 43 ? 83.213 -6.187 28.560 1.00 24.60 43 LYS B N 1
ATOM 2849 C CA . LYS C 3 43 ? 83.550 -5.692 29.891 1.00 24.07 43 LYS B CA 1
ATOM 2850 C C . LYS C 3 43 ? 84.395 -4.421 29.808 1.00 22.70 43 LYS B C 1
ATOM 2851 O O . LYS C 3 43 ? 84.730 -3.935 28.723 1.00 22.80 43 LYS B O 1
ATOM 2857 N N . SER C 3 44 ? 84.718 -3.890 30.975 1.00 21.98 44 SER B N 1
ATOM 2858 C CA . SER C 3 44 ? 85.466 -2.656 31.079 1.00 21.28 44 SER B CA 1
ATOM 2859 C C . SER C 3 44 ? 86.961 -2.911 30.925 1.00 20.34 44 SER B C 1
ATOM 2860 O O . SER C 3 44 ? 87.419 -4.035 30.721 1.00 20.43 44 SER B O 1
ATOM 2863 N N . LEU C 3 45 ? 87.696 -1.822 31.028 1.00 19.25 45 LEU B N 1
ATOM 2864 C CA . LEU C 3 45 ? 89.137 -1.800 30.896 1.00 18.41 45 LEU B CA 1
ATOM 2865 C C . LEU C 3 45 ? 89.794 -1.997 32.260 1.00 17.96 45 LEU B C 1
ATOM 2866 O O . LEU C 3 45 ? 89.354 -1.443 33.264 1.00 18.12 45 LEU B O 1
ATOM 2871 N N . GLU C 3 46 ? 90.849 -2.804 32.292 1.00 17.50 46 GLU B N 1
ATOM 2872 C CA . GLU C 3 46 ? 91.573 -3.097 33.524 1.00 17.72 46 GLU B CA 1
ATOM 2873 C C . GLU C 3 46 ? 93.066 -2.839 33.326 1.00 16.29 46 GLU B C 1
ATOM 2874 O O . GLU C 3 46 ? 93.660 -3.361 32.385 1.00 16.18 46 GLU B O 1
ATOM 2880 N N . TRP C 3 47 ? 93.659 -2.015 34.185 1.00 15.11 47 TRP B N 1
ATOM 2881 C CA . TRP C 3 47 ? 95.105 -1.748 34.110 1.00 14.54 47 TRP B CA 1
ATOM 2882 C C . TRP C 3 47 ? 95.916 -2.935 34.635 1.00 14.51 47 TRP B C 1
ATOM 2883 O O . TRP C 3 47 ? 95.680 -3.394 35.748 1.00 15.03 47 TRP B O 1
ATOM 2894 N N . ILE C 3 48 ? 96.870 -3.409 33.830 1.00 14.06 48 ILE B N 1
ATOM 2895 C CA . ILE C 3 48 ? 97.737 -4.531 34.212 1.00 14.26 48 ILE B CA 1
ATOM 2896 C C . ILE C 3 48 ? 99.037 -4.026 34.835 1.00 14.46 48 ILE B C 1
ATOM 2897 O O . ILE C 3 48 ? 99.439 -4.491 35.912 1.00 14.71 48 ILE B O 1
ATOM 2902 N N . GLY C 3 49 ? 99.716 -3.124 34.132 1.00 14.29 49 GLY B N 1
ATOM 2903 C CA . GLY C 3 49 ? 100.992 -2.618 34.591 1.00 14.40 49 GLY B CA 1
ATOM 2904 C C . GLY C 3 49 ? 101.560 -1.621 33.606 1.00 14.28 49 GLY B C 1
ATOM 2905 O O . GLY C 3 49 ? 100.977 -1.373 32.536 1.00 14.02 49 GLY B O 1
ATOM 2906 N N . TYR C 3 50 ? 102.689 -1.024 33.968 1.00 14.35 50 TYR B N 1
ATOM 2907 C CA . TYR C 3 50 ? 103.461 -0.209 33.035 1.00 14.41 50 TYR B CA 1
ATOM 2908 C C . TYR C 3 50 ? 104.939 -0.455 33.226 1.00 14.81 50 TYR B C 1
ATOM 2909 O O . TYR C 3 50 ? 105.350 -1.001 34.240 1.00 15.07 50 TYR B O 1
ATOM 2918 N N . ILE C 3 51 ? 105.731 -0.055 32.241 1.00 14.94 51 ILE B N 1
ATOM 2919 C CA . ILE C 3 51 ? 107.178 -0.169 32.327 1.00 15.47 51 ILE B CA 1
ATOM 2920 C C . ILE C 3 51 ? 107.821 1.119 31.837 1.00 15.69 51 ILE B C 1
ATOM 2921 O O . ILE C 3 51 ? 107.432 1.680 30.812 1.00 15.30 51 ILE B O 1
ATOM 2926 N N . GLU C 3 52 ? 108.786 1.592 32.623 1.00 16.20 52 GLU B N 1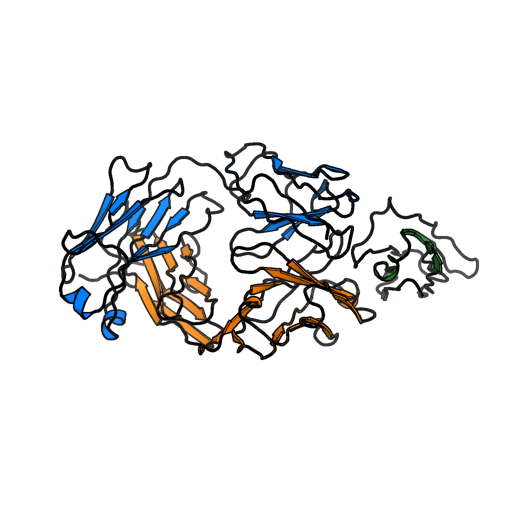
ATOM 2927 C CA . GLU C 3 52 ? 109.614 2.736 32.280 1.00 16.54 52 GLU B CA 1
ATOM 2928 C C . GLU C 3 52 ? 110.817 2.166 31.513 1.00 16.83 52 GLU B C 1
ATOM 2929 O O . GLU C 3 52 ? 111.678 1.537 32.115 1.00 17.47 52 GLU B O 1
ATOM 2935 N N . PRO C 3 53 A 110.865 2.350 30.180 1.00 17.15 52 PRO B N 1
ATOM 2936 C CA . PRO C 3 53 A 111.856 1.634 29.356 1.00 17.59 52 PRO B CA 1
ATOM 2937 C C . PRO C 3 53 A 113.304 2.103 29.455 1.00 18.26 52 PRO B C 1
ATOM 2938 O O . PRO C 3 53 A 114.200 1.341 29.100 1.00 18.95 52 PRO B O 1
ATOM 2942 N N . TYR C 3 54 ? 113.537 3.342 29.884 1.00 18.32 53 TYR B N 1
ATOM 2943 C CA . TYR C 3 54 ? 114.900 3.882 29.946 1.00 19.00 53 TYR B CA 1
ATOM 2944 C C . TYR C 3 54 ? 115.754 3.130 30.964 1.00 19.45 53 TYR B C 1
ATOM 2945 O O . TYR C 3 54 ? 116.827 2.617 30.619 1.00 19.99 53 TYR B O 1
ATOM 2954 N N . ASN C 3 55 ? 115.276 3.057 32.204 1.00 19.48 54 ASN B N 1
ATOM 2955 C CA . ASN C 3 55 ? 115.941 2.286 33.262 1.00 20.17 54 ASN B CA 1
ATOM 2956 C C . ASN C 3 55 ? 115.371 0.889 33.453 1.00 20.22 54 ASN B C 1
ATOM 2957 O O . ASN C 3 55 ? 115.923 0.110 34.232 1.00 20.89 54 ASN B O 1
ATOM 2962 N N . VAL C 3 56 ? 114.277 0.581 32.749 1.00 19.84 55 VAL B N 1
ATOM 2963 C CA . VAL C 3 56 ? 113.648 -0.739 32.755 1.00 19.91 55 VAL B CA 1
ATOM 2964 C C . VAL C 3 56 ? 113.071 -1.055 34.141 1.00 19.90 55 VAL B C 1
ATOM 2965 O O . VAL C 3 56 ? 113.512 -1.968 34.839 1.00 20.85 55 VAL B O 1
ATOM 2969 N N . VAL C 3 57 ? 112.057 -0.286 34.519 1.00 19.49 56 VAL B N 1
ATOM 2970 C CA . VAL C 3 57 ? 111.445 -0.371 35.843 1.00 19.45 56 VAL B CA 1
ATOM 2971 C C . VAL C 3 57 ? 109.934 -0.551 35.674 1.00 19.33 56 VAL B C 1
ATOM 2972 O O . VAL C 3 57 ? 109.236 0.393 35.290 1.00 18.94 56 VAL B O 1
ATOM 2976 N N . PRO C 3 58 ? 109.424 -1.762 35.949 1.00 19.46 57 PRO B N 1
ATOM 2977 C CA . PRO C 3 58 ? 107.994 -2.009 35.828 1.00 19.24 57 PRO B CA 1
ATOM 2978 C C . PRO C 3 58 ? 107.228 -1.723 37.112 1.00 19.19 57 PRO B C 1
ATOM 2979 O O . PRO C 3 58 ? 107.806 -1.737 38.199 1.00 19.76 57 PRO B O 1
ATOM 2983 N N . MET C 3 59 ? 105.932 -1.459 36.963 1.00 18.53 58 MET B N 1
ATOM 2984 C CA . MET C 3 59 ? 104.982 -1.391 38.069 1.00 18.60 58 MET B CA 1
ATOM 2985 C C . MET C 3 59 ? 103.773 -2.231 37.686 1.00 18.08 58 MET B C 1
ATOM 2986 O O . MET C 3 59 ? 103.301 -2.147 36.548 1.00 17.75 58 MET B O 1
ATOM 2988 N N . TYR C 3 60 ? 103.265 -3.020 38.630 1.00 18.20 59 TYR B N 1
ATOM 2989 C CA . TYR C 3 60 ? 102.157 -3.947 38.399 1.00 18.00 59 TYR B CA 1
ATOM 2990 C C . TYR C 3 60 ? 100.951 -3.668 39.278 1.00 18.46 59 TYR B C 1
ATOM 2991 O O . TYR C 3 60 ? 101.095 -3.311 40.445 1.00 18.96 59 TYR B O 1
ATOM 3000 N N . ASN C 3 61 ? 99.765 -3.864 38.715 1.00 18.68 60 ASN B N 1
ATOM 3001 C CA . ASN C 3 61 ? 98.535 -3.974 39.491 1.00 19.27 60 ASN B CA 1
ATOM 3002 C C . ASN C 3 61 ? 98.665 -5.264 40.314 1.00 20.50 60 ASN B C 1
ATOM 3003 O O . ASN C 3 61 ? 98.921 -6.320 39.740 1.00 20.31 60 ASN B O 1
ATOM 3008 N N . PRO C 3 62 ? 98.491 -5.192 41.651 1.00 21.86 61 PRO B N 1
ATOM 3009 C CA . PRO C 3 62 ? 98.540 -6.403 42.479 1.00 23.23 61 PRO B CA 1
ATOM 3010 C C . PRO C 3 62 ? 97.601 -7.530 42.027 1.00 23.90 61 PRO B C 1
ATOM 3011 O O . PRO C 3 62 ? 97.911 -8.697 42.262 1.00 25.03 61 PRO B O 1
ATOM 3015 N N . LYS C 3 63 ? 96.492 -7.200 41.360 1.00 24.81 62 LYS B N 1
ATOM 3016 C CA . LYS C 3 63 ? 95.657 -8.213 40.684 1.00 25.89 62 LYS B CA 1
ATOM 3017 C C . LYS C 3 63 ? 96.440 -9.086 39.674 1.00 25.69 62 LYS B C 1
ATOM 3018 O O . LYS C 3 63 ? 96.068 -10.233 39.446 1.00 27.23 62 LYS B O 1
ATOM 3024 N N . PHE C 3 64 ? 97.512 -8.546 39.087 1.00 25.57 63 PHE B N 1
ATOM 3025 C CA . PHE C 3 64 ? 98.335 -9.252 38.093 1.00 25.45 63 PHE B CA 1
ATOM 3026 C C . PHE C 3 64 ? 99.786 -9.581 38.509 1.00 26.39 63 PHE B C 1
ATOM 3027 O O . PHE C 3 64 ? 100.560 -10.074 37.680 1.00 26.48 63 PHE B O 1
ATOM 3035 N N . LYS C 3 65 ? 100.162 -9.315 39.763 1.00 27.19 64 LYS B N 1
ATOM 3036 C CA . LYS C 3 65 ? 101.460 -9.762 40.300 1.00 28.17 64 LYS B CA 1
ATOM 3037 C C . LYS C 3 65 ? 101.558 -11.286 40.237 1.00 28.51 64 LYS B C 1
ATOM 3038 O O . LYS C 3 65 ? 100.662 -11.991 40.693 1.00 29.49 64 LYS B O 1
ATOM 3040 N N . GLY C 3 66 ? 102.632 -11.787 39.636 1.00 28.61 65 GLY B N 1
ATOM 3041 C CA . GLY C 3 66 ? 102.809 -13.227 39.457 1.00 28.50 65 GLY B CA 1
ATOM 3042 C C . GLY C 3 66 ? 102.053 -13.840 38.286 1.00 27.58 65 GLY B C 1
ATOM 3043 O O . GLY C 3 66 ? 102.227 -15.025 38.015 1.00 29.02 65 GLY B O 1
ATOM 3044 N N . LYS C 3 67 ? 101.194 -13.059 37.622 1.00 25.14 66 LYS B N 1
ATOM 3045 C CA . LYS C 3 67 ? 100.538 -13.442 36.370 1.00 23.48 66 LYS B CA 1
ATOM 3046 C C . LYS C 3 67 ? 101.292 -12.818 35.195 1.00 21.85 66 LYS B C 1
ATOM 3047 O O . LYS C 3 67 ? 101.649 -13.518 34.247 1.00 21.70 66 LYS B O 1
ATOM 3053 N N . ALA C 3 68 ? 101.512 -11.504 35.262 1.00 19.91 67 ALA B N 1
ATOM 3054 C CA . ALA C 3 68 ? 102.093 -10.732 34.167 1.00 18.95 67 ALA B CA 1
ATOM 3055 C C . ALA C 3 68 ? 103.533 -10.328 34.459 1.00 18.49 67 ALA B C 1
ATOM 3056 O O . ALA C 3 68 ? 103.854 -9.961 35.593 1.00 18.82 67 ALA B O 1
ATOM 3058 N N . THR C 3 69 ? 104.388 -10.396 33.435 1.00 17.88 68 THR B N 1
ATOM 3059 C CA . THR C 3 69 ? 105.764 -9.888 33.499 1.00 18.19 68 THR B CA 1
ATOM 3060 C C . THR C 3 69 ? 106.006 -8.977 32.303 1.00 17.65 68 THR B C 1
ATOM 3061 O O . THR C 3 69 ? 105.789 -9.387 31.167 1.00 17.45 68 THR B O 1
ATOM 3065 N N . LEU C 3 70 ? 106.469 -7.754 32.559 1.00 17.58 69 LEU B N 1
ATOM 3066 C CA . LEU C 3 70 ? 106.715 -6.769 31.506 1.00 17.50 69 LEU B CA 1
ATOM 3067 C C . LEU C 3 70 ? 108.196 -6.636 31.212 1.00 17.69 69 LEU B C 1
ATOM 3068 O O . LEU C 3 70 ? 108.999 -6.533 32.134 1.00 18.45 69 LEU B O 1
ATOM 3073 N N . THR C 3 71 ? 108.536 -6.626 29.928 1.00 17.60 70 THR B N 1
ATOM 3074 C CA . THR C 3 71 ? 109.911 -6.422 29.471 1.00 18.30 70 THR B CA 1
ATOM 3075 C C . THR C 3 71 ? 109.937 -5.508 28.241 1.00 18.51 70 THR B C 1
ATOM 3076 O O . THR C 3 71 ? 108.884 -5.174 27.670 1.00 17.74 70 THR B O 1
ATOM 3080 N N . VAL C 3 72 ? 111.137 -5.073 27.865 1.00 19.28 71 VAL B N 1
ATOM 3081 C CA . VAL C 3 72 ? 111.342 -4.265 26.660 1.00 20.18 71 VAL B CA 1
ATOM 3082 C C . VAL C 3 72 ? 112.561 -4.776 25.883 1.00 21.21 71 VAL B C 1
ATOM 3083 O O . VAL C 3 72 ? 113.411 -5.489 26.442 1.00 22.08 71 VAL B O 1
ATOM 3087 N N . ASP C 3 73 ? 112.628 -4.435 24.595 1.00 22.31 72 ASP B N 1
ATOM 3088 C CA . ASP C 3 73 ? 113.815 -4.727 23.764 1.00 23.81 72 ASP B CA 1
ATOM 3089 C C . ASP C 3 73 ? 114.090 -3.587 22.770 1.00 24.53 72 ASP B C 1
ATOM 3090 O O . ASP C 3 73 ? 113.241 -3.272 21.930 1.00 23.56 72 ASP B O 1
ATOM 3095 N N . LYS C 3 74 ? 115.294 -3.017 22.840 1.00 26.04 73 LYS B N 1
ATOM 3096 C CA . LYS C 3 74 ? 115.646 -1.825 22.047 1.00 27.20 73 LYS B CA 1
ATOM 3097 C C . LYS C 3 74 ? 115.840 -2.112 20.549 1.00 27.50 73 LYS B C 1
ATOM 3098 O O . LYS C 3 74 ? 115.425 -1.300 19.717 1.00 27.40 73 LYS B O 1
ATOM 3104 N N . SER C 3 75 ? 116.425 -3.258 20.200 1.00 27.54 74 SER B N 1
ATOM 3105 C CA . SER C 3 75 ? 116.641 -3.603 18.781 1.00 27.94 74 SER B CA 1
ATOM 3106 C C . SER C 3 75 ? 115.333 -3.758 17.985 1.00 26.89 74 SER B C 1
ATOM 3107 O O . SER C 3 75 ? 115.308 -3.501 16.777 1.00 26.82 74 SER B O 1
ATOM 3110 N N . SER C 3 76 ? 114.260 -4.178 18.663 1.00 25.56 75 SER B N 1
ATOM 3111 C CA . SER C 3 76 ? 112.937 -4.281 18.050 1.00 24.70 75 SER B CA 1
ATOM 3112 C C . SER C 3 76 ? 111.978 -3.106 18.342 1.00 23.46 75 SER B C 1
ATOM 3113 O O . SER C 3 76 ? 110.849 -3.114 17.842 1.00 23.24 75 SER B O 1
ATOM 3116 N N A SER C 3 77 ? 112.430 -2.127 19.131 0.50 22.98 76 SER B N 1
ATOM 3117 N N B SER C 3 77 ? 112.438 -2.113 19.113 0.50 22.93 76 SER B N 1
ATOM 3118 C CA A SER C 3 77 ? 111.613 -0.986 19.550 0.50 22.26 76 SER B CA 1
ATOM 3119 C CA B SER C 3 77 ? 111.618 -0.980 19.568 0.50 22.15 76 SER B CA 1
ATOM 3120 C C A SER C 3 77 ? 110.281 -1.449 20.132 0.50 21.11 76 SER B C 1
ATOM 3121 C C B SER C 3 77 ? 110.283 -1.452 20.130 0.50 21.05 76 SER B C 1
ATOM 3122 O O A SER C 3 77 ? 109.232 -0.888 19.817 0.50 20.46 76 SER B O 1
ATOM 3123 O O B SER C 3 77 ? 109.233 -0.899 19.801 0.50 20.42 76 SER B O 1
ATOM 3128 N N . SER C 3 78 ? 110.342 -2.486 20.965 1.00 20.55 77 SER B N 1
ATOM 3129 C CA . SER C 3 78 ? 109.147 -3.193 21.410 1.00 19.65 77 SER B CA 1
ATOM 3130 C C . SER C 3 78 ? 109.101 -3.454 22.902 1.00 18.78 77 SER B C 1
ATOM 3131 O O . SER C 3 78 ? 110.119 -3.642 23.556 1.00 18.91 77 SER B O 1
ATOM 3134 N N . ALA C 3 79 ? 107.873 -3.461 23.420 1.00 17.84 78 ALA B N 1
ATOM 3135 C CA . ALA C 3 79 ? 107.563 -3.875 24.782 1.00 17.30 78 ALA B CA 1
ATOM 3136 C C . ALA C 3 79 ? 106.829 -5.213 24.713 1.00 16.95 78 ALA B C 1
ATOM 3137 O O . ALA C 3 79 ? 106.190 -5.520 23.707 1.00 16.83 78 ALA B O 1
ATOM 3139 N N . TYR C 3 80 ? 106.923 -5.993 25.787 1.00 17.07 79 TYR B N 1
ATOM 3140 C CA . TYR C 3 80 ? 106.346 -7.342 25.828 1.00 17.04 79 TYR B CA 1
ATOM 3141 C C . TYR C 3 80 ? 105.601 -7.576 27.120 1.00 16.53 79 TYR B C 1
ATOM 3142 O O . TYR C 3 80 ? 106.023 -7.111 28.175 1.00 16.17 79 TYR B O 1
ATOM 3151 N N . ILE C 3 81 ? 104.508 -8.325 27.042 1.00 15.96 80 ILE B N 1
ATOM 3152 C CA . ILE C 3 81 ? 103.832 -8.812 28.249 1.00 15.84 80 ILE B CA 1
ATOM 3153 C C . ILE C 3 81 ? 103.820 -10.336 28.201 1.00 16.04 80 ILE B C 1
ATOM 3154 O O . ILE C 3 81 ? 103.383 -10.927 27.215 1.00 15.70 80 ILE B O 1
ATOM 3159 N N . HIS C 3 82 ? 104.344 -10.955 29.255 1.00 16.50 81 HIS B N 1
ATOM 3160 C CA . HIS C 3 82 ? 104.331 -12.399 29.406 1.00 17.22 81 HIS B CA 1
ATOM 3161 C C . HIS C 3 82 ? 103.260 -12.733 30.434 1.00 17.34 81 HIS B C 1
ATOM 3162 O O . HIS C 3 82 ? 103.264 -12.174 31.526 1.00 17.21 81 HIS B O 1
ATOM 3169 N N . LEU C 3 83 ? 102.331 -13.617 30.067 1.00 17.51 82 LEU B N 1
ATOM 3170 C CA . LEU C 3 83 ? 101.265 -14.060 30.967 1.00 18.15 82 LEU B CA 1
ATOM 3171 C C . LEU C 3 83 ? 101.462 -15.535 31.231 1.00 18.85 82 LEU B C 1
ATOM 3172 O O . LEU C 3 83 ? 101.574 -16.293 30.284 1.00 19.08 82 LEU B O 1
ATOM 3177 N N . ASN C 3 84 A 101.515 -15.940 32.500 1.00 19.58 82 ASN B N 1
ATOM 3178 C CA . ASN C 3 84 A 101.709 -17.365 32.846 1.00 20.79 82 ASN B CA 1
ATOM 3179 C C . ASN C 3 84 A 100.460 -18.021 33.438 1.00 20.61 82 ASN B C 1
ATOM 3180 O O . ASN C 3 84 A 99.465 -17.355 33.711 1.00 19.94 82 ASN B O 1
ATOM 3185 N N . SER C 3 85 B 100.523 -19.344 33.602 1.00 21.11 82 SER B N 1
ATOM 3186 C CA . SER C 3 85 B 99.477 -20.126 34.276 1.00 21.68 82 SER B CA 1
ATOM 3187 C C . SER C 3 85 B 98.085 -19.798 33.749 1.00 20.46 82 SER B C 1
ATOM 3188 O O . SER C 3 85 B 97.169 -19.497 34.512 1.00 20.62 82 SER B O 1
ATOM 3191 N N . LEU C 3 86 C 97.935 -19.851 32.431 1.00 19.83 82 LEU B N 1
ATOM 3192 C CA . LEU C 3 86 C 96.743 -19.304 31.776 1.00 19.27 82 LEU B CA 1
ATOM 3193 C C . LEU C 3 86 C 95.460 -20.091 32.079 1.00 19.40 82 LEU B C 1
ATOM 3194 O O . LEU C 3 86 C 95.467 -21.328 32.123 1.00 19.44 82 LEU B O 1
ATOM 3199 N N . THR C 3 87 ? 94.369 -19.362 32.295 1.00 19.58 83 THR B N 1
ATOM 3200 C CA . THR C 3 87 ? 93.040 -19.947 32.490 1.00 20.16 83 THR B CA 1
ATOM 3201 C C . THR C 3 87 ? 92.040 -19.248 31.574 1.00 19.88 83 THR B C 1
ATOM 3202 O O . THR C 3 87 ? 92.364 -18.221 30.950 1.00 19.05 83 THR B O 1
ATOM 3206 N N . SER C 3 88 ? 90.811 -19.755 31.532 1.00 20.27 84 SER B N 1
ATOM 3207 C CA . SER C 3 88 ? 89.756 -19.150 30.705 1.00 20.64 84 SER B CA 1
ATOM 3208 C C . SER C 3 88 ? 89.472 -17.690 31.077 1.00 20.38 84 SER B C 1
ATOM 3209 O O . SER C 3 88 ? 89.101 -16.901 30.210 1.00 20.57 84 SER B O 1
ATOM 3212 N N . GLU C 3 89 ? 89.663 -17.346 32.349 1.00 20.30 85 GLU B N 1
ATOM 3213 C CA . GLU C 3 89 ? 89.556 -15.961 32.826 1.00 20.15 85 GLU B CA 1
ATOM 3214 C C . GLU C 3 89 ? 90.564 -15.014 32.176 1.00 19.21 85 GLU B C 1
ATOM 3215 O O . GLU C 3 89 ? 90.356 -13.799 32.175 1.00 19.37 85 GLU B O 1
ATOM 3217 N N . ASP C 3 90 ? 91.676 -15.552 31.673 1.00 18.75 86 ASP B N 1
ATOM 3218 C CA . ASP C 3 90 ? 92.655 -14.734 30.959 1.00 17.76 86 ASP B CA 1
ATOM 3219 C C . ASP C 3 90 ? 92.271 -14.472 29.504 1.00 17.06 86 ASP B C 1
ATOM 3220 O O . ASP C 3 90 ? 92.915 -13.641 28.872 1.00 16.34 86 ASP B O 1
ATOM 3225 N N . SER C 3 91 ? 91.243 -15.143 28.964 1.00 16.41 87 SER B N 1
ATOM 3226 C CA . SER C 3 91 ? 90.802 -14.870 27.603 1.00 16.21 87 SER B CA 1
ATOM 3227 C C . SER C 3 91 ? 90.232 -13.462 27.559 1.00 15.66 87 SER B C 1
ATOM 3228 O O . SER C 3 91 ? 89.299 -13.140 28.304 1.00 16.22 87 SER B O 1
ATOM 3231 N N . ALA C 3 92 ? 90.781 -12.641 26.673 1.00 15.21 88 ALA B N 1
ATOM 3232 C CA . ALA C 3 92 ? 90.466 -11.215 26.632 1.00 15.10 88 ALA B CA 1
ATOM 3233 C C . ALA C 3 92 ? 91.186 -10.582 25.457 1.00 14.99 88 ALA B C 1
ATOM 3234 O O . ALA C 3 92 ? 92.020 -11.220 24.807 1.00 15.01 88 ALA B O 1
ATOM 3236 N N . ILE C 3 93 ? 90.859 -9.320 25.191 1.00 14.82 89 ILE B N 1
ATOM 3237 C CA . ILE C 3 93 ? 91.682 -8.498 24.326 1.00 15.07 89 ILE B CA 1
ATOM 3238 C C . ILE C 3 93 ? 92.660 -7.736 25.224 1.00 14.90 89 ILE B C 1
ATOM 3239 O O . ILE C 3 93 ? 92.253 -7.134 26.222 1.00 15.32 89 ILE B O 1
ATOM 3244 N N . TYR C 3 94 ? 93.941 -7.778 24.854 1.00 14.48 90 TYR B N 1
ATOM 3245 C CA . TYR C 3 94 ? 95.007 -7.080 25.576 1.00 14.46 90 TYR B CA 1
ATOM 3246 C C . TYR C 3 94 ? 95.503 -5.933 24.725 1.00 14.52 90 TYR B C 1
ATOM 3247 O O . TYR C 3 94 ? 95.775 -6.117 23.541 1.00 14.99 90 TYR B O 1
ATOM 3256 N N . TYR C 3 95 ? 95.583 -4.743 25.326 1.00 14.42 91 TYR B N 1
ATOM 3257 C CA . TYR C 3 95 ? 96.059 -3.544 24.642 1.00 14.72 91 TYR B CA 1
ATOM 3258 C C . TYR C 3 95 ? 97.350 -3.063 25.261 1.00 14.70 91 TYR B C 1
ATOM 3259 O O . TYR C 3 95 ? 97.490 -3.052 26.478 1.00 14.17 91 TYR B O 1
ATOM 3268 N N A CYS C 3 96 ? 98.286 -2.688 24.394 0.50 15.21 92 CYS B N 1
ATOM 3269 N N B CYS C 3 96 ? 98.315 -2.690 24.435 0.50 14.27 92 CYS B N 1
ATOM 3270 C CA A CYS C 3 96 ? 99.443 -1.874 24.705 0.50 15.87 92 CYS B CA 1
ATOM 3271 C CA B CYS C 3 96 ? 99.391 -1.855 24.907 0.50 14.33 92 CYS B CA 1
ATOM 3272 C C A CYS C 3 96 ? 99.019 -0.410 24.589 0.50 15.26 92 CYS B C 1
ATOM 3273 C C B CYS C 3 96 ? 99.012 -0.419 24.626 0.50 14.41 92 CYS B C 1
ATOM 3274 O O A CYS C 3 96 ? 98.092 -0.079 23.826 0.50 15.14 92 CYS B O 1
ATOM 3275 O O B CYS C 3 96 ? 98.131 -0.118 23.798 0.50 14.41 92 CYS B O 1
ATOM 3280 N N . ALA C 3 97 ? 99.672 0.464 25.352 1.00 14.67 93 ALA B N 1
ATOM 3281 C CA . ALA C 3 97 ? 99.388 1.887 25.289 1.00 14.60 93 ALA B CA 1
ATOM 3282 C C . ALA C 3 97 ? 100.621 2.637 25.751 1.00 14.56 93 ALA B C 1
ATOM 3283 O O . ALA C 3 97 ? 101.551 2.031 26.287 1.00 14.62 93 ALA B O 1
ATOM 3285 N N . ARG C 3 98 ? 100.629 3.946 25.526 1.00 14.73 94 ARG B N 1
ATOM 3286 C CA . ARG C 3 98 ? 101.758 4.794 25.877 1.00 15.00 94 ARG B CA 1
ATOM 3287 C C . ARG C 3 98 ? 101.229 6.009 26.621 1.00 14.76 94 ARG B C 1
ATOM 3288 O O . ARG C 3 98 ? 100.275 6.633 26.169 1.00 14.71 94 ARG B O 1
ATOM 3296 N N . SER C 3 99 ? 101.835 6.339 27.755 1.00 14.27 95 SER B N 1
ATOM 3297 C CA . SER C 3 99 ? 101.434 7.518 28.522 1.00 14.14 95 SER B CA 1
ATOM 3298 C C . SER C 3 99 ? 102.005 8.814 27.922 1.00 14.10 95 SER B C 1
ATOM 3299 O O . SER C 3 99 ? 102.841 8.803 27.015 1.00 14.34 95 SER B O 1
ATOM 3302 N N . GLY C 3 100 ? 101.539 9.940 28.446 1.00 14.04 96 GLY B N 1
ATOM 3303 C CA . GLY C 3 100 ? 101.979 11.261 28.020 1.00 14.35 96 GLY B CA 1
ATOM 3304 C C . GLY C 3 100 ? 101.304 12.290 28.903 1.00 14.43 96 GLY B C 1
ATOM 3305 O O . GLY C 3 100 ? 101.723 12.505 30.029 1.00 14.46 96 GLY B O 1
ATOM 3306 N N . SER C 3 101 ? 100.274 12.949 28.386 1.00 14.48 97 SER B N 1
ATOM 3307 C CA . SER C 3 101 ? 99.451 13.854 29.191 1.00 14.72 97 SER B CA 1
ATOM 3308 C C . SER C 3 101 ? 98.470 13.100 30.091 1.00 14.18 97 SER B C 1
ATOM 3309 O O . SER C 3 101 ? 98.014 13.642 31.103 1.00 13.90 97 SER B O 1
ATOM 3312 N N . SER C 3 102 ? 98.134 11.879 29.685 1.00 13.57 98 SER B N 1
ATOM 3313 C CA . SER C 3 102 ? 97.321 10.947 30.468 1.00 13.32 98 SER B CA 1
ATOM 3314 C C . SER C 3 102 ? 98.107 9.662 30.660 1.00 12.98 98 SER B C 1
ATOM 3315 O O . SER C 3 102 ? 99.195 9.493 30.115 1.00 12.93 98 SER B O 1
ATOM 3318 N N . ASN C 3 103 ? 97.524 8.709 31.380 1.00 12.86 99 ASN B N 1
ATOM 3319 C CA . ASN C 3 103 ? 98.147 7.395 31.514 1.00 12.83 99 ASN B CA 1
ATOM 3320 C C . ASN C 3 103 ? 98.108 6.595 30.207 1.00 12.76 99 ASN B C 1
ATOM 3321 O O . ASN C 3 103 ? 98.911 5.690 30.037 1.00 12.71 99 ASN B O 1
ATOM 3326 N N . PHE C 3 104 ? 97.183 6.924 29.291 1.00 12.73 100 PHE B N 1
ATOM 3327 C CA . PHE C 3 104 ? 96.989 6.145 28.059 1.00 12.70 100 PHE B CA 1
ATOM 3328 C C . PHE C 3 104 ? 96.742 7.061 26.856 1.00 13.06 100 PHE B C 1
ATOM 3329 O O . PHE C 3 104 ? 95.648 7.068 26.285 1.00 12.76 100 PHE B O 1
ATOM 3337 N N . ASP C 3 105 ? 97.766 7.820 26.456 1.00 13.40 101 ASP B N 1
ATOM 3338 C CA . ASP C 3 105 ? 97.630 8.762 25.326 1.00 13.95 101 ASP B CA 1
ATOM 3339 C C . ASP C 3 105 ? 97.403 8.086 23.974 1.00 14.31 101 ASP B C 1
ATOM 3340 O O . ASP C 3 105 ? 96.697 8.626 23.124 1.00 14.46 101 ASP B O 1
ATOM 3345 N N . TYR C 3 106 ? 98.063 6.950 23.768 1.00 14.45 102 TYR B N 1
ATOM 3346 C CA . TYR C 3 106 ? 98.053 6.218 22.497 1.00 15.08 102 TYR B CA 1
ATOM 3347 C C . TYR C 3 106 ? 97.830 4.753 22.798 1.00 14.74 102 TYR B C 1
ATOM 3348 O O . TYR C 3 106 ? 98.350 4.243 23.790 1.00 14.57 102 TYR B O 1
ATOM 3357 N N . TRP C 3 107 ? 97.071 4.081 21.938 1.00 14.61 103 TRP B N 1
ATOM 3358 C CA . TRP C 3 107 ? 96.707 2.683 22.135 1.00 14.33 103 TRP B CA 1
ATOM 3359 C C . TRP C 3 107 ? 97.061 1.864 20.920 1.00 14.70 103 TRP B C 1
ATOM 3360 O O . TRP C 3 107 ? 96.915 2.330 19.787 1.00 15.32 103 TRP B O 1
ATOM 3371 N N . GLY C 3 108 ? 97.491 0.623 21.148 1.00 14.89 104 GLY B N 1
ATOM 3372 C CA . GLY C 3 108 ? 97.673 -0.322 20.048 1.00 15.24 104 GLY B CA 1
ATOM 3373 C C . GLY C 3 108 ? 96.340 -0.874 19.585 1.00 15.27 104 GLY B C 1
ATOM 3374 O O . GLY C 3 108 ? 95.287 -0.512 20.111 1.00 15.41 104 GLY B O 1
ATOM 3375 N N . GLN C 3 109 ? 96.385 -1.762 18.593 1.00 15.71 105 GLN B N 1
ATOM 3376 C CA . GLN C 3 109 ? 95.162 -2.259 17.959 1.00 15.75 105 GLN B CA 1
ATOM 3377 C C . GLN C 3 109 ? 94.491 -3.398 18.728 1.00 15.55 105 GLN B C 1
ATOM 3378 O O . GLN C 3 109 ? 93.411 -3.831 18.363 1.00 15.88 105 GLN B O 1
ATOM 3384 N N . GLY C 3 110 ? 95.166 -3.905 19.753 1.00 15.32 106 GLY B N 1
ATOM 3385 C CA . GLY C 3 110 ? 94.661 -5.001 20.576 1.00 15.28 106 GLY B CA 1
ATOM 3386 C C . GLY C 3 110 ? 95.140 -6.346 20.073 1.00 15.39 106 GLY B C 1
ATOM 3387 O O . GLY C 3 110 ? 95.430 -6.509 18.881 1.00 15.97 106 GLY B O 1
ATOM 3388 N N . THR C 3 111 ? 95.234 -7.298 20.997 1.00 15.41 107 THR B N 1
ATOM 3389 C CA . THR C 3 111 ? 95.569 -8.698 20.706 1.00 15.60 107 THR B CA 1
ATOM 3390 C C . THR C 3 111 ? 94.522 -9.573 21.384 1.00 15.68 107 THR B C 1
ATOM 3391 O O . THR C 3 111 ? 94.364 -9.499 22.604 1.00 15.52 107 THR B O 1
ATOM 3395 N N . THR C 3 112 ? 93.834 -10.400 20.600 1.00 15.77 108 THR B N 1
ATOM 3396 C CA . THR C 3 112 ? 92.830 -11.328 21.122 1.00 15.83 108 THR B CA 1
ATOM 3397 C C . THR C 3 112 ? 93.528 -12.619 21.593 1.00 15.64 108 THR B C 1
ATOM 3398 O O . THR C 3 112 ? 94.121 -13.331 20.788 1.00 16.14 108 THR B O 1
ATOM 3402 N N . LEU C 3 113 ? 93.459 -12.887 22.895 1.00 15.13 109 LEU B N 1
ATOM 3403 C CA . LEU C 3 113 ? 93.957 -14.133 23.487 1.00 15.26 109 LEU B CA 1
ATOM 3404 C C . LEU C 3 113 ? 92.786 -15.010 23.865 1.00 14.82 109 LEU B C 1
ATOM 3405 O O . LEU C 3 113 ? 91.897 -14.581 24.618 1.00 14.76 109 LEU B O 1
ATOM 3410 N N . THR C 3 114 ? 92.800 -16.240 23.351 1.00 14.69 110 THR B N 1
ATOM 3411 C CA . THR C 3 114 ? 91.834 -17.267 23.743 1.00 14.57 110 THR B CA 1
ATOM 3412 C C . THR C 3 114 ? 92.585 -18.381 24.465 1.00 14.60 110 THR B C 1
ATOM 3413 O O . THR C 3 114 ? 93.546 -18.930 23.923 1.00 14.78 110 THR B O 1
ATOM 3417 N N . VAL C 3 115 ? 92.160 -18.686 25.688 1.00 14.35 111 VAL B N 1
ATOM 3418 C CA . VAL C 3 115 ? 92.734 -19.794 26.458 1.00 14.94 111 VAL B CA 1
ATOM 3419 C C . VAL C 3 115 ? 91.739 -20.941 26.401 1.00 15.00 111 VAL B C 1
ATOM 3420 O O . VAL C 3 115 ? 90.626 -20.827 26.927 1.00 15.65 111 VAL B O 1
ATOM 3424 N N . SER C 3 116 ? 92.127 -22.018 25.727 1.00 14.97 112 SER B N 1
ATOM 3425 C CA . SER C 3 116 ? 91.249 -23.165 25.506 1.00 14.84 112 SER B CA 1
ATOM 3426 C C . SER C 3 116 ? 92.063 -24.362 25.057 1.00 15.13 112 SER B C 1
ATOM 3427 O O . SER C 3 116 ? 93.121 -24.190 24.452 1.00 15.18 112 SER B O 1
ATOM 3430 N N . SER C 3 117 ? 91.566 -25.560 25.358 1.00 15.34 113 SER B N 1
ATOM 3431 C CA . SER C 3 117 ? 92.198 -26.794 24.908 1.00 15.73 113 SER B CA 1
ATOM 3432 C C . SER C 3 117 ? 91.714 -27.251 23.526 1.00 15.92 113 SER B C 1
ATOM 3433 O O . SER C 3 117 ? 92.281 -28.181 22.962 1.00 16.35 113 SER B O 1
ATOM 3436 N N . ALA C 3 118 ? 90.666 -26.625 22.996 1.00 15.71 114 ALA B N 1
ATOM 3437 C CA . ALA C 3 118 ? 90.166 -26.988 21.672 1.00 16.05 114 ALA B CA 1
ATOM 3438 C C . ALA C 3 118 ? 91.172 -26.605 20.600 1.00 16.50 114 ALA B C 1
ATOM 3439 O O . ALA C 3 118 ? 91.919 -25.633 20.747 1.00 16.35 114 ALA B O 1
ATOM 3441 N N . SER C 3 119 ? 91.175 -27.367 19.517 1.00 17.23 115 SER B N 1
ATOM 3442 C CA . SER C 3 119 ? 92.104 -27.134 18.418 1.00 18.11 115 SER B CA 1
ATOM 3443 C C . SER C 3 119 ? 91.637 -26.025 17.494 1.00 18.03 115 SER B C 1
ATOM 3444 O O . SER C 3 119 ? 90.429 -25.814 17.321 1.00 17.57 115 SER B O 1
ATOM 3447 N N A THR C 3 120 ? 92.599 -25.341 16.884 0.50 18.18 116 THR B N 1
ATOM 3448 N N B THR C 3 120 ? 92.592 -25.314 16.892 0.50 18.19 116 THR B N 1
ATOM 3449 C CA A THR C 3 120 ? 92.313 -24.348 15.867 0.50 18.26 116 THR B CA 1
ATOM 3450 C CA B THR C 3 120 ? 92.266 -24.323 15.873 0.50 18.29 116 THR B CA 1
ATOM 3451 C C A THR C 3 120 ? 91.612 -25.003 14.681 0.50 18.57 116 THR B C 1
ATOM 3452 C C B THR C 3 120 ? 91.586 -25.009 14.704 0.50 18.58 116 THR B C 1
ATOM 3453 O O A THR C 3 120 ? 91.963 -26.120 14.289 0.50 18.90 116 THR B O 1
ATOM 3454 O O B THR C 3 120 ? 91.929 -26.138 14.341 0.50 18.92 116 THR B O 1
ATOM 3461 N N . LYS C 3 121 ? 90.613 -24.311 14.131 1.00 18.38 117 LYS B N 1
ATOM 3462 C CA . LYS C 3 121 ? 89.907 -24.767 12.949 1.00 19.05 117 LYS B CA 1
ATOM 3463 C C . LYS C 3 121 ? 89.578 -23.540 12.116 1.00 18.59 117 LYS B C 1
ATOM 3464 O O . LYS C 3 121 ? 88.984 -22.586 12.626 1.00 17.94 117 LYS B O 1
ATOM 3470 N N . GLY C 3 122 ? 89.983 -23.556 10.850 1.00 19.07 118 GLY B N 1
ATOM 3471 C CA . GLY C 3 122 ? 89.631 -22.487 9.919 1.00 18.94 118 GLY B CA 1
ATOM 3472 C C . GLY C 3 122 ? 88.173 -22.573 9.481 1.00 18.84 118 GLY B C 1
ATOM 3473 O O . GLY C 3 122 ? 87.564 -23.637 9.548 1.00 18.86 118 GLY B O 1
ATOM 3474 N N . PRO C 3 123 ? 87.606 -21.445 9.028 1.00 18.82 119 PRO B N 1
ATOM 3475 C CA . PRO C 3 123 ? 86.196 -21.422 8.658 1.00 18.73 119 PRO B CA 1
ATOM 3476 C C . PRO C 3 123 ? 85.904 -22.088 7.317 1.00 19.10 119 PRO B C 1
ATOM 3477 O O . PRO C 3 123 ? 86.765 -22.127 6.432 1.00 19.40 119 PRO B O 1
ATOM 3481 N N . SER C 3 124 ? 84.682 -22.590 7.197 1.00 19.21 120 SER B N 1
ATOM 3482 C CA . SER C 3 124 ? 84.061 -22.879 5.913 1.00 19.73 120 SER B CA 1
ATOM 3483 C C . SER C 3 124 ? 83.315 -21.610 5.506 1.00 19.23 120 SER B C 1
ATOM 3484 O O . SER C 3 124 ? 82.668 -20.977 6.336 1.00 19.65 120 SER B O 1
ATOM 3487 N N . VAL C 3 125 ? 83.426 -21.221 4.241 1.00 19.27 121 VAL B N 1
ATOM 3488 C CA . VAL C 3 125 ? 82.811 -19.983 3.761 1.00 18.90 121 VAL B CA 1
ATOM 3489 C C . VAL C 3 125 ? 81.777 -20.341 2.702 1.00 19.25 121 VAL B C 1
ATOM 3490 O O . VAL C 3 125 ? 82.114 -20.904 1.648 1.00 20.16 121 VAL B O 1
ATOM 3494 N N . PHE C 3 126 ? 80.520 -20.019 2.989 1.00 18.68 122 PHE B N 1
ATOM 3495 C CA . PHE C 3 126 ? 79.398 -20.355 2.118 1.00 18.86 122 PHE B CA 1
ATOM 3496 C C . PHE C 3 126 ? 78.737 -19.083 1.610 1.00 18.83 122 PHE B C 1
ATOM 3497 O O . PHE C 3 126 ? 78.613 -18.112 2.360 1.00 18.59 122 PHE B O 1
ATOM 3505 N N . PRO C 3 127 ? 78.281 -19.083 0.346 1.00 19.35 123 PRO B N 1
ATOM 3506 C CA . PRO C 3 127 ? 77.617 -17.896 -0.174 1.00 19.32 123 PRO B CA 1
ATOM 3507 C C . PRO C 3 127 ? 76.207 -17.705 0.383 1.00 19.15 123 PRO B C 1
ATOM 3508 O O . PRO C 3 127 ? 75.495 -18.684 0.644 1.00 19.22 123 PRO B O 1
ATOM 3512 N N . LEU C 3 128 ? 75.839 -16.441 0.577 1.00 19.02 124 LEU B N 1
ATOM 3513 C CA . LEU C 3 128 ? 74.472 -16.036 0.850 1.00 19.20 124 LEU B CA 1
ATOM 3514 C C . LEU C 3 128 ? 74.052 -15.381 -0.453 1.00 20.17 124 LEU B C 1
ATOM 3515 O O . LEU C 3 128 ? 74.314 -14.200 -0.694 1.00 19.84 124 LEU B O 1
ATOM 3520 N N . ALA C 3 129 ? 73.448 -16.191 -1.315 1.00 21.24 125 ALA B N 1
ATOM 3521 C CA . ALA C 3 129 ? 73.242 -15.835 -2.712 1.00 22.54 125 ALA B CA 1
ATOM 3522 C C . ALA C 3 129 ? 72.075 -14.879 -2.859 1.00 23.18 125 ALA B C 1
ATOM 3523 O O . ALA C 3 129 ? 70.999 -15.148 -2.318 1.00 22.85 125 ALA B O 1
ATOM 3525 N N . PRO C 3 130 ? 72.267 -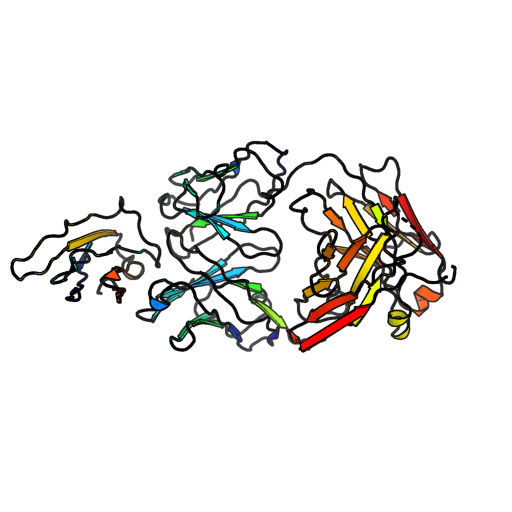13.769 -3.611 1.00 24.39 126 PRO B N 1
ATOM 3526 C CA . PRO C 3 130 ? 71.134 -12.893 -3.871 1.00 25.24 126 PRO B CA 1
ATOM 3527 C C . PRO C 3 130 ? 70.141 -13.559 -4.828 1.00 26.38 126 PRO B C 1
ATOM 3528 O O . PRO C 3 130 ? 70.523 -14.362 -5.679 1.00 26.28 126 PRO B O 1
ATOM 3532 N N . SER C 3 131 ? 68.872 -13.257 -4.628 1.00 27.42 127 SER B N 1
ATOM 3533 C CA . SER C 3 131 ? 67.794 -13.801 -5.435 1.00 28.71 127 SER B CA 1
ATOM 3534 C C . SER C 3 131 ? 66.615 -12.864 -5.232 1.00 29.66 127 SER B C 1
ATOM 3535 O O . SER C 3 131 ? 66.756 -11.846 -4.542 1.00 29.92 127 SER B O 1
ATOM 3538 N N A SER C 3 132 ? 65.474 -13.212 -5.822 0.50 29.85 128 SER B N 1
ATOM 3539 N N B SER C 3 132 ? 65.464 -13.186 -5.818 0.50 30.43 128 SER B N 1
ATOM 3540 C CA A SER C 3 132 ? 64.233 -12.457 -5.669 0.50 30.05 128 SER B CA 1
ATOM 3541 C CA B SER C 3 132 ? 64.269 -12.349 -5.679 0.50 31.02 128 SER B CA 1
ATOM 3542 C C A SER C 3 132 ? 63.769 -12.381 -4.216 0.50 29.56 128 SER B C 1
ATOM 3543 C C B SER C 3 132 ? 63.723 -12.364 -4.253 0.50 30.63 128 SER B C 1
ATOM 3544 O O A SER C 3 132 ? 63.275 -11.347 -3.771 0.50 29.55 128 SER B O 1
ATOM 3545 O O B SER C 3 132 ? 63.927 -11.417 -3.494 0.50 30.60 128 SER B O 1
ATOM 3550 N N . SER C 3 136 ? 64.690 -6.098 -2.298 1.00 30.27 132 SER B N 1
ATOM 3551 C CA . SER C 3 136 ? 63.829 -5.218 -1.512 1.00 30.48 132 SER B CA 1
ATOM 3552 C C . SER C 3 136 ? 63.970 -3.770 -1.979 1.00 30.24 132 SER B C 1
ATOM 3553 O O . SER C 3 136 ? 64.960 -3.107 -1.668 1.00 30.34 132 SER B O 1
ATOM 3556 N N . GLY C 3 137 ? 62.985 -3.282 -2.728 1.00 30.13 133 GLY B N 1
ATOM 3557 C CA . GLY C 3 137 ? 62.972 -1.885 -3.149 1.00 30.06 133 GLY B CA 1
ATOM 3558 C C . GLY C 3 137 ? 64.062 -1.496 -4.131 1.00 29.74 133 GLY B C 1
ATOM 3559 O O . GLY C 3 137 ? 64.568 -0.376 -4.079 1.00 30.39 133 GLY B O 1
ATOM 3560 N N . GLY C 3 138 ? 64.432 -2.415 -5.019 1.00 28.78 134 GLY B N 1
ATOM 3561 C CA . GLY C 3 138 ? 65.526 -2.179 -5.970 1.00 28.54 134 GLY B CA 1
ATOM 3562 C C . GLY C 3 138 ? 66.922 -2.414 -5.411 1.00 27.37 134 GLY B C 1
ATOM 3563 O O . GLY C 3 138 ? 67.915 -2.154 -6.090 1.00 27.55 134 GLY B O 1
ATOM 3564 N N . THR C 3 139 ? 66.994 -2.903 -4.175 1.00 25.84 135 THR B N 1
ATOM 3565 C CA . THR C 3 139 ? 68.249 -3.236 -3.514 1.00 24.71 135 THR B CA 1
ATOM 3566 C C . THR C 3 139 ? 68.327 -4.748 -3.340 1.00 23.58 135 THR B C 1
ATOM 3567 O O . THR C 3 139 ? 67.347 -5.384 -2.940 1.00 23.46 135 THR B O 1
ATOM 3571 N N . ALA C 3 140 ? 69.497 -5.309 -3.636 1.00 22.68 136 ALA B N 1
ATOM 3572 C CA . ALA C 3 140 ? 69.779 -6.720 -3.407 1.00 21.63 136 ALA B CA 1
ATOM 3573 C C . ALA C 3 140 ? 70.713 -6.846 -2.217 1.00 20.43 136 ALA B C 1
ATOM 3574 O O . ALA C 3 140 ? 71.632 -6.051 -2.074 1.00 20.24 136 ALA B O 1
ATOM 3576 N N . ALA C 3 141 ? 70.465 -7.849 -1.375 1.00 19.43 137 ALA B N 1
ATOM 3577 C CA . ALA C 3 141 ? 71.407 -8.245 -0.322 1.00 18.51 137 ALA B CA 1
ATOM 3578 C C . ALA C 3 141 ? 72.096 -9.548 -0.707 1.00 18.23 137 ALA B C 1
ATOM 3579 O O . ALA C 3 141 ? 71.474 -10.453 -1.258 1.00 18.37 137 ALA B O 1
ATOM 3581 N N . LEU C 3 142 ? 73.384 -9.629 -0.395 1.00 17.94 138 LEU B N 1
ATOM 3582 C CA . LEU C 3 142 ? 74.183 -10.834 -0.588 1.00 17.83 138 LEU B CA 1
ATOM 3583 C C . LEU C 3 142 ? 75.216 -10.890 0.523 1.00 17.23 138 LEU B C 1
ATOM 3584 O O . LEU C 3 142 ? 75.410 -9.919 1.252 1.00 17.07 138 LEU B O 1
ATOM 3589 N N . GLY C 3 143 ? 75.879 -12.025 0.664 1.00 16.96 139 GLY B N 1
ATOM 3590 C CA . GLY C 3 143 ? 76.822 -12.171 1.761 1.00 16.66 139 GLY B CA 1
ATOM 3591 C C . GLY C 3 143 ? 77.620 -13.447 1.747 1.00 16.77 139 GLY B C 1
ATOM 3592 O O . GLY C 3 143 ? 77.582 -14.212 0.778 1.00 17.01 139 GLY B O 1
ATOM 3593 N N . CYS C 3 144 ? 78.330 -13.660 2.851 1.00 16.71 140 CYS B N 1
ATOM 3594 C CA . CYS C 3 144 ? 79.083 -14.883 3.088 1.00 16.97 140 CYS B CA 1
ATOM 3595 C C . CYS C 3 144 ? 78.817 -15.317 4.510 1.00 16.20 140 CYS B C 1
ATOM 3596 O O . CYS C 3 14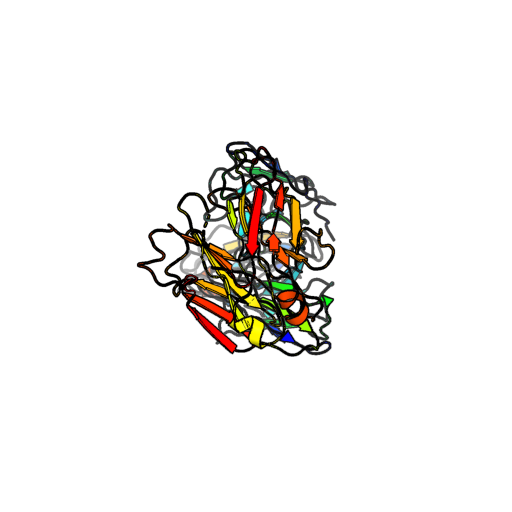4 ? 78.855 -14.504 5.424 1.00 15.57 140 CYS B O 1
ATOM 3599 N N . LEU C 3 145 ? 78.534 -16.601 4.663 1.00 16.28 141 LEU B N 1
ATOM 3600 C CA . LEU C 3 145 ? 78.392 -17.228 5.966 1.00 16.06 141 LEU B CA 1
ATOM 3601 C C . LEU C 3 145 ? 79.742 -17.857 6.272 1.00 16.13 141 LEU B C 1
ATOM 3602 O O . LEU C 3 145 ? 80.210 -18.727 5.545 1.00 16.34 141 LEU B O 1
ATOM 3607 N N . VAL C 3 146 ? 80.363 -17.383 7.353 1.00 15.64 142 VAL B N 1
ATOM 3608 C CA . VAL C 3 146 ? 81.697 -17.786 7.769 1.00 15.90 142 VAL B CA 1
ATOM 3609 C C . VAL C 3 146 ? 81.533 -18.718 8.963 1.00 15.88 142 VAL B C 1
ATOM 3610 O O . VAL C 3 146 ? 81.362 -18.267 10.089 1.00 15.35 142 VAL B O 1
ATOM 3614 N N . LYS C 3 147 ? 81.563 -20.019 8.700 1.00 16.65 143 LYS B N 1
ATOM 3615 C CA . LYS C 3 147 ? 81.040 -21.003 9.645 1.00 17.26 143 LYS B CA 1
ATOM 3616 C C . LYS C 3 147 ? 82.103 -21.934 10.222 1.00 16.98 143 LYS B C 1
ATOM 3617 O O . LYS C 3 147 ? 83.035 -22.337 9.534 1.00 17.03 143 LYS B O 1
ATOM 3623 N N . ASP C 3 148 ? 81.929 -22.267 11.502 1.00 16.31 144 ASP B N 1
ATOM 3624 C CA . ASP C 3 148 ? 82.649 -23.354 12.165 1.00 16.58 144 ASP B CA 1
ATOM 3625 C C . ASP C 3 148 ? 84.153 -23.145 12.273 1.00 16.43 144 ASP B C 1
ATOM 3626 O O . ASP C 3 148 ? 84.943 -23.998 11.858 1.00 17.02 144 ASP B O 1
ATOM 3631 N N . TYR C 3 149 ? 84.534 -22.025 12.885 1.00 15.72 145 TYR B N 1
ATOM 3632 C CA . TYR C 3 149 ? 85.942 -21.720 13.102 1.00 15.69 145 TYR B CA 1
ATOM 3633 C C . TYR C 3 149 ? 86.246 -21.548 14.579 1.00 15.35 145 TYR B C 1
ATOM 3634 O O . TYR C 3 149 ? 85.353 -21.298 15.385 1.00 14.96 145 TYR B O 1
ATOM 3643 N N . PHE C 3 150 ? 87.526 -21.679 14.918 1.00 15.43 146 PHE B N 1
ATOM 3644 C CA . PHE C 3 150 ? 87.980 -21.496 16.294 1.00 15.54 146 PHE B CA 1
ATOM 3645 C C . PHE C 3 150 ? 89.462 -21.152 16.281 1.00 15.81 146 PHE B C 1
ATOM 3646 O O . PHE C 3 150 ? 90.186 -21.771 15.506 1.00 16.00 146 PHE B O 1
ATOM 3654 N N . PRO C 3 151 ? 89.940 -20.198 17.091 1.00 16.05 147 PRO B N 1
ATOM 3655 C CA . PRO C 3 151 ? 89.182 -19.287 17.945 1.00 15.93 147 PRO B CA 1
ATOM 3656 C C . PRO C 3 151 ? 88.791 -18.027 17.172 1.00 16.15 147 PRO B C 1
ATOM 3657 O O . PRO C 3 151 ? 89.046 -17.948 15.985 1.00 16.34 147 PRO B O 1
ATOM 3661 N N . GLU C 3 152 ? 88.212 -17.049 17.848 1.00 16.67 148 GLU B N 1
ATOM 3662 C CA . GLU C 3 152 ? 88.137 -15.682 17.303 1.00 17.33 148 GLU B CA 1
ATOM 3663 C C . GLU C 3 152 ? 89.548 -15.127 17.182 1.00 17.73 148 GLU B C 1
ATOM 3664 O O . GLU C 3 152 ? 90.422 -15.585 17.913 1.00 18.07 148 GLU B O 1
ATOM 3670 N N . PRO C 3 153 ? 89.804 -14.156 16.300 1.00 17.76 149 PRO B N 1
ATOM 3671 C CA . PRO C 3 153 ? 88.840 -13.501 15.422 1.00 17.79 149 PRO B CA 1
ATOM 3672 C C . PRO C 3 153 ? 88.989 -13.935 13.962 1.00 18.17 149 PRO B C 1
ATOM 3673 O O . PRO C 3 153 ? 89.921 -14.660 13.627 1.00 18.62 149 PRO B O 1
ATOM 3677 N N . VAL C 3 154 ? 88.080 -13.462 13.115 1.00 18.54 150 VAL B N 1
ATOM 3678 C CA . VAL C 3 154 ? 88.219 -13.528 11.659 1.00 19.36 150 VAL B CA 1
ATOM 3679 C C . VAL C 3 154 ? 88.042 -12.112 11.133 1.00 19.74 150 VAL B C 1
ATOM 3680 O O . VAL C 3 154 ? 87.371 -11.299 11.768 1.00 20.46 150 VAL B O 1
ATOM 3684 N N . THR C 3 155 ? 88.638 -11.825 9.984 1.00 20.32 151 THR B N 1
ATOM 3685 C CA . THR C 3 155 ? 88.335 -10.592 9.261 1.00 20.79 151 THR B CA 1
ATOM 3686 C C . THR C 3 155 ? 87.655 -10.924 7.935 1.00 20.62 151 THR B C 1
ATOM 3687 O O . THR C 3 155 ? 87.944 -11.951 7.316 1.00 20.89 151 THR B O 1
ATOM 3691 N N . VAL C 3 156 ? 86.743 -10.053 7.511 1.00 20.26 152 VAL B N 1
ATOM 3692 C CA . VAL C 3 156 ? 86.074 -10.182 6.223 1.00 20.42 152 VAL B CA 1
ATOM 3693 C C . VAL C 3 156 ? 86.154 -8.846 5.492 1.00 20.73 152 VAL B C 1
ATOM 3694 O O . VAL C 3 156 ? 85.831 -7.798 6.059 1.00 20.93 152 VAL B O 1
ATOM 3698 N N . SER C 3 157 ? 86.618 -8.888 4.246 1.00 20.82 153 SER B N 1
ATOM 3699 C CA . SER C 3 157 ? 86.503 -7.747 3.335 1.00 21.16 153 SER B CA 1
ATOM 3700 C C . SER C 3 157 ? 85.739 -8.193 2.108 1.00 21.16 153 SER B C 1
ATOM 3701 O O . SER C 3 157 ? 85.475 -9.382 1.922 1.00 20.78 153 SER B O 1
ATOM 3704 N N . TRP C 3 158 ? 85.366 -7.223 1.282 1.00 21.42 154 TRP B N 1
ATOM 3705 C CA . TRP C 3 158 ? 84.642 -7.479 0.053 1.00 21.82 154 TRP B CA 1
ATOM 3706 C C . TRP C 3 158 ? 85.420 -6.874 -1.099 1.00 23.09 154 TRP B C 1
ATOM 3707 O O . TRP C 3 158 ? 85.864 -5.731 -1.003 1.00 23.60 154 TRP B O 1
ATOM 3718 N N . ASN C 3 159 ? 85.604 -7.669 -2.150 1.00 23.98 155 ASN B N 1
ATOM 3719 C CA . ASN C 3 159 ? 86.353 -7.267 -3.344 1.00 25.42 155 ASN B CA 1
ATOM 3720 C C . ASN C 3 159 ? 87.723 -6.677 -3.008 1.00 26.13 155 ASN B C 1
ATOM 3721 O O . ASN C 3 159 ? 88.121 -5.638 -3.546 1.00 26.49 155 ASN B O 1
ATOM 3726 N N . SER C 3 160 ? 88.431 -7.362 -2.111 1.00 26.31 156 SER B N 1
ATOM 3727 C CA . SER C 3 160 ? 89.779 -6.990 -1.661 1.00 26.83 156 SER B CA 1
ATOM 3728 C C . SER C 3 160 ? 89.862 -5.566 -1.099 1.00 26.97 156 SER B C 1
ATOM 3729 O O . SER C 3 160 ? 90.877 -4.879 -1.265 1.00 28.02 156 SER B O 1
ATOM 3732 N N . GLY C 3 161 ? 88.792 -5.134 -0.426 1.00 26.66 157 GLY B N 1
ATOM 3733 C CA . GLY C 3 161 ? 88.716 -3.804 0.171 1.00 26.69 157 GLY B CA 1
ATOM 3734 C C . GLY C 3 161 ? 88.063 -2.718 -0.675 1.00 27.28 157 GLY B C 1
ATOM 3735 O O . GLY C 3 161 ? 87.816 -1.622 -0.162 1.00 27.86 157 GLY B O 1
ATOM 3736 N N . ALA C 3 162 ? 87.783 -3.002 -1.952 1.00 27.76 158 ALA B N 1
ATOM 3737 C CA . ALA C 3 162 ? 87.169 -2.026 -2.864 1.00 28.34 158 ALA B CA 1
ATOM 3738 C C . ALA C 3 162 ? 85.672 -1.793 -2.607 1.00 27.96 158 ALA B C 1
ATOM 3739 O O . ALA C 3 162 ? 85.127 -0.778 -3.046 1.00 29.04 158 ALA B O 1
ATOM 3741 N N . LEU C 3 163 ? 85.010 -2.733 -1.923 1.00 26.76 159 LEU B N 1
ATOM 3742 C CA . LEU C 3 163 ? 83.596 -2.599 -1.570 1.00 26.24 159 LEU B CA 1
ATOM 3743 C C . LEU C 3 163 ? 83.470 -2.465 -0.061 1.00 25.46 159 LEU B C 1
ATOM 3744 O O . LEU C 3 163 ? 83.701 -3.427 0.676 1.00 24.58 159 LEU B O 1
ATOM 3749 N N . THR C 3 164 ? 83.138 -1.259 0.389 1.00 25.52 160 THR B N 1
ATOM 3750 C CA . THR C 3 164 ? 82.945 -0.961 1.811 1.00 25.17 160 THR B CA 1
ATOM 3751 C C . THR C 3 164 ? 81.554 -0.407 2.143 1.00 25.02 160 THR B C 1
ATOM 3752 O O . THR C 3 164 ? 81.035 -0.680 3.230 1.00 24.55 160 THR B O 1
ATOM 3756 N N . SER C 3 165 ? 80.970 0.380 1.236 1.00 25.50 161 SER B N 1
ATOM 3757 C CA . SER C 3 165 ? 79.637 0.940 1.433 1.00 25.36 161 SER B CA 1
ATOM 3758 C C . SER C 3 165 ? 78.597 -0.177 1.534 1.00 24.39 161 SER B C 1
ATOM 3759 O O . SER C 3 165 ? 78.563 -1.073 0.695 1.00 24.44 161 SER B O 1
ATOM 3762 N N . GLY C 3 166 ? 77.777 -0.117 2.581 1.00 23.30 162 GLY B N 1
ATOM 3763 C CA . GLY C 3 166 ? 76.683 -1.069 2.782 1.00 22.69 162 GLY B CA 1
ATOM 3764 C C . GLY C 3 166 ? 77.064 -2.421 3.355 1.00 21.52 162 GLY B C 1
ATOM 3765 O O . GLY C 3 166 ? 76.224 -3.321 3.390 1.00 21.30 162 GLY B O 1
ATOM 3766 N N . VAL C 3 167 ? 78.310 -2.572 3.812 1.00 20.33 163 VAL B N 1
ATOM 3767 C CA . VAL C 3 167 ? 78.779 -3.841 4.375 1.00 19.53 163 VAL B CA 1
ATOM 3768 C C . VAL C 3 167 ? 78.442 -3.875 5.852 1.00 18.80 163 VAL B C 1
ATOM 3769 O O . VAL C 3 167 ? 78.696 -2.909 6.569 1.00 18.93 163 VAL B O 1
ATOM 3773 N N . HIS C 3 168 ? 77.890 -5.000 6.308 1.00 18.09 164 HIS B N 1
ATOM 3774 C CA . HIS C 3 168 ? 77.707 -5.268 7.730 1.00 17.50 164 HIS B CA 1
ATOM 3775 C C . HIS C 3 168 ? 78.273 -6.643 8.032 1.00 17.01 164 HIS B C 1
ATOM 3776 O O . HIS C 3 168 ? 77.805 -7.639 7.490 1.00 16.96 164 HIS B O 1
ATOM 3783 N N . THR C 3 169 ? 79.284 -6.690 8.896 1.00 16.63 165 THR B N 1
ATOM 3784 C CA . THR C 3 169 ? 79.851 -7.950 9.360 1.00 16.42 165 THR B CA 1
ATOM 3785 C C . THR C 3 169 ? 79.412 -8.109 10.791 1.00 16.11 165 THR B C 1
ATOM 3786 O O . THR C 3 169 ? 79.703 -7.263 11.628 1.00 16.89 165 THR B O 1
ATOM 3790 N N . PHE C 3 170 ? 78.660 -9.170 11.053 1.00 15.84 166 PHE B N 1
ATOM 3791 C CA . PHE C 3 170 ? 78.008 -9.354 12.340 1.00 15.47 166 PHE B CA 1
ATOM 3792 C C . PHE C 3 170 ? 78.951 -9.921 13.392 1.00 15.36 166 PHE B C 1
ATOM 3793 O O . PHE C 3 170 ? 79.915 -10.612 13.048 1.00 15.68 166 PHE B O 1
ATOM 3801 N N . PRO C 3 171 ? 78.674 -9.629 14.678 1.00 15.46 167 PRO B N 1
ATOM 3802 C CA . PRO C 3 171 ? 79.438 -10.306 15.726 1.00 15.55 167 PRO B CA 1
ATOM 3803 C C . PRO C 3 171 ? 79.278 -11.820 15.610 1.00 15.92 167 PRO B C 1
ATOM 3804 O O . PRO C 3 171 ? 78.191 -12.295 15.294 1.00 16.22 167 PRO B O 1
ATOM 3808 N N . ALA C 3 172 ? 80.348 -12.559 15.870 1.00 16.32 168 ALA B N 1
ATOM 3809 C CA . ALA C 3 172 ? 80.290 -14.012 15.825 1.00 16.80 168 ALA B CA 1
ATOM 3810 C C . ALA C 3 172 ? 79.471 -14.537 16.987 1.00 17.06 168 ALA B C 1
ATOM 3811 O O . ALA C 3 172 ? 79.403 -13.902 18.049 1.00 17.74 168 ALA B O 1
ATOM 3813 N N A VAL C 3 173 ? 78.855 -15.697 16.776 0.50 17.31 169 VAL B N 1
ATOM 3814 N N B VAL C 3 173 ? 78.841 -15.690 16.777 0.50 17.20 169 VAL B N 1
ATOM 3815 C CA A VAL C 3 173 ? 78.145 -16.417 17.823 0.50 17.39 169 VAL B CA 1
ATOM 3816 C CA B VAL C 3 173 ? 78.139 -16.408 17.833 0.50 17.20 169 VAL B CA 1
ATOM 3817 C C A VAL C 3 173 ? 78.872 -17.726 18.081 0.50 17.29 169 VAL B C 1
ATOM 3818 C C B VAL C 3 173 ? 78.857 -17.727 18.082 0.50 17.18 169 VAL B C 1
ATOM 3819 O O A VAL C 3 173 ? 79.314 -18.384 17.141 0.50 16.99 169 VAL B O 1
ATOM 3820 O O B VAL C 3 173 ? 79.282 -18.391 17.137 0.50 16.91 169 VAL B O 1
ATOM 3827 N N . LEU C 3 174 ? 79.008 -18.080 19.357 1.00 17.17 170 LEU B N 1
ATOM 3828 C CA . LEU C 3 174 ? 79.559 -19.375 19.759 1.00 17.30 170 LEU B CA 1
ATOM 3829 C C . LEU C 3 174 ? 78.430 -20.389 19.665 1.00 17.28 170 LEU B C 1
ATOM 3830 O O . LEU C 3 174 ? 77.388 -20.243 20.321 1.00 18.41 170 LEU B O 1
ATOM 3835 N N . GLN C 3 175 ? 78.617 -21.400 18.821 1.00 16.59 171 GLN B N 1
ATOM 3836 C CA . GLN C 3 175 ? 77.600 -22.427 18.606 1.00 16.55 171 GLN B CA 1
ATOM 3837 C C . GLN C 3 175 ? 77.759 -23.546 19.634 1.00 16.37 171 GLN B C 1
ATOM 3838 O O . GLN C 3 175 ? 78.806 -23.675 20.277 1.00 16.14 171 GLN B O 1
ATOM 3844 N N A SER C 3 176 ? 76.733 -24.378 19.769 0.50 16.54 172 SER B N 1
ATOM 3845 N N B SER C 3 176 ? 76.721 -24.372 19.763 0.50 16.42 172 SER B N 1
ATOM 3846 C CA A SER C 3 176 ? 76.796 -25.527 20.676 0.50 16.69 172 SER B CA 1
ATOM 3847 C CA B SER C 3 176 ? 76.759 -25.547 20.646 0.50 16.50 172 SER B CA 1
ATOM 3848 C C A SER C 3 176 ? 77.864 -26.570 20.291 0.50 16.53 172 SER B C 1
ATOM 3849 C C B SER C 3 176 ? 77.890 -26.532 20.304 0.50 16.40 172 SER B C 1
ATOM 3850 O O A SER C 3 176 ? 78.233 -27.415 21.109 0.50 16.65 172 SER B O 1
ATOM 3851 O O B SER C 3 176 ? 78.335 -27.291 21.167 0.50 16.51 172 SER B O 1
ATOM 3856 N N . SER C 3 177 ? 78.363 -26.497 19.058 1.00 15.98 173 SER B N 1
ATOM 3857 C CA . SER C 3 177 ? 79.528 -27.278 18.628 1.00 15.77 173 SER B CA 1
ATOM 3858 C C . SER C 3 177 ? 80.859 -26.800 19.208 1.00 15.21 173 SER B C 1
ATOM 3859 O O . SER C 3 177 ? 81.882 -27.443 18.971 1.00 15.40 173 SER B O 1
ATOM 3862 N N . GLY C 3 178 ? 80.875 -25.661 19.900 1.00 14.57 174 GLY B N 1
ATOM 3863 C CA . GLY C 3 178 ? 82.113 -25.111 20.432 1.00 14.33 174 GLY B CA 1
ATOM 3864 C C . GLY C 3 178 ? 82.867 -24.283 19.407 1.00 14.03 174 GLY B C 1
ATOM 3865 O O . GLY C 3 178 ? 83.992 -23.857 19.672 1.00 14.25 174 GLY B O 1
ATOM 3866 N N . LEU C 3 179 ? 82.244 -24.035 18.248 1.00 13.78 175 LEU B N 1
ATOM 3867 C CA . LEU C 3 179 ? 82.865 -23.303 17.155 1.00 13.83 175 LEU B CA 1
ATOM 3868 C C . LEU C 3 179 ? 82.072 -22.037 16.889 1.00 13.71 175 LEU B C 1
ATOM 3869 O O . LEU C 3 179 ? 80.873 -21.984 17.169 1.00 13.57 175 LEU B O 1
ATOM 3874 N N . TYR C 3 180 ? 82.755 -21.021 16.372 1.00 13.85 176 TYR B N 1
ATOM 3875 C CA . TYR C 3 180 ? 82.123 -19.745 16.020 1.00 14.21 176 TYR B CA 1
ATOM 3876 C C . TYR C 3 180 ? 81.556 -19.731 14.607 1.00 14.41 176 TYR B C 1
ATOM 3877 O O . TYR C 3 180 ? 82.002 -20.484 13.736 1.00 14.36 176 TYR B O 1
ATOM 3886 N N A SER C 3 181 ? 80.578 -18.850 14.397 0.50 14.28 177 SER B N 1
ATOM 3887 N N B SER C 3 181 ? 80.562 -18.869 14.402 0.50 14.37 177 SER B N 1
ATOM 3888 C CA A SER C 3 181 ? 79.991 -18.600 13.084 0.50 14.58 177 SER B CA 1
ATOM 3889 C CA B SER C 3 181 ? 80.037 -18.566 13.077 0.50 14.74 177 SER B CA 1
ATOM 3890 C C A SER C 3 181 ? 79.529 -17.149 13.003 0.50 14.67 177 SER B C 1
ATOM 3891 C C B SER C 3 181 ? 79.614 -17.114 13.028 0.50 14.74 177 SER B C 1
ATOM 3892 O O A SER C 3 181 ? 78.979 -16.612 13.972 0.50 14.61 177 SER B O 1
ATOM 3893 O O B SER C 3 181 ? 79.197 -16.540 14.038 0.50 14.64 177 SER B O 1
ATOM 3898 N N . LEU C 3 182 ? 79.743 -16.523 11.849 1.00 14.95 178 LEU B N 1
ATOM 3899 C CA . LEU C 3 182 ? 79.206 -15.191 11.603 1.00 15.15 178 LEU B CA 1
ATOM 3900 C C . LEU C 3 182 ? 78.854 -15.060 10.153 1.00 15.21 178 LEU B C 1
ATOM 3901 O O . LEU C 3 182 ? 79.296 -15.854 9.315 1.00 15.46 178 LEU B O 1
ATOM 3906 N N A SER C 3 183 ? 78.075 -14.026 9.867 0.50 15.10 179 SER B N 1
ATOM 3907 N N B SER C 3 183 ? 78.029 -14.062 9.856 0.50 14.95 179 SER B N 1
ATOM 3908 C CA A SER C 3 183 ? 77.748 -13.647 8.509 0.50 15.31 179 SER B CA 1
ATOM 3909 C CA B SER C 3 183 ? 77.731 -13.688 8.480 0.50 15.06 179 SER B CA 1
ATOM 3910 C C A SER C 3 183 ? 78.289 -12.258 8.245 0.50 15.14 179 SER B C 1
ATOM 3911 C C B SER C 3 183 ? 78.234 -12.271 8.229 0.50 15.00 179 SER B C 1
ATOM 3912 O O A SER C 3 183 ? 78.384 -11.425 9.154 0.50 15.06 179 SER B O 1
ATOM 3913 O O B SER C 3 183 ? 78.267 -11.440 9.140 0.50 14.91 179 SER B O 1
ATOM 3918 N N . SER C 3 184 ? 78.653 -12.023 6.990 1.00 15.23 180 SER B N 1
ATOM 3919 C CA . SER C 3 184 ? 78.976 -10.691 6.506 1.00 15.36 180 SER B CA 1
ATOM 3920 C C . SER C 3 184 ? 78.099 -10.477 5.289 1.00 15.69 180 SER B C 1
ATOM 3921 O O . SER C 3 184 ? 78.048 -11.335 4.402 1.00 15.71 180 SER B O 1
ATOM 3924 N N . VAL C 3 185 ? 77.399 -9.345 5.263 1.00 15.76 181 VAL B N 1
ATOM 3925 C CA . VAL C 3 185 ? 76.467 -9.035 4.183 1.00 16.26 181 VAL B CA 1
ATOM 3926 C C . VAL C 3 185 ? 76.782 -7.685 3.585 1.00 16.89 181 VAL B C 1
ATOM 3927 O O . VAL C 3 185 ? 77.501 -6.878 4.175 1.00 16.72 181 VAL B O 1
ATOM 3931 N N . VAL C 3 186 ? 76.258 -7.464 2.389 1.00 17.63 182 VAL B N 1
ATOM 3932 C CA . VAL C 3 186 ? 76.345 -6.179 1.728 1.00 18.42 182 VAL B CA 1
ATOM 3933 C C . VAL C 3 186 ? 75.079 -5.991 0.902 1.00 18.95 182 VAL B C 1
ATOM 3934 O O . VAL C 3 186 ? 74.558 -6.957 0.328 1.00 18.82 182 VAL B O 1
ATOM 3938 N N . THR C 3 187 ? 74.578 -4.760 0.883 1.00 19.50 183 THR B N 1
ATOM 3939 C CA . THR C 3 187 ? 73.476 -4.379 -0.004 1.00 20.31 183 THR B CA 1
ATOM 3940 C C . THR C 3 187 ? 74.017 -3.566 -1.169 1.00 21.07 183 THR B C 1
ATOM 3941 O O . THR C 3 187 ? 74.914 -2.728 -1.002 1.00 21.08 183 THR B O 1
ATOM 3945 N N . VAL C 3 188 ? 73.473 -3.844 -2.349 1.00 21.66 184 VAL B N 1
ATOM 3946 C CA . VAL C 3 188 ? 73.911 -3.226 -3.596 1.00 22.78 184 VAL B CA 1
ATOM 3947 C C . VAL C 3 188 ? 72.680 -2.989 -4.469 1.00 23.72 184 VAL B C 1
ATOM 3948 O O . VAL C 3 188 ? 71.630 -3.583 -4.232 1.00 23.30 184 VAL B O 1
ATOM 3952 N N . PRO C 3 189 ? 72.792 -2.118 -5.488 1.00 25.17 185 PRO B N 1
ATOM 3953 C CA . PRO C 3 189 ? 71.667 -1.996 -6.408 1.00 26.22 185 PRO B CA 1
ATOM 3954 C C . PRO C 3 189 ? 71.408 -3.324 -7.114 1.00 26.63 185 PRO B C 1
ATOM 3955 O O . PRO C 3 189 ? 72.363 -3.981 -7.536 1.00 26.38 185 PRO B O 1
ATOM 3959 N N A SER C 3 190 ? 70.143 -3.721 -7.238 0.50 27.11 186 SER B N 1
ATOM 3960 N N B SER C 3 190 ? 70.139 -3.715 -7.230 0.50 27.17 186 SER B N 1
ATOM 3961 C CA A SER C 3 190 ? 69.798 -4.975 -7.917 0.50 27.57 186 SER B CA 1
ATOM 3962 C CA B SER C 3 190 ? 69.762 -4.948 -7.929 0.50 27.69 186 SER B CA 1
ATOM 3963 C C A SER C 3 190 ? 70.300 -5.018 -9.369 0.50 28.83 186 SER B C 1
ATOM 3964 C C B SER C 3 190 ? 70.321 -5.007 -9.354 0.50 28.88 186 SER B C 1
ATOM 3965 O O A SER C 3 190 ? 70.663 -6.086 -9.864 0.50 28.96 186 SER B O 1
ATOM 3966 O O B SER C 3 190 ? 70.745 -6.069 -9.812 0.50 28.95 186 SER B O 1
ATOM 3971 N N . SER C 3 191 ? 70.333 -3.861 -10.033 1.00 30.09 187 SER B N 1
ATOM 3972 C CA . SER C 3 191 ? 70.910 -3.748 -11.384 1.00 31.64 187 SER B CA 1
ATOM 3973 C C . SER C 3 191 ? 72.414 -4.089 -11.492 1.00 32.11 187 SER B C 1
ATOM 3974 O O . SER C 3 191 ? 72.879 -4.432 -12.577 1.00 33.14 187 SER B O 1
ATOM 3977 N N A SER C 3 192 ? 73.146 -4.002 -10.383 0.50 31.70 188 SER B N 1
ATOM 3978 N N B SER C 3 192 ? 73.148 -3.987 -10.381 0.50 31.74 188 SER B N 1
ATOM 3979 C CA A SER C 3 192 ? 74.573 -4.330 -10.361 0.50 31.73 188 SER B CA 1
ATOM 3980 C CA B SER C 3 192 ? 74.575 -4.329 -10.339 0.50 31.77 188 SER B CA 1
ATOM 3981 C C A SER C 3 192 ? 74.869 -5.834 -10.317 0.50 31.56 188 SER B C 1
ATOM 3982 C C B SER C 3 192 ? 74.861 -5.835 -10.343 0.50 31.61 188 SER B C 1
ATOM 3983 O O A SER C 3 192 ? 76.019 -6.234 -10.517 0.50 31.72 188 SER B O 1
ATOM 3984 O O B SER C 3 192 ? 75.996 -6.236 -10.611 0.50 31.82 188 SER B O 1
ATOM 3989 N N . LEU C 3 193 ? 73.858 -6.661 -10.038 1.00 31.34 189 LEU B N 1
ATOM 3990 C CA . LEU C 3 193 ? 74.043 -8.125 -9.972 1.00 31.16 189 LEU B CA 1
ATOM 3991 C C . LEU C 3 193 ? 74.471 -8.733 -11.309 1.00 32.21 189 LEU B C 1
ATOM 3992 O O . LEU C 3 193 ? 75.274 -9.661 -11.337 1.00 31.89 189 LEU B O 1
ATOM 3997 N N . GLY C 3 194 ? 73.946 -8.196 -12.409 1.00 33.75 190 GLY B N 1
ATOM 3998 C CA . GLY C 3 194 ? 74.345 -8.631 -13.745 1.00 35.14 190 GLY B CA 1
ATOM 3999 C C . GLY C 3 194 ? 75.748 -8.216 -14.169 1.00 36.15 190 GLY B C 1
ATOM 4000 O O . GLY C 3 194 ? 76.391 -8.933 -14.940 1.00 37.38 190 GLY B O 1
ATOM 4001 N N . THR C 3 195 ? 76.220 -7.066 -13.678 1.00 36.27 191 THR B N 1
ATOM 4002 C CA . THR C 3 195 ? 77.472 -6.449 -14.145 1.00 36.92 191 THR B CA 1
ATOM 4003 C C . THR C 3 195 ? 78.692 -6.644 -13.234 1.00 36.01 191 THR B C 1
ATOM 4004 O O . THR C 3 195 ? 79.805 -6.811 -13.737 1.00 36.77 191 THR B O 1
ATOM 4008 N N . GLN C 3 196 ? 78.489 -6.601 -11.913 1.00 34.44 192 GLN B N 1
ATOM 4009 C CA . GLN C 3 196 ? 79.593 -6.609 -10.943 1.00 33.44 192 GLN B CA 1
ATOM 4010 C C . GLN C 3 196 ? 79.798 -7.991 -10.333 1.00 32.38 192 GLN B C 1
ATOM 4011 O O . GLN C 3 196 ? 78.827 -8.719 -10.115 1.00 32.55 192 GLN B O 1
ATOM 4013 N N . THR C 3 197 ? 81.056 -8.343 -10.063 1.00 31.56 193 THR B N 1
ATOM 4014 C CA . THR C 3 197 ? 81.384 -9.555 -9.306 1.00 30.28 193 THR B CA 1
ATOM 4015 C C . THR C 3 197 ? 81.577 -9.187 -7.840 1.00 28.54 193 THR B C 1
ATOM 4016 O O . THR C 3 197 ? 82.122 -8.124 -7.520 1.00 28.00 193 THR B O 1
ATOM 4020 N N . TYR C 3 198 ? 81.123 -10.077 -6.962 1.00 26.86 194 TYR B N 1
ATOM 4021 C CA . TYR C 3 198 ? 81.201 -9.879 -5.526 1.00 25.62 194 TYR B CA 1
ATOM 4022 C C . TYR C 3 198 ? 81.917 -11.063 -4.918 1.00 24.53 194 TYR B C 1
ATOM 4023 O O . TYR C 3 198 ? 81.481 -12.199 -5.086 1.00 24.43 194 TYR B O 1
ATOM 4032 N N . ILE C 3 199 ? 83.030 -10.778 -4.250 1.00 24.07 195 ILE B N 1
ATOM 4033 C CA . ILE C 3 199 ? 83.867 -11.788 -3.604 1.00 23.55 195 ILE B CA 1
ATOM 4034 C C . ILE C 3 199 ? 84.120 -11.360 -2.167 1.00 22.62 195 ILE B C 1
ATOM 4035 O O . ILE C 3 199 ? 84.573 -10.245 -1.920 1.00 22.38 195 ILE B O 1
ATOM 4040 N N . CYS C 3 200 ? 83.824 -12.240 -1.216 1.00 21.74 196 CYS B N 1
ATOM 4041 C CA . CYS C 3 200 ? 84.216 -11.990 0.168 1.00 21.19 196 CYS B CA 1
ATOM 4042 C C . CYS C 3 200 ? 85.596 -12.590 0.394 1.00 21.28 196 CYS B C 1
ATOM 4043 O O . CYS C 3 200 ? 85.872 -13.690 -0.082 1.00 22.25 196 CYS B O 1
ATOM 4046 N N . ASN C 3 201 ? 86.444 -11.864 1.116 1.00 21.12 197 ASN B N 1
ATOM 4047 C CA . ASN C 3 201 ? 87.805 -12.295 1.433 1.00 21.36 197 ASN B CA 1
ATOM 4048 C C . ASN C 3 201 ? 87.867 -12.516 2.939 1.00 20.74 197 ASN B C 1
ATOM 4049 O O . ASN C 3 201 ? 87.755 -11.567 3.725 1.00 20.59 197 ASN B O 1
ATOM 4054 N N . VAL C 3 202 ? 88.018 -13.774 3.334 1.00 20.75 198 VAL B N 1
ATOM 4055 C CA . VAL C 3 202 ? 87.955 -14.169 4.739 1.00 20.53 198 VAL B CA 1
ATOM 4056 C C . VAL C 3 202 ? 89.358 -14.557 5.186 1.00 21.11 198 VAL B C 1
ATOM 4057 O O . VAL C 3 202 ? 89.994 -15.381 4.541 1.00 21.97 198 VAL B O 1
ATOM 4061 N N . ASN C 3 203 ? 89.849 -13.942 6.261 1.00 21.29 199 ASN B N 1
ATOM 4062 C CA . ASN C 3 203 ? 91.155 -14.290 6.830 1.00 22.06 199 ASN B CA 1
ATOM 4063 C C . ASN C 3 203 ? 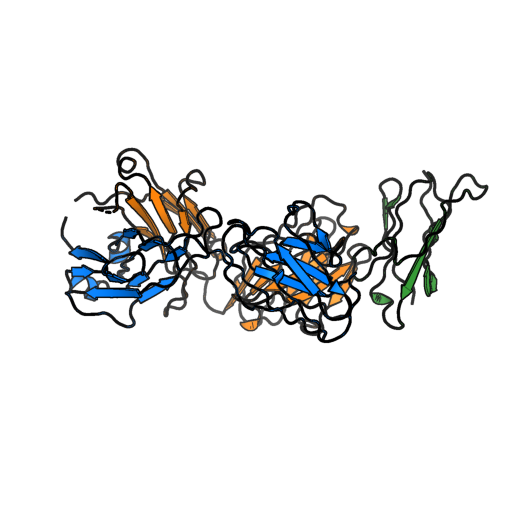90.971 -14.729 8.273 1.00 20.97 199 ASN B C 1
ATOM 4064 O O . ASN C 3 203 ? 90.326 -14.045 9.062 1.00 20.69 199 ASN B O 1
ATOM 4069 N N . HIS C 3 204 ? 91.535 -15.885 8.598 1.00 20.58 200 HIS B N 1
ATOM 4070 C CA . HIS C 3 204 ? 91.536 -16.410 9.958 1.00 19.73 200 HIS B CA 1
ATOM 4071 C C . HIS C 3 204 ? 92.986 -16.713 10.309 1.00 20.21 200 HIS B C 1
ATOM 4072 O O . HIS C 3 204 ? 93.528 -17.757 9.922 1.00 20.61 200 HIS B O 1
ATOM 4079 N N . LYS C 3 205 ? 93.618 -15.776 11.013 1.00 20.37 201 LYS B N 1
ATOM 4080 C CA . LYS C 3 205 ? 95.052 -15.850 11.307 1.00 20.75 201 LYS B CA 1
ATOM 4081 C C . LYS C 3 205 ? 95.461 -17.083 12.118 1.00 21.24 201 LYS B C 1
ATOM 4082 O O . LYS C 3 205 ? 96.454 -17.712 11.777 1.00 21.58 201 LYS B O 1
ATOM 4084 N N . PRO C 3 206 ? 94.691 -17.461 13.164 1.00 21.29 202 PRO B N 1
ATOM 4085 C CA . PRO C 3 206 ? 95.110 -18.615 13.988 1.00 21.71 202 PRO B CA 1
ATOM 4086 C C . PRO C 3 206 ? 95.287 -19.948 13.254 1.00 22.49 202 PRO B C 1
ATOM 4087 O O . PRO C 3 206 ? 96.097 -20.774 13.687 1.00 22.68 202 PRO B O 1
ATOM 4091 N N . SER C 3 207 ? 94.547 -20.158 12.166 1.00 22.54 203 SER B N 1
ATOM 4092 C CA . SER C 3 207 ? 94.702 -21.358 11.330 1.00 23.24 203 SER B CA 1
ATOM 4093 C C . SER C 3 207 ? 95.478 -21.084 10.031 1.00 24.29 203 SER B C 1
ATOM 4094 O O . SER C 3 207 ? 95.658 -21.997 9.224 1.00 25.08 203 SER B O 1
ATOM 4097 N N . ASN C 3 208 ? 95.928 -19.841 9.832 1.00 24.64 204 ASN B N 1
ATOM 4098 C CA . ASN C 3 208 ? 96.578 -19.402 8.589 1.00 25.92 204 ASN B CA 1
ATOM 4099 C C . ASN C 3 208 ? 95.709 -19.682 7.350 1.00 26.66 204 ASN B C 1
ATOM 4100 O O . ASN C 3 208 ? 96.211 -20.121 6.313 1.00 27.93 204 ASN B O 1
ATOM 4102 N N . THR C 3 209 ? 94.405 -19.430 7.486 1.00 26.75 205 THR B N 1
ATOM 4103 C CA . THR C 3 209 ? 93.410 -19.683 6.439 1.00 27.23 205 THR B CA 1
ATOM 4104 C C . THR C 3 209 ? 93.063 -18.370 5.747 1.00 26.85 205 THR B C 1
ATOM 4105 O O . THR C 3 209 ? 92.760 -17.381 6.420 1.00 26.53 205 THR B O 1
ATOM 4109 N N . LYS C 3 210 ? 93.110 -18.369 4.416 1.00 26.91 206 LYS B N 1
ATOM 4110 C CA . LYS C 3 210 ? 92.611 -17.264 3.592 1.00 26.93 206 LYS B CA 1
ATOM 4111 C C . LYS C 3 210 ? 91.688 -17.846 2.521 1.00 27.15 206 LYS B C 1
ATOM 4112 O O . LYS C 3 210 ? 92.123 -18.662 1.711 1.00 27.69 206 LYS B O 1
ATOM 4114 N N . VAL C 3 211 ? 90.417 -17.444 2.537 1.00 26.53 207 VAL B N 1
ATOM 4115 C CA . VAL C 3 211 ? 89.415 -17.928 1.582 1.00 26.84 207 VAL B CA 1
ATOM 4116 C C . VAL C 3 211 ? 88.798 -16.740 0.849 1.00 27.01 207 VAL B C 1
ATOM 4117 O O . VAL C 3 211 ? 88.331 -15.789 1.482 1.00 26.79 207 VAL B O 1
ATOM 4121 N N . ASP C 3 212 ? 88.817 -16.797 -0.480 1.00 28.00 208 ASP B N 1
ATOM 4122 C CA . ASP C 3 212 ? 88.050 -15.889 -1.320 1.00 28.33 208 ASP B CA 1
ATOM 4123 C C . ASP C 3 212 ? 86.886 -16.696 -1.867 1.00 28.30 208 ASP B C 1
ATOM 4124 O O . ASP C 3 212 ? 87.098 -17.763 -2.462 1.00 29.30 208 ASP B O 1
ATOM 4129 N N . LYS C 3 213 ? 85.664 -16.204 -1.665 1.00 27.40 209 LYS B N 1
ATOM 4130 C CA . LYS C 3 213 ? 84.465 -16.877 -2.159 1.00 27.47 209 LYS B CA 1
ATOM 4131 C C . LYS C 3 213 ? 83.649 -15.931 -3.033 1.00 27.24 209 LYS B C 1
ATOM 4132 O O . LYS C 3 213 ? 83.181 -14.893 -2.562 1.00 25.88 209 LYS B O 1
ATOM 4138 N N . LYS C 3 214 ? 83.482 -16.294 -4.307 1.00 27.72 210 LYS B N 1
ATOM 4139 C CA . LYS C 3 214 ? 82.611 -15.545 -5.209 1.00 28.43 210 LYS B CA 1
ATOM 4140 C C . LYS C 3 214 ? 81.159 -15.850 -4.869 1.00 27.81 210 LYS B C 1
ATOM 4141 O O . LYS C 3 214 ? 80.789 -17.015 -4.716 1.00 27.89 210 LYS B O 1
ATOM 4147 N N . VAL C 3 215 ? 80.350 -14.799 -4.743 1.00 27.52 211 VAL B N 1
ATOM 4148 C CA . VAL C 3 215 ? 78.936 -14.929 -4.415 1.00 27.28 211 VAL B CA 1
ATOM 4149 C C . VAL C 3 215 ? 78.137 -14.569 -5.666 1.00 28.54 211 VAL B C 1
ATOM 4150 O O . VAL C 3 215 ? 78.098 -13.409 -6.070 1.00 28.62 211 VAL B O 1
ATOM 4154 N N . GLU C 3 216 ? 77.525 -15.582 -6.273 1.00 29.69 212 GLU B N 1
ATOM 4155 C CA . GLU C 3 216 ? 76.778 -15.435 -7.520 1.00 31.43 212 GLU B CA 1
ATOM 4156 C C . GLU C 3 216 ? 75.278 -15.464 -7.244 1.00 31.24 212 GLU B C 1
ATOM 4157 O O . GLU C 3 216 ? 74.837 -16.155 -6.318 1.00 30.29 212 GLU B O 1
ATOM 4163 N N . PRO C 3 217 ? 74.479 -14.736 -8.050 1.00 32.29 213 PRO B N 1
ATOM 4164 C CA . PRO C 3 217 ? 73.022 -14.844 -7.906 1.00 32.55 213 PRO B CA 1
ATOM 4165 C C . PRO C 3 217 ? 72.487 -16.244 -8.203 1.00 33.33 213 PRO B C 1
ATOM 4166 O O . PRO C 3 217 ? 73.118 -17.001 -8.945 1.00 33.49 213 PRO B O 1
ATOM 4170 N N . LYS C 3 218 ? 71.341 -16.579 -7.611 1.00 33.84 214 LYS B N 1
ATOM 4171 C CA . LYS C 3 218 ? 70.643 -17.828 -7.910 1.00 35.06 214 LYS B CA 1
ATOM 4172 C C . LYS C 3 218 ? 70.156 -17.790 -9.361 1.00 36.94 214 LYS B C 1
ATOM 4173 O O . LYS C 3 218 ? 69.540 -16.812 -9.781 1.00 37.75 214 LYS B O 1
ATOM 4175 N N . SER C 3 219 ? 70.444 -18.845 -10.121 1.00 38.33 215 SER B N 1
ATOM 4176 C CA . SER C 3 219 ? 70.196 -18.850 -11.566 1.00 40.04 215 SER B CA 1
ATOM 4177 C C . SER C 3 219 ? 68.715 -19.062 -11.899 1.00 41.22 215 SER B C 1
ATOM 4178 O O . SER C 3 219 ? 68.136 -18.291 -12.671 1.00 42.04 215 SER B O 1
ATOM 4181 N N . CYS C 3 220 ? 68.109 -20.096 -11.316 1.00 41.84 216 CYS B N 1
ATOM 4182 C CA . CYS C 3 220 ? 66.676 -20.361 -11.508 1.00 42.68 216 CYS B CA 1
ATOM 4183 C C . CYS C 3 220 ? 65.854 -19.431 -10.614 1.00 43.03 216 CYS B C 1
ATOM 4184 O O . CYS C 3 220 ? 65.428 -18.354 -11.041 1.00 43.78 216 CYS B O 1
#

Radius of gyration: 27.62 Å; Cα contacts (8 Å, |Δi|>4): 1480; chains: 3; bounding box: 80×66×66 Å

InterPro domains:
  IPR003597 Immunoglobulin C1-set [PF07654] (215-288)
  IPR003597 Immunoglobulin C1-set [SM00407] (220-292)
  IPR007110 Immunoglobulin-like domain [PS50835] (207-296)
  IPR011161 MHC class I-like antigen recognition-like [PF00129] (25-198)
  IPR011162 MHC classes I/II-like antigen recognition protein [SSF54452] (23-198)
  IPR013783 Immunoglobulin-like fold [G3DSA:2.60.40.10] (204-296)
  IPR036179 Immunoglobulin-like domain superfamily [SSF48726] (207-291)
  IPR037055 MHC class I-like antigen recognition-like superfamily [G3DSA:3.30.500.10] (24-203)
  IPR050208 Antigen-presenting and immune regulatory MHC class I-related [PTHR16675] (22-302)

Organism: Homo sapiens (NCBI:txid9606)

Solvent-accessible surface area: 22617 Å² total; per-residue (Å²): 102,16,90,9,82,16,53,38,106,75,87,37,0,44,85,49,78,147,15,66,0,54,1,57,6,77,58,81,8,50,30,44,42,0,0,0,0,23,22,68,65,84,142,29,2,50,19,6,0,50,57,5,64,51,57,11,118,82,26,51,97,43,6,55,12,68,29,78,25,60,72,2,23,0,22,0,38,55,3,69,29,80,2,20,7,30,0,10,0,0,0,2,30,38,73,22,2,12,22,0,82,7,0,77,0,33,3,90,78,104,82,18,41,9,43,6,21,25,4,46,10,14,118,90,3,20,91,90,38,44,0,2,0,0,0,0,0,6,51,0,26,21,119,120,35,132,23,17,6,51,7,64,128,55,129,46,109,83,39,49,74,88,17,22,16,75,10,44,69,84,58,8,5,8,0,6,6,2,28,0,60,24,50,86,59,62,8,75,151,64,104,51,0,8,0,35,0,49,8,126,32,34,130,71,71,42,71,78,61,37,44,67,80,105,124,118,61,91,20,136,26,55,13,60,123,90,64,41,0,13,0,104,0,34,37,0,105,43,32,115,30,92,13,18,0,8,11,2,3,9,33,17,13,123,117,54,11,51,82,14,108,62,101,95,43,77,132,59,17,57,83,11,101,0,5,3,167,17,92,82,66,52,31,101,17,10,22,0,10,12,75,5,58,84,93,42,11,3,59,74,12,71,172,93,54,11,101,7,42,40,35,71,41,16,118,76,59,41,50,12,121,1,31,0,104,2,45,64,44,51,21,25,7,28,5,0,0,0,0,21,21,34,180,76,137,34,9,54,3,0,0,13,1,14,0,87,71,73,82,54,24,67,3,101,127,12,69,68,40,5,65,7,54,25,57,103,117,41,34,5,0,44,0,64,0,42,64,2,69,90,74,8,37,9,66,1,9,0,0,16,0,9,37,0,3,0,25,83,29,1,93,12,2,30,2,22,9,25,82,48,86,54,88,21,11,45,11,23,17,3,25,3,70,154,63,89,54,50,9,5,0,0,0,5,0,16,37,0,14,0,49,45,20,87,26,44,1,44,100,40,93,31,103,93,31,39,24,55,3,69,25,40,96,24,131,77,37,33,44,11,15,4,0,1,0,28,10,84,55,94,19,38,78,124,42,78,16,55,0,27,3,72,0,54,36,36,97,32,91,38,105,60,92,4,101,61,60,122,115